Protein AF-A0A523LLF6-F1 (afdb_monomer)

Secondary structure (DSSP, 8-state):
------------HHHHHHHHHHHHHHHHHHTPPPP--PPPPTT--SS--------------S-TT-SEEEEES----HHHHHHHHTS-HHHHHT--HHHH-GGGTTEEEEEEEE-SSSSSS--EE-HHHHHHHHHHHHHHHHHHHHTTSSEEEEEEEEEEE-TT-EEEEE----HHHHTSEEEEEEEE--S-EEEEETTEEE-PPTT-EEEE-TTS-EEEEE-SSS-EEEEEEEEEE-TT---HHHHHPPPP---SS----HHHHHHHHHHHHHHHHHHTTT-HHHHHHHHHHHHHHHHH-TT-HHHHHHHHHHHHHTT-HHHHHHHHHHHHHH-TT-HHHHHHHHHHHHHTT-HHHHHHHHHHHHHH-TT-HHHHHHHHHHHHHTT-HHHHHHHHHHHHHH-TT-HHHHHHHHHHHHHHHHT-

Radius of gyration: 29.25 Å; Cα contacts (8 Å, |Δi|>4): 611; chains: 1; bounding box: 73×61×81 Å

Solvent-accessible surface area (backbone atoms only — not comparable to full-atom values): 23950 Å² total; per-residue (Å²): 143,82,84,86,84,91,86,87,86,84,87,61,73,67,58,56,54,50,49,56,68,71,42,50,70,57,36,66,75,71,71,63,80,82,81,79,85,62,88,77,74,93,80,72,91,70,90,82,86,81,76,76,91,62,85,74,69,78,73,74,79,85,60,90,85,44,49,65,43,79,79,44,85,63,50,93,38,63,73,56,35,56,56,56,71,68,52,57,71,67,70,46,66,70,33,58,49,35,79,76,32,81,65,34,52,42,33,33,46,47,60,24,28,45,53,94,75,89,75,87,78,77,54,43,75,34,76,59,30,72,80,42,44,80,76,45,41,67,59,54,51,47,53,44,58,75,68,65,66,53,35,39,75,46,32,31,33,43,41,32,36,37,47,63,22,54,34,62,80,44,58,73,87,46,79,60,67,67,59,39,52,39,33,44,29,31,47,40,65,60,97,50,44,43,38,33,31,71,85,49,75,49,75,81,49,66,23,22,32,32,38,45,45,57,78,39,47,27,32,39,40,35,68,28,94,51,61,29,32,30,42,37,38,33,35,34,75,32,89,81,77,65,51,50,65,73,73,66,52,74,79,71,95,72,73,81,89,87,77,76,63,66,66,65,59,40,54,49,52,42,52,55,32,49,53,51,46,68,73,45,79,78,43,67,74,49,52,55,52,28,48,52,48,30,48,56,38,36,74,75,39,75,75,42,45,68,37,25,42,52,47,12,52,50,23,50,76,69,70,38,33,74,60,13,39,56,25,26,51,54,20,34,74,78,42,78,74,44,28,64,53,28,35,52,40,15,52,27,29,40,78,70,66,42,42,72,60,13,39,55,27,25,52,51,12,37,72,66,40,73,85,43,40,66,50,28,30,53,38,14,53,39,28,43,75,72,67,37,48,69,61,13,48,51,27,15,51,52,16,38,71,76,37,77,80,45,62,68,33,52,54,52,37,54,57,44,52,54,52,57,60,74,74,106

Structure (mmCIF, N/CA/C/O backbone):
data_AF-A0A523LLF6-F1
#
_entry.id   AF-A0A523LLF6-F1
#
loop_
_atom_site.group_PDB
_atom_site.id
_atom_site.type_symbol
_atom_site.label_atom_id
_atom_site.label_alt_id
_atom_site.label_comp_id
_atom_site.label_asym_id
_atom_site.label_entity_id
_atom_site.label_seq_id
_atom_site.pdbx_PDB_ins_code
_atom_site.Cartn_x
_atom_site.Cartn_y
_atom_site.Cartn_z
_atom_site.occupancy
_atom_site.B_iso_or_equiv
_atom_site.auth_seq_id
_atom_site.auth_comp_id
_atom_site.auth_asym_id
_atom_site.auth_atom_id
_atom_site.pdbx_PDB_model_num
ATOM 1 N N . THR A 1 1 ? -24.282 -15.661 -1.893 1.00 40.69 1 THR A N 1
ATOM 2 C CA . THR A 1 1 ? -23.091 -15.590 -2.766 1.00 40.69 1 THR A CA 1
ATOM 3 C C . THR A 1 1 ? -23.202 -14.374 -3.664 1.00 40.69 1 THR A C 1
ATOM 5 O O . THR A 1 1 ? -23.894 -14.434 -4.671 1.00 40.69 1 THR A O 1
ATOM 8 N N . SER A 1 2 ? -22.549 -13.267 -3.316 1.00 25.48 2 SER A N 1
ATOM 9 C CA . SER A 1 2 ? -22.370 -12.146 -4.244 1.00 25.48 2 SER A CA 1
ATOM 10 C C . SER A 1 2 ? -20.976 -11.551 -4.074 1.00 25.48 2 SER A C 1
ATOM 12 O O . SER A 1 2 ? -20.548 -11.212 -2.973 1.00 25.48 2 SER A O 1
ATOM 14 N N . ARG A 1 3 ? -20.266 -11.486 -5.200 1.00 30.52 3 ARG A N 1
ATOM 15 C CA . ARG A 1 3 ? -19.038 -10.728 -5.425 1.00 30.52 3 ARG A CA 1
ATOM 16 C C . ARG A 1 3 ? -19.444 -9.288 -5.773 1.00 30.52 3 ARG A C 1
ATOM 18 O O . ARG A 1 3 ? -20.235 -9.117 -6.687 1.00 30.52 3 ARG A O 1
ATOM 25 N N . HIS A 1 4 ? -18.867 -8.326 -5.051 1.00 33.66 4 HIS A N 1
ATOM 26 C CA . HIS A 1 4 ? -18.542 -6.945 -5.451 1.00 33.66 4 HIS A CA 1
ATOM 27 C C . HIS A 1 4 ? -19.602 -6.083 -6.178 1.00 33.66 4 HIS A C 1
ATOM 29 O O . HIS A 1 4 ? -19.794 -6.247 -7.375 1.00 33.66 4 HIS A O 1
ATOM 35 N N . SER A 1 5 ? -20.110 -5.035 -5.510 1.00 29.67 5 SER A N 1
ATOM 36 C CA . SER A 1 5 ? -20.060 -3.646 -6.026 1.00 29.67 5 SER A CA 1
ATOM 37 C C . SER A 1 5 ? -20.488 -2.618 -4.965 1.00 29.67 5 SER A C 1
ATOM 39 O O . SER A 1 5 ? -21.457 -2.824 -4.239 1.00 29.67 5 SER A O 1
ATOM 41 N N . HIS A 1 6 ? -19.750 -1.511 -4.910 1.00 30.36 6 HIS A N 1
ATOM 42 C CA . HIS A 1 6 ? -19.875 -0.364 -4.011 1.00 30.36 6 HIS A CA 1
ATOM 43 C C . HIS A 1 6 ? -21.161 0.461 -4.224 1.00 30.36 6 HIS A C 1
ATOM 45 O O . HIS A 1 6 ? -21.494 0.795 -5.357 1.00 30.36 6 HIS A O 1
ATOM 51 N N . TYR A 1 7 ? -21.828 0.861 -3.136 1.00 29.62 7 TYR A N 1
ATOM 52 C CA . TYR A 1 7 ? -22.889 1.877 -3.123 1.00 29.62 7 TYR A CA 1
ATOM 53 C C . TYR A 1 7 ? -22.364 3.164 -2.472 1.00 29.62 7 TYR A C 1
ATOM 55 O O . TYR A 1 7 ? -22.077 3.154 -1.278 1.00 29.62 7 TYR A O 1
ATOM 63 N N . SER A 1 8 ? -22.273 4.271 -3.219 1.00 29.94 8 SER A N 1
ATOM 64 C CA . SER A 1 8 ? -22.129 5.619 -2.626 1.00 29.94 8 SER A CA 1
ATOM 65 C C . SER A 1 8 ? -22.564 6.794 -3.522 1.00 29.94 8 SER A C 1
ATOM 67 O O . SER A 1 8 ? -22.185 7.925 -3.244 1.00 29.94 8 SER A O 1
ATOM 69 N N . HIS A 1 9 ? -23.362 6.584 -4.579 1.00 32.78 9 HIS A N 1
ATOM 70 C CA . HIS A 1 9 ? -23.718 7.666 -5.524 1.00 32.78 9 HIS A CA 1
ATOM 71 C C . HIS A 1 9 ? -25.222 7.872 -5.775 1.00 32.78 9 HIS A C 1
ATOM 73 O O . HIS A 1 9 ? -25.597 8.384 -6.821 1.00 32.78 9 HIS A O 1
ATOM 79 N N . TYR A 1 10 ? -26.095 7.537 -4.824 1.00 29.97 10 TYR A N 1
ATOM 80 C CA . TYR A 1 10 ? -27.530 7.824 -4.949 1.00 29.97 10 TYR A CA 1
ATOM 81 C C . TYR A 1 10 ? -28.055 8.524 -3.701 1.00 29.97 10 TYR A C 1
ATOM 83 O O . TYR A 1 10 ? -28.461 7.834 -2.777 1.00 29.97 10 TYR A O 1
ATOM 91 N N . TYR A 1 11 ? -28.088 9.858 -3.684 1.00 38.66 11 TYR A N 1
ATOM 92 C CA . TYR A 1 11 ? -29.057 10.597 -2.867 1.00 38.66 11 TYR A CA 1
ATOM 93 C C . TYR A 1 11 ? -29.521 11.836 -3.642 1.00 38.66 11 TYR A C 1
ATOM 95 O O . TYR A 1 11 ? -28.741 12.754 -3.877 1.00 38.66 11 TYR A O 1
ATOM 103 N N . ASP A 1 12 ? -30.778 11.777 -4.081 1.00 39.66 12 ASP A N 1
ATOM 104 C CA . ASP A 1 12 ? -31.501 12.756 -4.900 1.00 39.66 12 ASP A CA 1
ATOM 105 C C . ASP A 1 12 ? -32.355 13.688 -4.008 1.00 39.66 12 ASP A C 1
ATOM 107 O O . ASP A 1 12 ? -32.631 13.360 -2.844 1.00 39.66 12 ASP A O 1
ATOM 111 N N . ASP A 1 13 ? -32.792 14.828 -4.551 1.00 40.38 13 ASP A N 1
ATOM 112 C CA . ASP A 1 13 ? -33.478 15.934 -3.847 1.00 40.38 13 ASP A CA 1
ATOM 113 C C . ASP A 1 13 ? -34.750 15.514 -3.068 1.00 40.38 13 ASP A C 1
ATOM 115 O O . ASP A 1 13 ? -35.111 16.131 -2.061 1.00 40.38 13 ASP A O 1
ATOM 119 N N . GLU A 1 14 ? -35.386 14.400 -3.442 1.00 38.59 14 GLU A N 1
ATOM 120 C CA . GLU A 1 14 ? -36.554 13.843 -2.745 1.00 38.59 14 GLU A CA 1
ATOM 121 C C . GLU A 1 14 ? -36.260 13.403 -1.301 1.00 38.59 14 GLU A C 1
ATOM 123 O O . GLU A 1 14 ? -37.126 13.535 -0.431 1.00 38.59 14 GLU A O 1
ATOM 128 N N . LEU A 1 15 ? -35.049 12.905 -1.001 1.00 40.44 15 LEU A N 1
ATOM 129 C CA . LEU A 1 15 ? -34.693 12.501 0.367 1.00 40.44 15 LEU A CA 1
ATOM 130 C C . LEU A 1 15 ? -34.539 13.728 1.278 1.00 40.44 15 LEU A C 1
ATOM 132 O O . LEU A 1 15 ? -34.876 13.682 2.462 1.00 40.44 15 LEU A O 1
ATOM 136 N N . ARG A 1 16 ? -34.070 14.842 0.711 1.00 47.03 16 ARG A N 1
ATOM 137 C CA . ARG A 1 16 ? -33.868 16.113 1.409 1.00 47.03 16 ARG A CA 1
ATOM 138 C C . ARG A 1 16 ? -35.205 16.754 1.793 1.00 47.03 16 ARG A C 1
ATOM 140 O O . ARG A 1 16 ? -35.373 17.170 2.941 1.00 47.03 16 ARG A O 1
ATOM 147 N N . ASP A 1 17 ? -36.181 16.723 0.889 1.00 45.66 17 ASP A N 1
ATOM 148 C CA . ASP A 1 17 ? -37.551 17.168 1.166 1.00 45.66 17 ASP A CA 1
ATOM 149 C C . ASP A 1 17 ? -38.270 16.251 2.166 1.00 45.66 17 ASP A C 1
ATOM 151 O O . ASP A 1 17 ? -39.035 16.718 3.016 1.00 45.66 17 ASP A O 1
ATOM 155 N N . LEU A 1 18 ? -37.989 14.943 2.133 1.00 41.69 18 LEU A N 1
ATOM 156 C CA . LEU A 1 18 ? -38.534 13.984 3.094 1.00 41.69 18 LEU A CA 1
ATOM 157 C C . LEU A 1 18 ? -38.033 14.253 4.524 1.00 41.69 18 LEU A C 1
ATOM 159 O O . LEU A 1 18 ? -38.818 14.165 5.473 1.00 41.69 18 LEU A O 1
ATOM 163 N N . VAL A 1 19 ? -36.751 14.608 4.675 1.00 48.28 19 VAL A N 1
ATOM 164 C CA . VAL A 1 19 ? -36.126 14.968 5.961 1.00 48.28 19 VAL A CA 1
ATOM 165 C C . VAL A 1 19 ? -36.684 16.295 6.481 1.00 48.28 19 VAL A C 1
ATOM 167 O O . VAL A 1 19 ? -37.143 16.354 7.623 1.00 48.28 19 VAL A O 1
ATOM 170 N N . ALA A 1 20 ? -36.772 17.324 5.631 1.00 50.81 20 ALA A N 1
ATOM 171 C CA . ALA A 1 20 ? -37.350 18.619 6.003 1.00 50.81 20 ALA A CA 1
ATOM 172 C C . ALA A 1 20 ? -38.815 18.497 6.471 1.00 50.81 20 ALA A C 1
ATOM 174 O O . ALA A 1 20 ? -39.235 19.146 7.432 1.00 50.81 20 ALA A O 1
ATOM 175 N N . LYS A 1 21 ? -39.596 17.614 5.835 1.00 51.06 21 LYS A N 1
ATOM 176 C CA . LYS A 1 21 ? -41.017 17.407 6.146 1.00 51.06 21 LYS A CA 1
ATOM 177 C C . LYS A 1 21 ? -41.252 16.527 7.380 1.00 51.06 21 LYS A C 1
ATOM 179 O O . LYS A 1 21 ? -42.235 16.741 8.089 1.00 51.06 21 LYS A O 1
ATOM 184 N N . LYS A 1 22 ? -40.375 15.550 7.659 1.00 46.88 22 LYS A N 1
ATOM 185 C CA . LYS A 1 22 ? -40.471 14.690 8.857 1.00 46.88 22 LYS A CA 1
ATOM 186 C C . LYS A 1 22 ? -39.969 15.372 10.128 1.00 46.88 22 LYS A C 1
ATOM 188 O O . LYS A 1 22 ? -40.535 15.127 11.192 1.00 46.88 22 LYS A O 1
ATOM 193 N N . GLU A 1 23 ? -38.947 16.218 10.029 1.00 49.50 23 GLU A N 1
ATOM 194 C CA . GLU A 1 23 ? -38.266 16.781 11.204 1.00 49.50 23 GLU A CA 1
ATOM 195 C C . GLU A 1 23 ? -38.646 18.229 11.535 1.00 49.50 23 GLU A C 1
ATOM 197 O O . GLU A 1 23 ? -38.250 18.739 12.583 1.00 49.50 23 GLU A O 1
ATOM 202 N N . GLY A 1 24 ? -39.502 18.876 10.733 1.00 50.88 24 GLY A N 1
ATOM 203 C CA . GLY A 1 24 ? -39.970 20.250 10.984 1.00 50.88 24 GLY A CA 1
ATOM 204 C C . GLY A 1 24 ? -40.542 20.478 12.392 1.00 50.88 24 GLY A C 1
ATOM 205 O O . GLY A 1 24 ? -40.362 21.541 12.980 1.00 50.88 24 GLY A O 1
ATOM 206 N N . ARG A 1 25 ? -41.135 19.439 12.996 1.00 50.50 25 ARG A N 1
ATOM 207 C CA . ARG A 1 25 ? -41.679 19.472 14.365 1.00 50.50 25 ARG A CA 1
ATOM 208 C C . ARG A 1 25 ? -40.605 19.496 15.463 1.00 50.50 25 ARG A C 1
ATOM 210 O O . ARG A 1 25 ? -40.874 19.963 16.567 1.00 50.50 25 ARG A O 1
ATOM 217 N N . LEU A 1 26 ? -39.415 18.955 15.190 1.00 46.59 26 LEU A N 1
ATOM 218 C CA . LEU A 1 26 ? -38.260 18.981 16.098 1.00 46.59 26 LEU A CA 1
ATOM 219 C C . LEU A 1 26 ? -37.527 20.322 15.989 1.00 46.59 26 LEU A C 1
ATOM 221 O O . LEU A 1 26 ? -37.139 20.889 17.006 1.00 46.59 26 LEU A O 1
ATOM 225 N N . ILE A 1 27 ? -37.427 20.865 14.777 1.00 50.44 27 ILE A N 1
ATOM 226 C CA . ILE A 1 27 ? -36.798 22.161 14.491 1.00 50.44 27 ILE A CA 1
ATOM 227 C C . ILE A 1 27 ? -37.531 23.304 15.223 1.00 50.44 27 ILE A C 1
ATOM 229 O O . ILE A 1 27 ? -36.885 24.085 15.923 1.00 50.44 27 ILE A O 1
ATOM 233 N N . GLU A 1 28 ? -38.872 23.338 15.180 1.00 49.97 28 GLU A N 1
ATOM 234 C CA . GLU A 1 28 ? -39.691 24.299 15.949 1.00 49.97 28 GLU A CA 1
ATOM 235 C C . GLU A 1 28 ? -39.547 24.135 17.470 1.00 49.97 28 GLU A C 1
ATOM 237 O O . GLU A 1 28 ? -39.510 25.121 18.206 1.00 49.97 28 GLU A O 1
ATOM 242 N N . LYS A 1 29 ? -39.456 22.893 17.962 1.00 44.31 29 LYS A N 1
ATOM 243 C CA . LYS A 1 29 ? -39.412 22.594 19.403 1.00 44.31 29 LYS A CA 1
ATOM 244 C C . LYS A 1 29 ? -38.109 23.047 20.069 1.00 44.31 29 LYS A C 1
ATOM 246 O O . LYS A 1 29 ? -38.125 23.375 21.253 1.00 44.31 29 LYS A O 1
ATOM 251 N N . TYR A 1 30 ? -37.000 23.036 19.332 1.00 48.44 30 TYR A N 1
ATOM 252 C CA . TYR A 1 30 ? -35.669 23.360 19.856 1.00 48.44 30 TYR A CA 1
ATOM 253 C C . TYR A 1 30 ? -35.115 24.702 19.349 1.00 48.44 30 TYR A C 1
ATOM 255 O O . TYR A 1 30 ? -33.985 25.051 19.675 1.00 48.44 30 TYR A O 1
ATOM 263 N N . GLY A 1 31 ? -35.918 25.482 18.613 1.00 39.16 31 GLY A N 1
ATOM 264 C CA . GLY A 1 31 ? -35.591 26.863 18.244 1.00 39.16 31 GLY A CA 1
ATOM 265 C C . GLY A 1 31 ? -34.473 27.002 17.209 1.00 39.16 31 GLY A C 1
ATOM 266 O O . GLY A 1 31 ? -33.815 28.038 17.163 1.00 39.16 31 GLY A O 1
ATOM 267 N N . TYR A 1 32 ? -34.242 25.978 16.385 1.00 40.28 32 TYR A N 1
ATOM 268 C CA . TYR A 1 32 ? -33.246 26.046 15.318 1.00 40.28 32 TYR A CA 1
ATOM 269 C C . TYR A 1 32 ? -33.792 26.856 14.135 1.00 40.28 32 TYR A C 1
ATOM 271 O O . TYR A 1 32 ? -34.818 26.506 13.555 1.00 40.28 32 TYR A O 1
ATOM 279 N N . THR A 1 33 ? -33.096 27.923 13.743 1.00 37.25 33 THR A N 1
ATOM 280 C CA . THR A 1 33 ? -33.330 28.627 12.475 1.00 37.25 33 THR A CA 1
ATOM 281 C C . THR A 1 33 ? -32.303 28.176 11.446 1.00 37.25 33 THR A C 1
ATOM 283 O O . THR A 1 33 ? -31.104 28.287 11.689 1.00 37.25 33 THR A O 1
ATOM 286 N N . PHE A 1 34 ? -32.761 27.703 10.288 1.00 40.91 34 PHE A N 1
ATOM 287 C CA . PHE A 1 34 ? -31.893 27.516 9.128 1.00 40.91 34 PHE A CA 1
ATOM 288 C C . PHE A 1 34 ? -31.886 28.803 8.306 1.00 40.91 34 PHE A C 1
ATOM 290 O O . PHE A 1 34 ? -32.940 29.255 7.857 1.00 40.91 34 PHE A O 1
ATOM 297 N N . GLU A 1 35 ? -30.710 29.389 8.092 1.00 35.25 35 GLU A N 1
ATOM 298 C CA . GLU A 1 35 ? -30.558 30.394 7.045 1.00 35.25 35 GLU A CA 1
ATOM 299 C C . GLU A 1 35 ? -30.659 29.694 5.690 1.00 35.25 35 GLU A C 1
ATOM 301 O O . GLU A 1 35 ? -29.862 28.813 5.356 1.00 35.25 35 GLU A O 1
ATOM 306 N N . LEU A 1 36 ? -31.662 30.079 4.898 1.00 30.84 36 LEU A N 1
ATOM 307 C CA . LEU A 1 36 ? -31.652 29.767 3.478 1.00 30.84 36 LEU A CA 1
ATOM 308 C C . LEU A 1 36 ? -30.463 30.502 2.860 1.00 30.84 36 LEU A C 1
ATOM 310 O O . LEU A 1 36 ? -30.481 31.728 2.755 1.00 30.84 36 LEU A O 1
ATOM 314 N N . ILE A 1 37 ? -29.459 29.755 2.404 1.00 32.62 37 ILE A N 1
ATOM 315 C CA . ILE A 1 37 ? -28.474 30.285 1.462 1.00 32.62 37 ILE A CA 1
ATOM 316 C C . ILE A 1 37 ? -29.235 30.532 0.153 1.00 32.62 37 ILE A C 1
ATOM 318 O O . ILE A 1 37 ? -29.430 29.626 -0.658 1.00 32.62 37 ILE A O 1
ATOM 322 N N . GLY A 1 38 ? -29.758 31.751 0.004 1.00 33.56 38 GLY A N 1
ATOM 323 C CA . GLY A 1 38 ? -30.263 32.264 -1.265 1.00 33.56 38 GLY A CA 1
ATOM 324 C C . GLY A 1 38 ? -29.134 32.363 -2.300 1.00 33.56 38 GLY A C 1
ATOM 325 O O . GLY A 1 38 ? -27.962 32.209 -1.947 1.00 33.56 38 GLY A O 1
ATOM 326 N N . PRO A 1 39 ? -29.457 32.607 -3.582 1.00 38.81 39 PRO A N 1
ATOM 327 C CA . PRO A 1 39 ? -28.450 32.661 -4.634 1.00 38.81 39 PRO A CA 1
ATOM 328 C C . PRO A 1 39 ? -27.438 33.759 -4.294 1.00 38.81 39 PRO A C 1
ATOM 330 O O . PRO A 1 39 ? -27.810 34.914 -4.092 1.00 38.81 39 PRO A O 1
ATOM 333 N N . VAL A 1 40 ? -26.172 33.370 -4.156 1.00 35.34 40 VAL A N 1
ATOM 334 C CA . VAL A 1 40 ? -25.101 34.259 -3.701 1.00 35.34 40 VAL A CA 1
ATOM 335 C C . VAL A 1 40 ? -24.860 35.350 -4.743 1.00 35.34 40 VAL A C 1
ATOM 337 O O . VAL A 1 40 ? -24.657 35.069 -5.924 1.00 35.34 40 VAL A O 1
ATOM 340 N N . ASP A 1 41 ? -24.879 36.597 -4.275 1.00 31.86 41 ASP A N 1
ATOM 341 C CA . ASP A 1 41 ? -24.558 37.798 -5.040 1.00 31.86 41 ASP A CA 1
ATOM 342 C C . ASP A 1 41 ? -23.057 37.814 -5.399 1.00 31.86 41 ASP A C 1
ATOM 344 O O . ASP A 1 41 ? -22.185 37.659 -4.540 1.00 31.86 41 ASP A O 1
ATOM 348 N N . ASN A 1 42 ? -22.746 38.006 -6.683 1.00 33.50 42 ASN A N 1
ATOM 349 C CA . ASN A 1 42 ? -21.438 37.761 -7.320 1.00 33.50 42 ASN A CA 1
ATOM 350 C C . ASN A 1 42 ? -20.283 38.719 -6.926 1.00 33.50 42 ASN A C 1
ATOM 352 O O . ASN A 1 42 ? -19.287 38.803 -7.642 1.00 33.50 42 ASN A O 1
ATOM 356 N N . ALA A 1 43 ? -20.369 39.456 -5.817 1.00 31.11 43 ALA A N 1
ATOM 357 C CA . ALA A 1 43 ? -19.448 40.566 -5.533 1.00 31.11 43 ALA A CA 1
ATOM 358 C C . ALA A 1 43 ? -18.478 40.360 -4.351 1.00 31.11 43 ALA A C 1
ATOM 360 O O . ALA A 1 43 ? -17.620 41.213 -4.137 1.00 31.11 43 ALA A O 1
ATOM 361 N N . VAL A 1 44 ? -18.557 39.255 -3.596 1.00 28.14 44 VAL A N 1
ATOM 362 C CA . VAL A 1 44 ? -17.722 39.053 -2.382 1.00 28.14 44 VAL A CA 1
ATOM 363 C C . VAL A 1 44 ? -16.667 37.938 -2.530 1.00 28.14 44 VAL A C 1
ATOM 365 O O . VAL A 1 44 ? -15.880 37.692 -1.622 1.00 28.14 44 VAL A O 1
ATOM 368 N N . LEU A 1 45 ? -16.522 37.325 -3.711 1.00 28.98 45 LEU A N 1
ATOM 369 C CA . LEU A 1 45 ? -15.422 36.388 -4.019 1.00 28.98 45 LEU A CA 1
ATOM 370 C C . LEU A 1 45 ? -14.123 37.116 -4.406 1.00 28.98 45 LEU A C 1
ATOM 372 O O . LEU A 1 45 ? -13.524 36.871 -5.450 1.00 28.98 45 LEU A O 1
ATOM 376 N N . SER A 1 46 ? -13.674 38.029 -3.553 1.00 33.53 46 SER A N 1
ATOM 377 C CA . SER A 1 46 ? -12.380 38.690 -3.682 1.00 33.53 46 SER A CA 1
ATOM 378 C C . SER A 1 46 ? -11.691 38.657 -2.325 1.00 33.53 46 SER A C 1
ATOM 380 O O . SER A 1 46 ? -12.070 39.389 -1.417 1.00 33.53 46 SER A O 1
ATOM 382 N N . ALA A 1 47 ? -10.644 37.837 -2.244 1.00 31.75 47 ALA A N 1
ATOM 383 C CA . ALA A 1 47 ? -9.704 37.717 -1.132 1.00 31.75 47 ALA A CA 1
ATOM 384 C C . ALA A 1 47 ? -10.208 36.956 0.107 1.00 31.75 47 ALA A C 1
ATOM 386 O O . ALA A 1 47 ? -10.526 37.552 1.128 1.00 31.75 47 ALA A O 1
ATOM 387 N N . THR A 1 48 ? -10.215 35.620 0.019 1.00 32.81 48 THR A N 1
ATOM 388 C CA . THR A 1 48 ? -9.638 34.648 0.988 1.00 32.81 48 THR A CA 1
ATOM 389 C C . THR A 1 48 ? -10.220 33.252 0.718 1.00 32.81 48 THR A C 1
ATOM 391 O O . THR A 1 48 ? -11.086 32.767 1.434 1.00 32.81 48 THR A O 1
ATOM 394 N N . ASN A 1 49 ? -9.753 32.577 -0.339 1.00 29.94 49 ASN A N 1
ATOM 395 C CA . ASN A 1 49 ? -10.163 31.196 -0.619 1.00 29.94 49 ASN A CA 1
ATOM 396 C C . ASN A 1 49 ? -9.221 30.203 0.072 1.00 29.94 49 ASN A C 1
ATOM 398 O O . ASN A 1 49 ? -8.225 29.767 -0.500 1.00 29.94 49 ASN A O 1
ATOM 402 N N . ALA A 1 50 ? -9.583 29.831 1.300 1.00 32.56 50 ALA A N 1
ATOM 403 C CA . ALA A 1 50 ? -9.314 28.505 1.837 1.00 32.56 50 ALA A CA 1
ATOM 404 C C . ALA A 1 50 ? -10.333 27.542 1.205 1.00 32.56 50 ALA A C 1
ATOM 406 O O . ALA A 1 50 ? -11.531 27.618 1.473 1.00 32.56 50 ALA A O 1
ATOM 407 N N . SER A 1 51 ? -9.871 26.688 0.297 1.00 28.50 51 SER A N 1
ATOM 408 C CA . SER A 1 51 ? -10.707 25.732 -0.426 1.00 28.50 51 SER A CA 1
ATOM 409 C C . SER A 1 51 ? -11.017 24.504 0.436 1.00 28.50 51 SER A C 1
ATOM 411 O O . SER A 1 51 ? -10.111 23.791 0.859 1.00 28.50 51 SER A O 1
ATOM 413 N N . THR A 1 52 ? -12.311 24.260 0.649 1.00 26.80 52 THR A N 1
ATOM 414 C CA . THR A 1 52 ? -12.968 22.948 0.797 1.00 26.80 52 THR A CA 1
ATOM 415 C C . THR A 1 52 ? -12.079 21.739 0.486 1.00 26.80 52 THR A C 1
ATOM 417 O O . THR A 1 52 ? -11.618 21.597 -0.649 1.00 26.80 52 THR A O 1
ATOM 420 N N . VAL A 1 53 ? -11.921 20.812 1.439 1.00 27.53 53 VAL A N 1
ATOM 421 C CA . VAL A 1 53 ? -11.357 19.480 1.162 1.00 27.53 53 VAL A CA 1
ATOM 422 C C . VAL A 1 53 ? -12.397 18.668 0.385 1.00 27.53 53 VAL A C 1
ATOM 424 O O . VAL A 1 53 ? -13.183 17.899 0.930 1.00 27.53 53 VAL A O 1
ATOM 427 N N . SER A 1 54 ? -12.424 18.917 -0.918 1.00 25.64 54 SER A N 1
ATOM 428 C CA . SER A 1 54 ? -12.870 17.981 -1.941 1.00 25.64 54 SER A CA 1
ATOM 429 C C . SER A 1 54 ? -11.896 16.799 -1.931 1.00 25.64 54 SER A C 1
ATOM 431 O O . SER A 1 54 ? -10.684 17.023 -1.885 1.00 25.64 54 SER A O 1
ATOM 433 N N . TYR A 1 55 ? -12.371 15.550 -2.003 1.00 26.34 55 TYR A N 1
ATOM 434 C CA . TYR A 1 55 ? -11.517 14.511 -2.581 1.00 26.34 55 TYR A CA 1
ATOM 435 C C . TYR A 1 55 ? -11.243 14.978 -4.007 1.00 26.34 55 TYR A C 1
ATOM 437 O O . TYR A 1 55 ? -12.132 14.900 -4.853 1.00 26.34 55 TYR A O 1
ATOM 445 N N . GLN A 1 56 ? -10.060 15.544 -4.253 1.00 32.62 56 GLN A N 1
ATOM 446 C CA . GLN A 1 56 ? -9.652 15.898 -5.602 1.00 32.62 56 GLN A CA 1
ATOM 447 C C . GLN A 1 56 ? -9.723 14.614 -6.431 1.00 32.62 56 GLN A C 1
ATOM 449 O O . GLN A 1 56 ? -8.873 13.734 -6.304 1.00 32.62 56 GLN A O 1
ATOM 454 N N . ASN A 1 57 ? -10.754 14.495 -7.272 1.00 34.12 57 ASN A N 1
ATOM 455 C CA . ASN A 1 57 ? -10.646 13.698 -8.483 1.00 34.12 57 ASN A CA 1
ATOM 456 C C . ASN A 1 57 ? -9.303 14.068 -9.108 1.00 34.12 57 ASN A C 1
ATOM 458 O O . ASN A 1 57 ? -9.003 15.259 -9.205 1.00 34.12 57 ASN A O 1
ATOM 462 N N . PHE A 1 58 ? -8.498 13.065 -9.462 1.00 37.81 58 PHE A N 1
ATOM 463 C CA . PHE A 1 58 ? -7.228 13.275 -10.141 1.00 37.81 58 PHE A CA 1
ATOM 464 C C . PHE A 1 58 ? -7.469 14.207 -11.326 1.00 37.81 58 PHE A C 1
ATOM 466 O O . PHE A 1 58 ? -8.096 13.849 -12.325 1.00 37.81 58 PHE A O 1
ATOM 473 N N . GLU A 1 59 ? -7.046 15.453 -11.177 1.00 40.75 59 GLU A N 1
ATOM 474 C CA . GLU A 1 59 ? -7.226 16.445 -12.207 1.00 40.75 59 GLU A CA 1
ATOM 475 C C . GLU A 1 59 ? -6.135 16.210 -13.249 1.00 40.75 59 GLU A C 1
ATOM 477 O O . GLU A 1 59 ? -5.065 16.803 -13.163 1.00 40.75 59 GLU A O 1
ATOM 482 N N . LYS A 1 60 ? -6.402 15.346 -14.244 1.00 45.91 60 LYS A N 1
ATOM 483 C CA . LYS A 1 60 ? -5.547 15.217 -15.438 1.00 45.91 60 LYS A CA 1
ATOM 484 C C . LYS A 1 60 ? -5.271 16.623 -15.979 1.00 45.91 60 LYS A C 1
ATOM 486 O O . LYS A 1 60 ? -6.209 17.298 -16.421 1.00 45.91 60 LYS A O 1
ATOM 491 N N . LEU A 1 61 ? -4.038 17.105 -15.876 1.00 38.62 61 LEU A N 1
ATOM 492 C CA . LEU A 1 61 ? -3.647 18.409 -16.400 1.00 38.62 61 LEU A CA 1
ATOM 493 C C . LEU A 1 61 ? -3.284 18.253 -17.879 1.00 38.62 61 LEU A C 1
ATOM 495 O O . LEU A 1 61 ? -2.502 17.381 -18.231 1.00 38.62 61 LEU A O 1
ATOM 499 N N . LEU A 1 62 ? -3.873 19.136 -18.698 1.00 43.12 62 LEU A N 1
ATOM 500 C CA . LEU A 1 62 ? -3.725 19.298 -20.153 1.00 43.12 62 LEU A CA 1
ATOM 501 C C . LEU A 1 62 ? -4.471 18.269 -21.033 1.00 43.12 62 LEU A C 1
ATOM 503 O O . LEU A 1 62 ? -3.960 17.229 -21.415 1.00 43.12 62 LEU A O 1
ATOM 507 N N . GLY A 1 63 ? -5.686 18.644 -21.464 1.00 50.88 63 GLY A N 1
ATOM 508 C CA . GLY A 1 63 ? -6.339 18.059 -22.647 1.00 50.88 63 GLY A CA 1
ATOM 509 C C . GLY A 1 63 ? -7.323 16.906 -22.414 1.00 50.88 63 GLY A C 1
ATOM 510 O O . GLY A 1 63 ? -7.411 16.037 -23.273 1.00 50.88 63 GLY A O 1
ATOM 511 N N . ARG A 1 64 ? -8.097 16.915 -21.316 1.00 53.44 64 ARG A N 1
ATOM 512 C CA . ARG A 1 64 ? -9.013 15.824 -20.892 1.00 53.44 64 ARG A CA 1
ATOM 513 C C . ARG A 1 64 ? -9.971 15.260 -21.950 1.00 53.44 64 ARG A C 1
ATOM 515 O O . ARG A 1 64 ? -10.412 14.126 -21.811 1.00 53.44 64 ARG A O 1
ATOM 522 N N . GLU A 1 65 ? -10.287 16.007 -23.001 1.00 61.34 65 GLU A N 1
ATOM 523 C CA . GLU A 1 65 ? -11.202 15.543 -24.054 1.00 61.34 65 GLU A CA 1
ATOM 524 C C . GLU A 1 65 ? -10.498 14.958 -25.282 1.00 61.34 65 GLU A C 1
ATOM 526 O O . GLU A 1 65 ? -11.146 14.344 -26.130 1.00 61.34 65 GLU A O 1
ATOM 531 N N . LYS A 1 66 ? -9.180 15.141 -25.415 1.00 74.56 66 LYS A N 1
ATOM 532 C CA . LYS A 1 66 ? -8.455 14.660 -26.590 1.00 74.56 66 LYS A CA 1
ATOM 533 C C . LYS A 1 66 ? -8.063 13.204 -26.398 1.00 74.56 66 LYS A C 1
ATOM 535 O O . LYS A 1 66 ? -7.446 12.838 -25.405 1.00 74.56 66 LYS A O 1
ATOM 540 N N . ASN A 1 67 ? -8.364 12.384 -27.399 1.00 85.38 67 ASN A N 1
ATOM 541 C CA . ASN A 1 67 ? -7.922 10.993 -27.427 1.00 85.38 67 ASN A CA 1
ATOM 542 C C . ASN A 1 67 ? -6.388 10.890 -27.523 1.00 85.38 67 ASN A C 1
ATOM 544 O O . ASN A 1 67 ? -5.797 9.951 -26.987 1.00 85.38 67 ASN A O 1
ATOM 548 N N . TYR A 1 68 ? -5.765 11.881 -28.175 1.00 87.38 68 TYR A N 1
ATOM 549 C CA . TYR A 1 68 ? -4.326 11.995 -28.389 1.00 87.38 68 TYR A CA 1
ATOM 550 C C . TYR A 1 68 ? -3.835 13.423 -28.142 1.00 87.38 68 TYR A C 1
ATOM 552 O O . TYR A 1 68 ? -4.375 14.385 -28.700 1.00 87.38 68 TYR A O 1
ATOM 560 N N . LEU A 1 69 ? -2.744 13.556 -27.394 1.00 87.31 69 LEU A N 1
ATOM 561 C CA . LEU A 1 69 ? -1.986 14.795 -27.260 1.00 87.31 69 LEU A CA 1
ATOM 562 C C . LEU A 1 69 ? -0.548 14.554 -27.732 1.00 87.31 69 LEU A C 1
ATOM 564 O O . LEU A 1 69 ? 0.140 13.677 -27.217 1.00 87.31 69 LEU A O 1
ATOM 568 N N . ARG A 1 70 ? -0.090 15.316 -28.733 1.00 89.75 70 ARG A N 1
ATOM 569 C CA . ARG A 1 70 ? 1.311 15.265 -29.176 1.00 89.75 70 ARG A CA 1
ATOM 570 C C . ARG A 1 70 ? 2.146 16.125 -28.237 1.00 89.75 70 ARG A C 1
ATOM 572 O O . ARG A 1 70 ? 1.916 17.330 -28.172 1.00 89.75 70 ARG A O 1
ATOM 579 N N . LEU A 1 71 ? 3.087 15.508 -27.534 1.00 87.25 71 LEU A N 1
ATOM 580 C CA . LEU A 1 71 ? 3.984 16.191 -26.602 1.00 87.25 71 LEU A CA 1
ATOM 581 C C . LEU A 1 71 ? 5.260 16.672 -27.299 1.00 87.25 71 LEU A C 1
ATOM 583 O O . LEU A 1 71 ? 5.792 17.722 -26.954 1.00 87.25 71 LEU A O 1
ATOM 587 N N . HIS A 1 72 ? 5.734 15.921 -28.296 1.00 91.56 72 HIS A N 1
ATOM 588 C CA . HIS A 1 72 ? 6.941 16.249 -29.047 1.00 91.56 72 HIS A CA 1
ATOM 589 C C . HIS A 1 72 ? 6.867 15.727 -30.484 1.00 91.56 72 HIS A C 1
ATOM 591 O O . HIS A 1 72 ? 6.284 14.667 -30.747 1.00 91.56 72 HIS A O 1
ATOM 597 N N . ASP A 1 73 ? 7.475 16.469 -31.413 1.00 89.12 73 ASP A N 1
ATOM 598 C CA . ASP A 1 73 ? 7.426 16.129 -32.831 1.00 89.12 73 ASP A CA 1
ATOM 599 C C . ASP A 1 73 ? 8.244 14.884 -33.160 1.00 89.12 73 ASP A C 1
ATOM 601 O O . ASP A 1 73 ? 7.726 14.022 -33.859 1.00 89.12 73 ASP A O 1
ATOM 605 N N . SER A 1 74 ? 9.470 14.755 -32.651 1.00 90.44 74 SER A N 1
ATOM 606 C CA . SER A 1 74 ? 10.271 13.533 -32.799 1.00 90.44 74 SER A CA 1
ATOM 607 C C . SER A 1 74 ? 11.489 13.545 -31.882 1.00 90.44 74 SER A C 1
ATOM 609 O O . SER A 1 74 ? 12.151 14.570 -31.764 1.00 90.44 74 SER A O 1
ATOM 611 N N . PHE A 1 75 ? 11.824 12.406 -31.289 1.00 92.50 75 PHE A N 1
ATOM 612 C CA . PHE A 1 75 ? 13.123 12.140 -30.674 1.00 92.50 75 PHE A CA 1
ATOM 613 C C . PHE A 1 75 ? 13.947 11.199 -31.547 1.00 92.50 75 PHE A C 1
ATOM 615 O O . PHE A 1 75 ? 13.387 10.377 -32.271 1.00 92.50 75 PHE A O 1
ATOM 622 N N . ASP A 1 76 ? 15.272 11.309 -31.463 1.00 92.06 76 ASP A N 1
ATOM 623 C CA . ASP A 1 76 ? 16.152 10.292 -32.028 1.00 92.06 76 ASP A CA 1
ATOM 624 C C . ASP A 1 76 ? 16.124 9.054 -31.126 1.00 92.06 76 ASP A C 1
ATOM 626 O O . ASP A 1 76 ? 16.583 9.081 -29.984 1.00 92.06 76 ASP A O 1
ATOM 630 N N . VAL A 1 77 ? 15.527 7.983 -31.640 1.00 95.06 77 VAL A N 1
ATOM 631 C CA . VAL A 1 77 ? 15.375 6.702 -30.942 1.00 95.06 77 VAL A CA 1
ATOM 632 C C . VAL A 1 77 ? 16.174 5.588 -31.616 1.00 95.06 77 VAL A C 1
ATOM 634 O O . VAL A 1 77 ? 16.010 4.424 -31.254 1.00 95.06 77 VAL A O 1
ATOM 637 N N . GLN A 1 78 ? 17.049 5.920 -32.573 1.00 93.94 78 GLN A N 1
ATOM 638 C CA . GLN A 1 78 ? 17.785 4.936 -33.369 1.00 93.94 78 GLN A CA 1
ATOM 639 C C . GLN A 1 78 ? 18.648 4.024 -32.487 1.00 93.94 78 GLN A C 1
ATOM 641 O O . GLN A 1 78 ? 18.597 2.804 -32.621 1.00 93.94 78 GLN A O 1
ATOM 646 N N . ALA A 1 79 ? 19.360 4.600 -31.514 1.00 93.50 79 ALA A N 1
ATOM 647 C CA . ALA A 1 79 ? 20.182 3.837 -30.573 1.00 93.50 79 ALA A CA 1
ATOM 648 C C . ALA A 1 79 ? 19.350 2.879 -29.697 1.00 93.50 79 ALA A C 1
ATOM 650 O O . ALA A 1 79 ? 19.771 1.756 -29.419 1.00 93.50 79 ALA A O 1
ATOM 651 N N . ILE A 1 80 ? 18.139 3.290 -29.298 1.00 95.75 80 ILE A N 1
ATOM 652 C CA . ILE A 1 80 ? 17.205 2.429 -28.555 1.00 95.75 80 ILE A CA 1
ATOM 653 C C . ILE A 1 80 ? 16.729 1.287 -29.460 1.00 95.75 80 ILE A C 1
ATOM 655 O O . ILE A 1 80 ? 16.702 0.136 -29.028 1.00 95.75 80 ILE A O 1
ATOM 659 N N . ALA A 1 81 ? 16.364 1.593 -30.708 1.00 95.06 81 ALA A N 1
ATOM 660 C CA . ALA A 1 81 ? 15.875 0.614 -31.672 1.00 95.06 81 ALA A CA 1
ATOM 661 C C . ALA A 1 81 ? 16.921 -0.472 -31.964 1.00 95.06 81 ALA A C 1
ATOM 663 O O . ALA A 1 81 ? 16.609 -1.654 -31.844 1.00 95.06 81 ALA A O 1
ATOM 664 N N . GLU A 1 82 ? 18.168 -0.089 -32.243 1.00 94.75 82 GLU A N 1
ATOM 665 C CA . GLU A 1 82 ? 19.267 -1.030 -32.499 1.00 94.75 82 GLU A CA 1
ATOM 666 C C . GLU A 1 82 ? 19.527 -1.953 -31.301 1.00 94.75 82 GLU A C 1
ATOM 668 O O . GLU A 1 82 ? 19.647 -3.171 -31.461 1.00 94.75 82 GLU A O 1
ATOM 673 N N . LYS A 1 83 ? 19.544 -1.399 -30.079 1.00 94.75 83 LYS A N 1
ATOM 674 C CA . LYS A 1 83 ? 19.679 -2.193 -28.849 1.00 94.75 83 LYS A CA 1
ATOM 675 C C . LYS A 1 83 ? 18.517 -3.167 -28.667 1.00 94.75 83 LYS A C 1
ATOM 677 O O . LYS A 1 83 ? 18.741 -4.316 -28.302 1.00 94.75 83 LYS A O 1
ATOM 682 N N . ILE A 1 84 ? 17.286 -2.729 -28.927 1.00 93.75 84 ILE A N 1
ATOM 683 C CA . ILE A 1 84 ? 16.086 -3.567 -28.826 1.00 93.75 84 ILE A CA 1
ATOM 684 C C . ILE A 1 84 ? 16.108 -4.712 -29.840 1.00 93.75 84 ILE A C 1
ATOM 686 O O . ILE A 1 84 ? 15.782 -5.843 -29.480 1.00 93.75 84 ILE A O 1
ATOM 690 N N . GLU A 1 85 ? 16.482 -4.439 -31.089 1.00 90.75 85 GLU A N 1
ATOM 691 C CA . GLU A 1 85 ? 16.563 -5.453 -32.146 1.00 90.75 85 GLU A CA 1
ATOM 692 C C . GLU A 1 85 ? 17.627 -6.516 -31.847 1.00 90.75 85 GLU A C 1
ATOM 694 O O . GLU A 1 85 ? 17.467 -7.677 -32.227 1.00 90.75 85 GLU A O 1
ATOM 699 N N . ALA A 1 86 ? 18.677 -6.152 -31.107 1.00 92.00 86 ALA A N 1
ATOM 700 C CA . ALA A 1 86 ? 19.702 -7.082 -30.647 1.00 92.00 86 ALA A CA 1
ATOM 701 C C . ALA A 1 86 ? 19.246 -7.993 -29.485 1.00 92.00 86 ALA A C 1
ATOM 703 O O . ALA A 1 86 ? 19.930 -8.975 -29.181 1.00 92.00 86 ALA A O 1
ATOM 704 N N . ILE A 1 87 ? 18.110 -7.712 -28.831 1.00 91.25 87 ILE A N 1
ATOM 705 C CA . ILE A 1 87 ? 17.615 -8.533 -27.718 1.00 91.25 87 ILE A CA 1
ATOM 706 C C . ILE A 1 87 ? 17.134 -9.899 -28.241 1.00 91.25 87 ILE A C 1
ATOM 708 O O . ILE A 1 87 ? 16.224 -9.954 -29.074 1.00 91.25 87 ILE A O 1
ATOM 712 N N . PRO A 1 88 ? 17.648 -11.027 -27.707 1.00 90.69 88 PRO A N 1
ATOM 713 C CA . PRO A 1 88 ? 17.230 -12.356 -28.139 1.00 90.69 88 PRO A CA 1
ATOM 714 C C . PRO A 1 88 ? 15.727 -12.590 -27.960 1.00 90.69 88 PRO A C 1
ATOM 716 O O . PRO A 1 88 ? 15.147 -12.259 -26.924 1.00 90.69 88 PRO A O 1
ATOM 719 N N . GLN A 1 89 ? 15.105 -13.274 -28.925 1.00 87.19 89 GLN A N 1
ATOM 720 C CA . GLN A 1 89 ? 13.677 -13.612 -28.878 1.00 87.19 89 GLN A CA 1
ATOM 721 C C . GLN A 1 89 ? 13.279 -14.372 -27.598 1.00 87.19 89 GLN A C 1
ATOM 723 O O . GLN A 1 89 ? 12.167 -14.197 -27.107 1.00 87.19 89 GLN A O 1
ATOM 728 N N . ALA A 1 90 ? 14.187 -15.171 -27.026 1.00 87.12 90 ALA A N 1
ATOM 729 C CA . ALA A 1 90 ? 13.962 -15.883 -25.768 1.00 87.12 90 ALA A CA 1
ATOM 730 C C . ALA A 1 90 ? 13.624 -14.938 -24.598 1.00 87.12 90 ALA A C 1
ATOM 732 O O . ALA A 1 90 ? 12.662 -15.203 -23.885 1.00 87.12 90 ALA A O 1
ATOM 733 N N . LYS A 1 91 ? 14.314 -13.791 -24.474 1.00 87.00 91 LYS A N 1
ATOM 734 C CA . LYS A 1 91 ? 14.069 -12.791 -23.413 1.00 87.00 91 LYS A CA 1
ATOM 735 C C . LYS A 1 91 ? 12.657 -12.196 -23.522 1.00 87.00 91 LYS A C 1
ATOM 737 O O . LYS A 1 91 ? 12.022 -11.895 -22.522 1.00 87.00 91 LYS A O 1
ATOM 742 N N . TRP A 1 92 ? 12.117 -12.085 -24.739 1.00 87.81 92 TRP A N 1
ATOM 743 C CA . TRP A 1 92 ? 10.729 -11.657 -24.958 1.00 87.81 92 TRP A CA 1
ATOM 744 C C . TRP A 1 92 ? 9.694 -12.730 -24.597 1.00 87.81 92 TRP A C 1
ATOM 746 O O . TRP A 1 92 ? 8.584 -12.390 -24.193 1.00 87.81 92 TRP A O 1
ATOM 756 N N . LEU A 1 93 ? 10.035 -14.013 -24.751 1.00 83.50 93 LEU A N 1
ATOM 757 C CA . LEU A 1 93 ? 9.162 -15.151 -24.431 1.00 83.50 93 LEU A CA 1
ATOM 758 C C . LEU A 1 93 ? 9.063 -15.437 -22.926 1.00 83.50 93 LEU A C 1
ATOM 760 O O . LEU A 1 93 ? 8.163 -16.159 -22.510 1.00 83.50 93 LEU A O 1
ATOM 764 N N . GLU A 1 94 ? 9.964 -14.874 -22.120 1.00 82.25 94 GLU A N 1
ATOM 765 C CA . GLU A 1 94 ? 9.874 -14.879 -20.654 1.00 82.25 94 GLU A CA 1
ATOM 766 C C . GLU A 1 94 ? 8.782 -13.939 -20.126 1.00 82.25 94 GLU A C 1
ATOM 768 O O . GLU A 1 94 ? 8.415 -14.008 -18.954 1.00 82.25 94 GLU A O 1
ATOM 773 N N . SER A 1 95 ? 8.237 -13.067 -20.981 1.00 73.94 95 SER A N 1
ATOM 774 C CA . SER A 1 95 ? 7.071 -12.266 -20.629 1.00 73.94 95 SER A CA 1
ATOM 775 C C . SER A 1 95 ? 5.911 -13.186 -20.242 1.00 73.94 95 SER A C 1
ATOM 777 O O . SER A 1 95 ? 5.639 -14.155 -20.931 1.00 73.94 95 SER A O 1
ATOM 779 N N . GLU A 1 96 ? 5.215 -12.897 -19.140 1.00 64.88 96 GLU A N 1
ATOM 780 C CA . GLU A 1 96 ? 3.994 -13.629 -18.759 1.00 64.88 96 GLU A CA 1
ATOM 781 C C . GLU A 1 96 ? 2.715 -12.890 -19.191 1.00 64.88 96 GLU A C 1
ATOM 783 O O . GLU A 1 96 ? 1.603 -13.240 -18.782 1.00 64.88 96 GLU A O 1
ATOM 788 N N . ARG A 1 97 ? 2.849 -11.816 -19.978 1.00 65.62 97 ARG A N 1
ATOM 789 C CA . ARG A 1 97 ? 1.756 -10.886 -20.290 1.00 65.62 97 ARG A CA 1
ATOM 790 C C . ARG A 1 97 ? 0.640 -11.562 -21.086 1.00 65.62 97 ARG A C 1
ATOM 792 O O . ARG A 1 97 ? -0.534 -11.340 -20.792 1.00 65.62 97 ARG A O 1
ATOM 799 N N . GLU A 1 98 ? 1.006 -12.421 -22.027 1.00 59.03 98 GLU A N 1
ATOM 800 C CA . GLU A 1 98 ? 0.106 -13.212 -22.862 1.00 59.03 98 GLU A CA 1
ATOM 801 C C . GLU A 1 98 ? -0.639 -14.306 -22.088 1.00 59.03 98 GLU A C 1
ATOM 803 O O . GLU A 1 98 ? -1.704 -14.743 -22.516 1.00 59.03 98 GLU A O 1
ATOM 808 N N . ARG A 1 99 ? -0.104 -14.730 -20.934 1.00 55.91 99 ARG A N 1
ATOM 809 C CA . ARG A 1 99 ? -0.719 -15.737 -20.050 1.00 55.91 99 ARG A CA 1
ATOM 810 C C . ARG A 1 99 ? -1.609 -15.115 -18.983 1.00 55.91 99 ARG A C 1
ATOM 812 O O . ARG A 1 99 ? -2.545 -15.754 -18.515 1.00 55.91 99 ARG A O 1
ATOM 819 N N . ARG A 1 100 ? -1.290 -13.886 -18.568 1.00 55.25 100 ARG A N 1
ATOM 820 C CA . ARG A 1 100 ? -1.995 -13.163 -17.500 1.00 55.25 100 ARG A CA 1
ATOM 821 C C . ARG A 1 100 ? -3.233 -12.416 -17.999 1.00 55.25 100 ARG A C 1
ATOM 823 O O . ARG A 1 100 ? -4.170 -12.241 -17.225 1.00 55.25 100 ARG A O 1
ATOM 830 N N . PHE A 1 101 ? -3.260 -11.985 -19.263 1.00 59.59 101 PHE A N 1
ATOM 831 C CA . PHE A 1 101 ? -4.367 -11.198 -19.812 1.00 59.59 101 PHE A CA 1
ATOM 832 C C . PHE A 1 101 ? -4.741 -11.664 -21.224 1.00 59.59 101 PHE A C 1
ATOM 834 O O . PHE A 1 101 ? -4.015 -11.395 -22.179 1.00 59.59 101 PHE A O 1
ATOM 841 N N . ASP A 1 102 ? -5.922 -12.270 -21.385 1.00 67.44 102 ASP A N 1
ATOM 842 C CA . ASP A 1 102 ? -6.408 -12.776 -22.684 1.00 67.44 102 ASP A CA 1
ATOM 843 C C . ASP A 1 102 ? -6.449 -11.694 -23.780 1.00 67.44 102 ASP A C 1
ATOM 845 O O . ASP A 1 102 ? -6.191 -11.958 -24.956 1.00 67.44 102 ASP A O 1
ATOM 849 N N . VAL A 1 103 ? -6.724 -10.443 -23.393 1.00 65.31 103 VAL A N 1
ATOM 850 C CA . VAL A 1 103 ? -6.723 -9.270 -24.289 1.00 65.31 103 VAL A CA 1
ATOM 851 C C . VAL A 1 103 ? -5.323 -8.878 -24.783 1.00 65.31 103 VAL A C 1
ATOM 853 O O . VAL A 1 103 ? -5.190 -8.086 -25.709 1.00 65.31 103 VAL A O 1
ATOM 856 N N . HIS A 1 104 ? -4.266 -9.426 -24.196 1.00 73.06 104 HIS A N 1
ATOM 857 C CA . HIS A 1 104 ? -2.872 -9.115 -24.504 1.00 73.06 104 HIS A CA 1
ATOM 858 C C . HIS A 1 104 ? -2.093 -10.336 -25.011 1.00 73.06 104 HIS A C 1
ATOM 860 O O . HIS A 1 104 ? -0.864 -10.327 -25.008 1.00 73.06 104 HIS A O 1
ATOM 866 N N . ARG A 1 105 ? -2.796 -11.365 -25.497 1.00 79.12 105 ARG A N 1
ATOM 867 C CA . ARG A 1 105 ? -2.207 -12.625 -25.982 1.00 79.12 105 ARG A CA 1
ATOM 868 C C . ARG A 1 105 ? -1.168 -12.477 -27.105 1.00 79.12 105 ARG A C 1
ATOM 870 O O . ARG A 1 105 ? -0.272 -13.301 -27.211 1.00 79.12 105 ARG A O 1
ATOM 877 N N . ASP A 1 106 ? -1.277 -11.428 -27.924 1.00 83.31 106 ASP A N 1
ATOM 878 C CA . ASP A 1 106 ? -0.346 -11.152 -29.033 1.00 83.31 106 ASP A CA 1
ATOM 879 C C . ASP A 1 106 ? 0.770 -10.175 -28.617 1.00 83.31 106 ASP A C 1
ATOM 881 O O . ASP A 1 106 ? 1.486 -9.634 -29.463 1.00 83.31 106 ASP A O 1
ATOM 885 N N . THR A 1 107 ? 0.883 -9.884 -27.316 1.00 85.75 107 THR A N 1
ATOM 886 C CA . THR A 1 107 ? 1.843 -8.915 -26.790 1.00 85.75 107 THR A CA 1
ATOM 887 C C . THR A 1 107 ? 2.897 -9.574 -25.924 1.00 85.75 107 THR A C 1
ATOM 889 O O . THR A 1 107 ? 2.618 -10.494 -25.164 1.00 85.75 107 THR A O 1
ATOM 892 N N . GLN A 1 108 ? 4.101 -9.027 -25.999 1.00 89.88 108 GLN A N 1
ATOM 893 C CA . GLN A 1 108 ? 5.206 -9.329 -25.105 1.00 89.88 108 GLN A CA 1
ATOM 894 C C . GLN A 1 108 ? 5.679 -8.026 -24.470 1.00 89.88 108 GLN A C 1
ATOM 896 O O . GLN A 1 108 ? 5.430 -6.931 -24.982 1.00 89.88 108 GLN A O 1
ATOM 901 N N . ALA A 1 109 ? 6.346 -8.124 -23.332 1.00 89.38 109 ALA A N 1
ATOM 902 C CA . ALA A 1 109 ? 6.818 -6.959 -22.612 1.00 89.38 109 ALA A CA 1
ATOM 903 C C . ALA A 1 109 ? 8.152 -7.211 -21.932 1.00 89.38 109 ALA A C 1
ATOM 905 O O . ALA A 1 109 ? 8.323 -8.235 -21.271 1.00 89.38 109 ALA A O 1
ATOM 906 N N . LEU A 1 110 ? 9.023 -6.212 -22.026 1.00 89.44 110 LEU A N 1
ATOM 907 C CA . LEU A 1 110 ? 10.210 -6.096 -21.202 1.00 89.44 110 LEU A CA 1
ATOM 908 C C . LEU A 1 110 ? 10.041 -4.912 -20.249 1.00 89.44 110 LEU A C 1
ATOM 910 O O . LEU A 1 110 ? 9.762 -3.788 -20.671 1.00 89.44 110 LEU A O 1
ATOM 914 N N . LEU A 1 111 ? 10.165 -5.184 -18.955 1.00 84.69 111 LEU A N 1
ATOM 915 C CA . LEU A 1 111 ? 9.999 -4.192 -17.898 1.00 84.69 111 LEU A CA 1
ATOM 916 C C . LEU A 1 111 ? 11.358 -3.559 -17.589 1.00 84.69 111 LEU A C 1
ATOM 918 O O . LEU A 1 111 ? 12.283 -4.262 -17.194 1.00 84.69 111 LEU A O 1
ATOM 922 N N . CYS A 1 112 ? 11.462 -2.240 -17.739 1.00 83.00 112 CYS A N 1
ATOM 923 C CA . CYS A 1 112 ? 12.605 -1.460 -17.260 1.00 83.00 112 CYS A CA 1
ATOM 924 C C . CYS A 1 112 ? 12.345 -0.975 -15.832 1.00 83.00 112 CYS A C 1
ATOM 926 O O . CYS A 1 112 ? 13.200 -1.101 -14.965 1.00 83.00 112 CYS A O 1
ATOM 928 N N . ILE A 1 113 ? 11.136 -0.471 -15.575 1.00 77.25 113 ILE A N 1
ATOM 929 C CA . ILE A 1 113 ? 10.681 -0.073 -14.242 1.00 77.25 113 ILE A CA 1
ATOM 930 C C . ILE A 1 113 ? 9.321 -0.714 -14.002 1.00 77.25 113 ILE A C 1
ATOM 932 O O . ILE A 1 113 ? 8.386 -0.518 -14.788 1.00 77.25 113 ILE A O 1
ATOM 936 N N . HIS A 1 114 ? 9.223 -1.495 -12.929 1.00 65.94 114 HIS A N 1
ATOM 937 C CA . HIS A 1 114 ? 8.008 -2.193 -12.537 1.00 65.94 114 HIS A CA 1
ATOM 938 C C . HIS A 1 114 ? 7.434 -1.619 -11.246 1.00 65.94 114 HIS A C 1
ATOM 940 O O . HIS A 1 114 ? 8.155 -1.385 -10.283 1.00 65.94 114 HIS A O 1
ATOM 946 N N . PHE A 1 115 ? 6.118 -1.446 -11.207 1.00 56.91 115 PHE A N 1
ATOM 947 C CA . PHE A 1 115 ? 5.426 -1.010 -10.009 1.00 56.91 115 PHE A CA 1
ATOM 948 C C . PHE A 1 115 ? 4.078 -1.709 -9.938 1.00 56.91 115 PHE A C 1
ATOM 950 O O . PHE A 1 115 ? 3.215 -1.484 -10.783 1.00 56.91 115 PHE A O 1
ATOM 957 N N . GLU A 1 116 ? 3.944 -2.642 -8.999 1.00 43.97 116 GLU A N 1
ATOM 958 C CA . GLU A 1 116 ? 2.837 -3.600 -9.014 1.00 43.97 116 GLU A CA 1
ATOM 959 C C . GLU A 1 116 ? 1.560 -3.029 -8.381 1.00 43.97 116 GLU A C 1
ATOM 961 O O . GLU A 1 116 ? 0.473 -3.267 -8.898 1.00 43.97 116 GLU A O 1
ATOM 966 N N . ASP A 1 117 ? 1.679 -2.225 -7.315 1.00 42.31 117 ASP A N 1
ATOM 967 C CA . ASP A 1 117 ? 0.525 -1.918 -6.449 1.00 42.31 117 ASP A CA 1
ATOM 968 C C . ASP A 1 117 ? 0.283 -0.421 -6.179 1.00 42.31 117 ASP A C 1
ATOM 970 O O . ASP A 1 117 ? -0.628 -0.052 -5.443 1.00 42.31 117 ASP A O 1
ATOM 974 N N . TYR A 1 118 ? 1.078 0.463 -6.798 1.00 51.12 118 TYR A N 1
ATOM 975 C CA . TYR A 1 118 ? 0.863 1.917 -6.931 1.00 51.12 118 TYR A CA 1
ATOM 976 C C . TYR A 1 118 ? 0.483 2.728 -5.684 1.00 51.12 118 TYR A C 1
ATOM 978 O O . TYR A 1 118 ? 0.078 3.885 -5.805 1.00 51.12 118 TYR A O 1
ATOM 986 N N . LYS A 1 119 ? 0.587 2.154 -4.487 1.00 38.12 119 LYS A N 1
ATOM 987 C CA . LYS A 1 119 ? 0.107 2.807 -3.275 1.00 38.12 119 LYS A CA 1
ATOM 988 C C . LYS A 1 119 ? 1.130 2.870 -2.152 1.00 38.12 119 LYS A C 1
ATOM 990 O O . LYS A 1 119 ? 1.000 3.786 -1.354 1.00 38.12 119 LYS A O 1
ATOM 995 N N . TYR A 1 120 ? 2.140 1.988 -2.091 1.00 32.19 120 TYR A N 1
ATOM 996 C CA . TYR A 1 120 ? 2.992 1.894 -0.888 1.00 32.19 120 TYR A CA 1
ATOM 997 C C . TYR A 1 120 ? 4.441 1.386 -1.086 1.00 32.19 120 TYR A C 1
ATOM 999 O O . TYR A 1 120 ? 5.123 1.165 -0.091 1.00 32.19 120 TYR A O 1
ATOM 1007 N N . THR A 1 121 ? 4.943 1.197 -2.313 1.00 43.19 121 THR A N 1
ATOM 1008 C CA . THR A 1 121 ? 6.337 0.758 -2.574 1.00 43.19 121 THR A CA 1
ATOM 1009 C C . THR A 1 121 ? 7.081 1.763 -3.469 1.00 43.19 121 THR A C 1
ATOM 1011 O O . THR A 1 121 ? 6.460 2.682 -4.000 1.00 43.19 121 THR A O 1
ATOM 1014 N N . LYS A 1 122 ? 8.408 1.656 -3.632 1.00 48.78 122 LYS A N 1
ATOM 1015 C CA . LYS A 1 122 ? 9.133 2.407 -4.680 1.00 48.78 122 LYS A CA 1
ATOM 1016 C C . LYS A 1 122 ? 9.100 1.617 -6.001 1.00 48.78 122 LYS A C 1
ATOM 1018 O O . LYS A 1 122 ? 9.071 0.386 -5.939 1.00 48.78 122 LYS A O 1
ATOM 1023 N N . PRO A 1 123 ? 9.107 2.276 -7.176 1.00 60.72 123 PRO A N 1
ATOM 1024 C CA . PRO A 1 123 ? 9.232 1.586 -8.457 1.00 60.72 123 PRO A CA 1
ATOM 1025 C C . PRO A 1 123 ? 10.513 0.743 -8.493 1.00 60.72 123 PRO A C 1
ATOM 1027 O O . PRO A 1 123 ? 11.599 1.226 -8.179 1.00 60.72 123 PRO A O 1
ATOM 1030 N N . GLU A 1 124 ? 10.387 -0.526 -8.859 1.00 68.12 124 GLU A N 1
ATOM 1031 C CA . GLU A 1 124 ? 11.512 -1.444 -8.971 1.00 68.12 124 GLU A CA 1
ATOM 1032 C C . GLU A 1 124 ? 12.223 -1.220 -10.308 1.00 68.12 124 GLU A C 1
ATOM 1034 O O . GLU A 1 124 ? 11.660 -1.479 -11.377 1.00 68.12 124 GLU A O 1
ATOM 1039 N N . VAL A 1 125 ? 13.470 -0.759 -10.246 1.00 75.06 125 VAL A N 1
ATOM 1040 C CA . VAL A 1 125 ? 14.355 -0.647 -11.408 1.00 75.06 125 VAL A CA 1
ATOM 1041 C C . VAL A 1 125 ? 14.902 -2.034 -11.741 1.00 75.06 125 VAL A C 1
ATOM 1043 O O . VAL A 1 125 ? 15.578 -2.661 -10.929 1.00 75.06 125 VAL A O 1
ATOM 1046 N N . ARG A 1 126 ? 14.585 -2.534 -12.935 1.00 80.94 126 ARG A N 1
ATOM 1047 C CA . ARG A 1 126 ? 15.053 -3.832 -13.433 1.00 80.94 126 ARG A CA 1
ATOM 1048 C C . ARG A 1 126 ? 16.397 -3.670 -14.140 1.00 80.94 126 ARG A C 1
ATOM 1050 O O . ARG A 1 126 ? 16.712 -2.593 -14.637 1.00 80.94 126 ARG A O 1
ATOM 1057 N N . GLU A 1 127 ? 17.141 -4.767 -14.275 1.00 81.06 127 GLU A N 1
ATOM 1058 C CA . GLU A 1 127 ? 18.446 -4.809 -14.961 1.00 81.06 127 GLU A CA 1
ATOM 1059 C C . GLU A 1 127 ? 18.417 -4.128 -16.340 1.00 81.06 127 GLU A C 1
ATOM 1061 O O . GLU A 1 127 ? 19.290 -3.326 -16.667 1.00 81.06 127 GLU A O 1
ATOM 1066 N N . LEU A 1 128 ? 17.338 -4.347 -17.097 1.00 85.12 128 LEU A N 1
ATOM 1067 C CA . LEU A 1 128 ? 17.155 -3.765 -18.423 1.00 85.12 128 LEU A CA 1
ATOM 1068 C C . LEU A 1 128 ? 17.122 -2.230 -18.422 1.00 85.12 128 LEU A C 1
ATOM 1070 O O . LEU A 1 128 ? 17.472 -1.621 -19.423 1.00 85.12 128 LEU A O 1
ATOM 1074 N N . TYR A 1 129 ? 16.701 -1.573 -17.339 1.00 86.31 129 TYR A N 1
ATOM 1075 C CA . TYR A 1 129 ? 16.766 -0.111 -17.285 1.00 86.31 129 TYR A CA 1
ATOM 1076 C C . TYR A 1 129 ? 18.209 0.383 -17.369 1.00 86.31 129 TYR A C 1
ATOM 1078 O O . TYR A 1 129 ? 18.485 1.312 -18.121 1.00 86.31 129 TYR A O 1
ATOM 1086 N N . HIS A 1 130 ? 19.135 -0.268 -16.662 1.00 84.88 130 HIS A N 1
ATOM 1087 C CA . HIS A 1 130 ? 20.548 0.108 -16.678 1.00 84.88 130 HIS A CA 1
ATOM 1088 C C . HIS A 1 130 ? 21.178 -0.064 -18.066 1.00 84.88 130 HIS A C 1
ATOM 1090 O O . HIS A 1 130 ? 22.036 0.728 -18.443 1.00 84.88 130 HIS A O 1
ATOM 1096 N N . GLU A 1 131 ? 20.713 -1.038 -18.855 1.00 88.75 131 GLU A N 1
ATOM 1097 C CA . GLU A 1 131 ? 21.159 -1.244 -20.241 1.00 88.75 131 GLU A CA 1
ATOM 1098 C C . GLU A 1 131 ? 20.746 -0.096 -21.191 1.00 88.75 131 GLU A C 1
ATOM 1100 O O . GLU A 1 131 ? 21.398 0.113 -22.216 1.00 88.75 131 GLU A O 1
ATOM 1105 N N . PHE A 1 132 ? 19.678 0.641 -20.864 1.00 91.44 132 PHE A N 1
ATOM 1106 C CA . PHE A 1 132 ? 19.059 1.670 -21.717 1.00 91.44 132 PHE A CA 1
ATOM 1107 C C . PHE A 1 132 ? 19.068 3.082 -21.105 1.00 91.44 132 PHE A C 1
ATOM 1109 O O . PHE A 1 132 ? 18.535 4.015 -21.705 1.00 91.44 132 PHE A O 1
ATOM 1116 N N . GLN A 1 133 ? 19.612 3.256 -19.899 1.00 87.00 133 GLN A N 1
ATOM 1117 C CA . GLN A 1 133 ? 19.457 4.487 -19.115 1.00 87.00 133 GLN A CA 1
ATOM 1118 C C . GLN A 1 133 ? 19.954 5.736 -19.855 1.00 87.00 133 GLN A C 1
ATOM 1120 O O . GLN A 1 133 ? 19.299 6.775 -19.798 1.00 87.00 133 GLN A O 1
ATOM 1125 N N . ASP A 1 134 ? 21.066 5.625 -20.583 1.00 89.69 134 ASP A N 1
ATOM 1126 C CA . ASP A 1 134 ? 21.692 6.754 -21.269 1.00 89.69 134 ASP A CA 1
ATOM 1127 C C . ASP A 1 134 ? 20.842 7.212 -22.457 1.00 89.69 134 ASP A C 1
ATOM 1129 O O . ASP A 1 134 ? 20.634 8.410 -22.650 1.00 89.69 134 ASP A O 1
ATOM 1133 N N . GLU A 1 135 ? 20.283 6.268 -23.218 1.00 93.38 135 GLU A N 1
ATOM 1134 C CA . GLU A 1 135 ? 19.394 6.577 -24.337 1.00 93.38 135 GLU A CA 1
ATOM 1135 C C . GLU A 1 135 ? 18.003 7.034 -23.884 1.00 93.38 135 GLU A C 1
ATOM 1137 O O . GLU A 1 135 ? 17.345 7.810 -24.576 1.00 93.38 135 GLU A O 1
ATOM 1142 N N . LEU A 1 136 ? 17.534 6.560 -22.727 1.00 91.25 136 LEU A N 1
ATOM 1143 C CA . LEU A 1 136 ? 16.229 6.930 -22.176 1.00 91.25 136 LEU A CA 1
ATOM 1144 C C . LEU A 1 136 ? 16.254 8.293 -21.481 1.00 91.25 136 LEU A C 1
ATOM 1146 O O . LEU A 1 136 ? 15.218 8.961 -21.419 1.00 91.25 136 LEU A O 1
ATOM 1150 N N . LYS A 1 137 ? 17.414 8.731 -20.983 1.00 87.25 137 LYS A N 1
ATOM 1151 C CA . LYS A 1 137 ? 17.545 9.969 -20.209 1.00 87.25 137 LYS A CA 1
ATOM 1152 C C . LYS A 1 137 ? 16.968 11.208 -20.917 1.00 87.25 137 LYS A C 1
ATOM 1154 O O . LYS A 1 137 ? 16.178 11.898 -20.278 1.00 87.25 137 LYS A O 1
ATOM 1159 N N . PRO A 1 138 ? 17.254 11.498 -22.204 1.00 89.50 138 PRO A N 1
ATOM 1160 C CA . PRO A 1 138 ? 16.714 12.688 -22.868 1.00 89.50 138 PRO A CA 1
ATOM 1161 C C . PRO A 1 138 ? 15.180 12.707 -22.923 1.00 89.50 138 PRO A C 1
ATOM 1163 O O . PRO A 1 138 ? 14.565 13.761 -22.764 1.00 89.50 138 PRO A O 1
ATOM 1166 N N . LEU A 1 139 ? 14.559 11.536 -23.112 1.00 90.69 139 LEU A N 1
ATOM 1167 C CA . LEU A 1 139 ? 13.103 11.384 -23.117 1.00 90.69 139 LEU A CA 1
ATOM 1168 C C . LEU A 1 139 ? 12.526 11.652 -21.726 1.00 90.69 139 LEU A C 1
ATOM 1170 O O . LEU A 1 139 ? 11.551 12.385 -21.584 1.00 90.69 139 LEU A O 1
ATOM 1174 N N . LEU A 1 140 ? 13.137 11.057 -20.702 1.00 87.25 140 LEU A N 1
ATOM 1175 C CA . LEU A 1 140 ? 12.696 11.172 -19.316 1.00 87.25 140 LEU A CA 1
ATOM 1176 C C . LEU A 1 140 ? 12.877 12.592 -18.760 1.00 87.25 140 LEU A C 1
ATOM 1178 O O . LEU A 1 140 ? 11.987 13.071 -18.059 1.00 87.25 140 LEU A O 1
ATOM 1182 N N . ASP A 1 141 ? 13.969 13.272 -19.116 1.00 83.69 141 ASP A N 1
ATOM 1183 C CA . ASP A 1 141 ? 14.217 14.674 -18.766 1.00 83.69 141 ASP A CA 1
ATOM 1184 C C . ASP A 1 141 ? 13.181 15.598 -19.430 1.00 83.69 141 ASP A C 1
ATOM 1186 O O . ASP A 1 141 ? 12.684 16.534 -18.803 1.00 83.69 141 ASP A O 1
ATOM 1190 N N . PHE A 1 142 ? 12.817 15.330 -20.692 1.00 87.00 142 PHE A N 1
ATOM 1191 C CA . PHE A 1 142 ? 11.780 16.099 -21.380 1.00 87.00 142 PHE A CA 1
ATOM 1192 C C . PHE A 1 142 ? 10.418 15.954 -20.695 1.00 87.00 142 PHE A C 1
ATOM 1194 O O . PHE A 1 142 ? 9.732 16.956 -20.517 1.00 87.00 142 PHE A O 1
ATOM 1201 N N . ILE A 1 143 ? 10.033 14.738 -20.286 1.00 83.88 143 ILE A N 1
ATOM 1202 C CA . ILE A 1 143 ? 8.777 14.495 -19.549 1.00 83.88 143 ILE A CA 1
ATOM 1203 C C . ILE A 1 143 ? 8.753 15.325 -18.269 1.00 83.88 143 ILE A C 1
ATOM 1205 O O . ILE A 1 143 ? 7.812 16.086 -18.050 1.00 83.88 143 ILE A O 1
ATOM 1209 N N . ALA A 1 144 ? 9.803 15.209 -17.457 1.00 76.00 144 ALA A N 1
ATOM 1210 C CA . ALA A 1 144 ? 9.940 15.933 -16.199 1.00 76.00 144 ALA A CA 1
ATOM 1211 C C . ALA A 1 144 ? 9.834 17.458 -16.396 1.00 76.00 144 ALA A C 1
ATOM 1213 O O . ALA A 1 144 ? 9.064 18.145 -15.719 1.00 76.00 144 ALA A O 1
ATOM 1214 N N . ALA A 1 145 ? 10.541 17.992 -17.398 1.00 78.00 145 ALA A N 1
ATOM 1215 C CA . ALA A 1 145 ? 10.505 19.412 -17.730 1.00 78.00 145 ALA A CA 1
ATOM 1216 C C . ALA A 1 145 ? 9.134 19.868 -18.261 1.00 78.00 145 ALA A C 1
ATOM 1218 O O . ALA A 1 145 ? 8.647 20.930 -17.869 1.00 78.00 145 ALA A O 1
ATOM 1219 N N . PHE A 1 146 ? 8.498 19.075 -19.132 1.00 79.56 146 PHE A N 1
ATOM 1220 C CA . PHE A 1 146 ? 7.193 19.384 -19.725 1.00 79.56 146 PHE A CA 1
ATOM 1221 C C . PHE A 1 146 ? 6.108 19.529 -18.652 1.00 79.56 146 PHE A C 1
ATOM 1223 O O . PHE A 1 146 ? 5.286 20.443 -18.726 1.00 79.56 146 PHE A O 1
ATOM 1230 N N . TYR A 1 147 ? 6.146 18.679 -17.623 1.00 74.62 147 TYR A N 1
ATOM 1231 C CA . TYR A 1 147 ? 5.213 18.728 -16.497 1.00 74.62 147 TYR A CA 1
ATOM 1232 C C . TYR A 1 147 ? 5.660 19.652 -15.339 1.00 74.62 147 TYR A C 1
ATOM 1234 O O . TYR A 1 147 ? 4.948 19.731 -14.341 1.00 74.62 147 TYR A O 1
ATOM 1242 N N . GLN A 1 148 ? 6.769 20.400 -15.485 1.00 57.22 148 GLN A N 1
ATOM 1243 C CA . GLN A 1 148 ? 7.258 21.436 -14.546 1.00 57.22 148 GLN A CA 1
ATOM 1244 C C . GLN A 1 148 ? 7.482 20.941 -13.097 1.00 57.22 148 GLN A C 1
ATOM 1246 O O . GLN A 1 148 ? 7.064 21.582 -12.137 1.00 57.22 148 GLN A O 1
ATOM 1251 N N . ASP A 1 149 ? 8.134 19.782 -12.981 1.00 50.53 149 ASP A N 1
ATOM 1252 C CA . ASP A 1 149 ? 8.363 18.922 -11.811 1.00 50.53 149 ASP A CA 1
ATOM 1253 C C . ASP A 1 149 ? 7.859 19.334 -10.412 1.00 50.53 149 ASP A C 1
ATOM 1255 O O . ASP A 1 149 ? 8.460 20.105 -9.666 1.00 50.53 149 ASP A O 1
ATOM 1259 N N . ASN A 1 150 ? 6.825 18.597 -10.004 1.00 49.31 150 ASN A N 1
ATOM 1260 C CA . ASN A 1 150 ? 6.984 17.515 -9.039 1.00 49.31 150 ASN A CA 1
ATOM 1261 C C . ASN A 1 150 ? 6.264 16.287 -9.636 1.00 49.31 150 ASN A C 1
ATOM 1263 O O . ASN A 1 150 ? 5.066 16.168 -9.422 1.00 49.31 150 ASN A O 1
ATOM 1267 N N . GLY A 1 151 ? 6.931 15.357 -10.336 1.00 57.69 151 GLY A N 1
ATOM 1268 C CA . GLY A 1 151 ? 6.375 14.074 -10.827 1.00 57.69 151 GLY A CA 1
ATOM 1269 C C . GLY A 1 151 ? 7.360 12.898 -10.719 1.00 57.69 151 GLY A C 1
ATOM 1270 O O . GLY A 1 151 ? 8.545 13.134 -10.514 1.00 57.69 151 GLY A O 1
ATOM 1271 N N . PHE A 1 152 ? 6.915 11.636 -10.818 1.00 63.53 152 PHE A N 1
ATOM 1272 C CA . PHE A 1 152 ? 7.826 10.487 -10.949 1.00 63.53 152 PHE A CA 1
ATOM 1273 C C . PHE A 1 152 ? 7.299 9.355 -11.848 1.00 63.53 152 PHE A C 1
ATOM 1275 O O . PHE A 1 152 ? 6.090 9.148 -12.005 1.00 63.53 152 PHE A O 1
ATOM 1282 N N . VAL A 1 153 ? 8.241 8.609 -12.448 1.00 71.81 153 VAL A N 1
ATOM 1283 C CA . VAL A 1 153 ? 7.966 7.440 -13.301 1.00 71.81 153 VAL A CA 1
ATOM 1284 C C . VAL A 1 153 ? 7.520 6.280 -12.428 1.00 71.81 153 VAL A C 1
ATOM 1286 O O . VAL A 1 153 ? 8.268 5.810 -11.575 1.00 71.81 153 VAL A O 1
ATOM 1289 N N . VAL A 1 154 ? 6.326 5.769 -12.692 1.00 68.06 154 VAL A N 1
ATOM 1290 C CA . VAL A 1 154 ? 5.800 4.592 -11.997 1.00 68.06 154 VAL A CA 1
ATOM 1291 C C . VAL A 1 154 ? 5.867 3.338 -12.849 1.00 68.06 154 VAL A C 1
ATOM 1293 O O . VAL A 1 154 ? 5.894 2.237 -12.320 1.00 68.06 154 VAL A O 1
ATOM 1296 N N . ARG A 1 155 ? 5.935 3.459 -14.174 1.00 81.50 155 ARG A N 1
ATOM 1297 C CA . ARG A 1 155 ? 6.164 2.300 -15.037 1.00 81.50 155 ARG A CA 1
ATOM 1298 C C . ARG A 1 155 ? 6.915 2.704 -16.286 1.00 81.50 155 ARG A C 1
ATOM 1300 O O . ARG A 1 155 ? 6.574 3.701 -16.915 1.00 81.50 155 ARG A O 1
ATOM 1307 N N . LEU A 1 156 ? 7.886 1.879 -16.658 1.00 88.62 156 LEU A N 1
ATOM 1308 C CA . LEU A 1 156 ? 8.666 2.029 -17.877 1.00 88.62 156 LEU A CA 1
ATOM 1309 C C . LEU A 1 156 ? 8.810 0.664 -18.539 1.00 88.62 156 LEU A C 1
ATOM 1311 O O . LEU A 1 156 ? 9.373 -0.264 -17.953 1.00 88.62 156 LEU A O 1
ATOM 1315 N N . ILE A 1 157 ? 8.246 0.520 -19.732 1.00 90.94 157 ILE A N 1
ATOM 1316 C CA . ILE A 1 157 ? 8.053 -0.785 -20.364 1.00 90.94 157 ILE A CA 1
ATOM 1317 C C . ILE A 1 157 ? 8.206 -0.686 -21.876 1.00 90.94 157 ILE A C 1
ATOM 1319 O O . ILE A 1 157 ? 7.562 0.141 -22.520 1.00 90.94 157 ILE A O 1
ATOM 1323 N N . PHE A 1 158 ? 8.993 -1.598 -22.444 1.00 94.31 158 PHE A N 1
ATOM 1324 C CA . PHE A 1 158 ? 8.973 -1.874 -23.873 1.00 94.31 158 PHE A CA 1
ATOM 1325 C C . PHE A 1 158 ? 7.887 -2.906 -24.159 1.00 94.31 158 PHE A C 1
ATOM 1327 O O . PHE A 1 158 ? 8.004 -4.077 -23.797 1.00 94.31 158 PHE A O 1
ATOM 1334 N N . ALA A 1 159 ? 6.801 -2.460 -24.780 1.00 92.12 159 ALA A N 1
ATOM 1335 C CA . ALA A 1 159 ? 5.680 -3.298 -25.169 1.00 92.12 159 ALA A CA 1
ATOM 1336 C C . ALA A 1 159 ? 5.805 -3.666 -26.647 1.00 92.12 159 ALA A C 1
ATOM 1338 O O . ALA A 1 159 ? 5.786 -2.792 -27.517 1.00 92.12 159 ALA A O 1
ATOM 1339 N N . LYS A 1 160 ? 5.899 -4.966 -26.918 1.00 93.56 160 LYS A N 1
ATOM 1340 C CA . LYS A 1 160 ? 5.964 -5.526 -28.260 1.00 93.56 160 LYS A CA 1
ATOM 1341 C C . LYS A 1 160 ? 4.623 -6.119 -28.657 1.00 93.56 160 LYS A C 1
ATOM 1343 O O . LYS A 1 160 ? 4.060 -6.921 -27.920 1.00 93.56 160 LYS A O 1
ATOM 1348 N N . LEU A 1 161 ? 4.135 -5.743 -29.828 1.00 92.62 161 LEU A N 1
ATOM 1349 C CA . LEU A 1 161 ? 3.002 -6.362 -30.498 1.00 92.62 161 LEU A CA 1
ATOM 1350 C C . LEU A 1 161 ? 3.540 -7.127 -31.704 1.00 92.62 161 LEU A C 1
ATOM 1352 O O . LEU A 1 161 ? 4.226 -6.542 -32.546 1.00 92.62 161 LEU A O 1
ATOM 1356 N N . LEU A 1 162 ? 3.248 -8.423 -31.764 1.00 92.00 162 LEU A N 1
ATOM 1357 C CA . LEU A 1 162 ? 3.751 -9.292 -32.826 1.00 92.00 162 LEU A CA 1
ATOM 1358 C C . LEU A 1 162 ? 3.267 -8.834 -34.212 1.00 92.00 162 LEU A C 1
ATOM 1360 O O . LEU A 1 162 ? 2.240 -8.154 -34.327 1.00 92.00 162 LEU A O 1
ATOM 1364 N N . ALA A 1 163 ? 3.998 -9.201 -35.266 1.00 92.12 163 ALA A N 1
ATOM 1365 C CA . ALA A 1 163 ? 3.556 -9.028 -36.652 1.00 92.12 163 ALA A CA 1
ATOM 1366 C C . ALA A 1 163 ? 2.138 -9.599 -36.857 1.00 92.12 163 ALA A C 1
ATOM 1368 O O . ALA A 1 163 ? 1.847 -10.724 -36.449 1.00 92.12 163 ALA A O 1
ATOM 1369 N N . GLY A 1 164 ? 1.232 -8.817 -37.452 1.00 90.88 164 GLY A N 1
ATOM 1370 C CA . GLY A 1 164 ? -0.179 -9.203 -37.608 1.00 90.88 164 GLY A CA 1
ATOM 1371 C C . GLY A 1 164 ? -1.012 -9.233 -36.312 1.00 90.88 164 GLY A C 1
ATOM 1372 O O . GLY A 1 164 ? -2.203 -9.541 -36.364 1.00 90.88 164 GLY A O 1
ATOM 1373 N N . GLY A 1 165 ? -0.411 -8.953 -35.152 1.00 90.31 165 GLY A N 1
ATOM 1374 C CA . GLY A 1 165 ? -1.049 -9.061 -33.843 1.00 90.31 165 GLY A CA 1
ATOM 1375 C C . GLY A 1 165 ? -2.071 -7.960 -33.564 1.00 90.31 165 GLY A C 1
ATOM 1376 O O . GLY A 1 165 ? -2.019 -6.858 -34.125 1.00 90.31 165 GLY A O 1
ATOM 1377 N N . LYS A 1 166 ? -2.992 -8.234 -32.633 1.00 91.38 166 LYS A N 1
ATOM 1378 C CA . LYS A 1 166 ? -4.032 -7.278 -32.244 1.00 91.38 166 LYS A CA 1
ATOM 1379 C C . LYS A 1 166 ? -4.253 -7.232 -30.739 1.00 91.38 166 LYS A C 1
ATOM 1381 O O . LYS A 1 166 ? -4.392 -8.251 -30.074 1.00 91.38 166 LYS A O 1
ATOM 1386 N N . ILE A 1 167 ? -4.415 -6.017 -30.228 1.00 87.38 167 ILE A N 1
ATOM 1387 C CA . ILE A 1 167 ? -4.990 -5.762 -28.910 1.00 87.38 167 ILE A CA 1
ATOM 1388 C C . ILE A 1 167 ? -6.449 -5.342 -29.138 1.00 87.38 167 ILE A C 1
ATOM 1390 O O . ILE A 1 167 ? -6.678 -4.249 -29.665 1.00 87.38 167 ILE A O 1
ATOM 1394 N N . PRO A 1 168 ? -7.447 -6.190 -28.821 1.00 84.75 168 PRO A N 1
ATOM 1395 C CA . PRO A 1 168 ? -8.852 -5.882 -29.048 1.00 84.75 168 PRO A CA 1
ATOM 1396 C C . PRO A 1 168 ? -9.297 -4.675 -28.218 1.00 84.75 168 PRO A C 1
ATOM 1398 O O . PRO A 1 168 ? -8.633 -4.258 -27.269 1.00 84.75 168 PRO A O 1
ATOM 1401 N N . ARG A 1 169 ? -10.447 -4.105 -28.587 1.00 85.75 169 A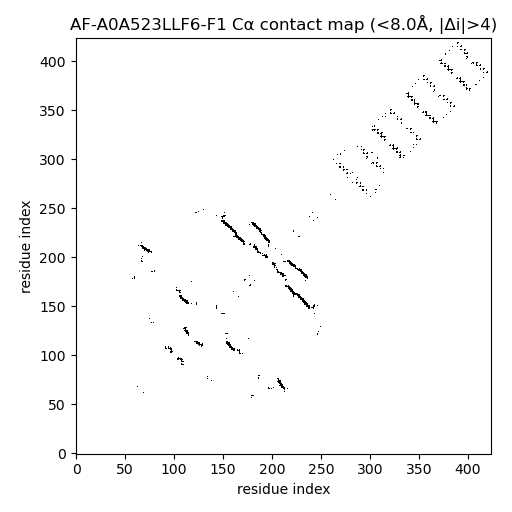RG A N 1
ATOM 1402 C CA . ARG A 1 169 ? -11.014 -2.949 -27.891 1.00 85.75 169 ARG A CA 1
ATOM 1403 C C . ARG A 1 169 ? -11.242 -3.275 -26.414 1.00 85.75 169 ARG A C 1
ATOM 1405 O O . ARG A 1 169 ? -12.028 -4.165 -26.105 1.00 85.75 169 ARG A O 1
ATOM 1412 N N . HIS A 1 170 ? -10.590 -2.528 -25.533 1.00 80.81 170 HIS A N 1
ATOM 1413 C CA . HIS A 1 170 ? -10.706 -2.652 -24.082 1.00 80.81 170 HIS A CA 1
ATOM 1414 C C . HIS A 1 170 ? -10.543 -1.277 -23.426 1.00 80.81 170 HIS A C 1
ATOM 1416 O O . HIS A 1 170 ? -10.136 -0.321 -24.082 1.00 80.81 170 HIS A O 1
ATOM 1422 N N . ALA A 1 171 ? -10.902 -1.170 -22.152 1.00 73.19 171 ALA A N 1
ATOM 1423 C CA . ALA A 1 171 ? -10.575 -0.027 -21.309 1.00 73.19 171 ALA A CA 1
ATOM 1424 C C . ALA A 1 171 ? -9.742 -0.538 -20.132 1.00 73.19 171 ALA A C 1
ATOM 1426 O O . ALA A 1 171 ? -9.952 -1.667 -19.675 1.00 73.19 171 ALA A O 1
ATOM 1427 N N . ASP A 1 172 ? -8.804 0.274 -19.660 1.00 64.62 172 ASP A N 1
ATOM 1428 C CA . ASP A 1 172 ? -7.960 -0.110 -18.537 1.00 64.62 172 ASP A CA 1
ATOM 1429 C C . ASP A 1 172 ? -8.781 -0.130 -17.243 1.00 64.62 172 ASP A C 1
ATOM 1431 O O . ASP A 1 172 ? -9.390 0.863 -16.853 1.00 64.62 172 ASP A O 1
ATOM 1435 N N . GLY A 1 173 ? -8.796 -1.273 -16.559 1.00 49.03 173 GLY A N 1
ATOM 1436 C CA . GLY A 1 173 ? -9.428 -1.424 -15.251 1.00 49.03 173 GLY A CA 1
ATOM 1437 C C . GLY A 1 173 ? -8.387 -1.374 -14.139 1.00 49.03 173 GLY A C 1
ATOM 1438 O O . GLY A 1 173 ? -7.738 -2.379 -13.867 1.00 49.03 173 GLY A O 1
ATOM 1439 N N . GLY A 1 174 ? -8.220 -0.221 -13.488 1.00 50.75 174 GLY A N 1
ATOM 1440 C CA . GLY A 1 174 ? -7.318 -0.063 -12.343 1.00 50.75 174 GLY A CA 1
ATOM 1441 C C . GLY A 1 174 ? -7.196 1.393 -11.896 1.00 50.75 174 GLY A C 1
ATOM 1442 O O . GLY A 1 174 ? -6.966 2.276 -12.717 1.00 50.75 174 GLY A O 1
ATOM 1443 N N . PHE A 1 175 ? -7.336 1.649 -10.590 1.00 39.81 175 PHE A N 1
ATOM 1444 C CA . PHE A 1 175 ? -7.352 3.007 -10.024 1.00 39.81 175 PHE A CA 1
ATOM 1445 C C . PHE A 1 175 ? -6.080 3.813 -10.347 1.00 39.81 175 PHE A C 1
ATOM 1447 O O . PHE A 1 175 ? -6.153 5.022 -10.511 1.00 39.81 175 PHE A O 1
ATOM 1454 N N . SER A 1 176 ? -4.916 3.169 -10.463 1.00 46.62 176 SER A N 1
ATOM 1455 C CA . SER A 1 176 ? -3.646 3.839 -10.781 1.00 46.62 176 SER A CA 1
ATOM 1456 C C . SER A 1 176 ? -3.451 4.112 -12.270 1.00 46.62 176 SER A C 1
ATOM 1458 O O . SER A 1 176 ? -2.909 5.152 -12.627 1.00 46.62 176 SER A O 1
ATOM 1460 N N . LEU A 1 177 ? -3.938 3.226 -13.146 1.00 55.09 177 LEU A N 1
ATOM 1461 C CA . LEU A 1 177 ? -3.874 3.449 -14.589 1.00 55.09 177 LEU A CA 1
ATOM 1462 C C . LEU A 1 177 ? -4.737 4.656 -14.966 1.00 55.09 177 LEU A C 1
ATOM 1464 O O . LEU A 1 177 ? -4.254 5.529 -15.674 1.00 55.09 177 LEU A O 1
ATOM 1468 N N . MET A 1 178 ? -5.938 4.781 -14.393 1.00 54.38 178 MET A N 1
ATOM 1469 C CA . MET A 1 178 ? -6.822 5.942 -14.590 1.00 54.38 178 MET A CA 1
ATOM 1470 C C . MET A 1 178 ? -6.187 7.276 -14.150 1.00 54.38 178 MET A C 1
ATOM 1472 O O . MET A 1 178 ? -6.456 8.314 -14.746 1.00 54.38 178 MET A O 1
ATOM 1476 N N . ASN A 1 179 ? -5.296 7.238 -13.156 1.00 56.94 179 ASN A N 1
ATOM 1477 C CA . ASN A 1 179 ? -4.715 8.416 -12.510 1.00 56.94 179 ASN A CA 1
ATOM 1478 C C . ASN A 1 179 ? -3.225 8.620 -12.859 1.00 56.94 179 ASN A C 1
ATOM 1480 O O . ASN A 1 179 ? -2.440 9.049 -12.017 1.00 56.94 179 ASN A O 1
ATOM 1484 N N . SER A 1 180 ? -2.819 8.274 -14.086 1.00 72.75 180 SER A N 1
ATOM 1485 C CA . SER A 1 180 ? -1.459 8.494 -14.601 1.00 72.75 180 SER A CA 1
ATOM 1486 C C . SER A 1 180 ? -1.479 9.065 -16.019 1.00 72.75 180 SER A C 1
ATOM 1488 O O . SER A 1 180 ? -2.413 8.825 -16.786 1.00 72.75 180 SER A O 1
ATOM 1490 N N . HIS A 1 181 ? -0.430 9.803 -16.373 1.00 79.50 181 HIS A N 1
ATOM 1491 C CA . HIS A 1 181 ? -0.150 10.208 -17.745 1.00 79.50 181 HIS A CA 1
ATOM 1492 C C . HIS A 1 181 ? 0.491 9.029 -18.470 1.00 79.50 181 HIS A C 1
ATOM 1494 O O . HIS A 1 181 ? 1.639 8.676 -18.185 1.00 79.50 181 HIS A O 1
ATOM 1500 N N . ARG A 1 182 ? -0.249 8.399 -19.391 1.00 86.69 182 ARG A N 1
ATOM 1501 C CA . ARG A 1 182 ? 0.285 7.312 -20.213 1.00 86.69 182 ARG A CA 1
ATOM 1502 C C . ARG A 1 182 ? 0.829 7.848 -21.526 1.00 86.69 182 ARG A C 1
ATOM 1504 O O . ARG A 1 182 ? 0.082 8.259 -22.416 1.00 86.69 182 ARG A O 1
ATOM 1511 N N . ILE A 1 183 ? 2.141 7.752 -21.658 1.00 90.25 183 ILE A N 1
ATOM 1512 C CA . ILE A 1 183 ? 2.896 8.264 -22.789 1.00 90.25 183 ILE A CA 1
ATOM 1513 C C . ILE A 1 183 ? 3.385 7.087 -23.628 1.00 90.25 183 ILE A C 1
ATOM 1515 O O . ILE A 1 183 ? 3.952 6.128 -23.108 1.00 90.25 183 ILE A O 1
ATOM 1519 N N . HIS A 1 184 ? 3.156 7.162 -24.933 1.00 93.75 184 HIS A N 1
ATOM 1520 C CA . HIS A 1 184 ? 3.587 6.196 -25.931 1.00 93.75 184 HIS A CA 1
ATOM 1521 C C . HIS A 1 184 ? 4.601 6.843 -26.868 1.00 93.75 184 HIS A C 1
ATOM 1523 O O . HIS A 1 184 ? 4.332 7.887 -27.464 1.00 93.75 184 HIS A O 1
ATOM 1529 N N . ILE A 1 185 ? 5.739 6.173 -27.033 1.00 95.44 185 ILE A N 1
ATOM 1530 C CA . ILE A 1 185 ? 6.793 6.564 -27.968 1.00 95.44 185 ILE A CA 1
ATOM 1531 C C . ILE A 1 185 ? 7.067 5.362 -28.885 1.00 95.44 185 ILE A C 1
ATOM 1533 O O . ILE A 1 185 ? 7.513 4.313 -28.398 1.00 95.44 185 ILE A O 1
ATOM 1537 N N . PRO A 1 186 ? 6.766 5.452 -30.193 1.00 95.44 186 PRO A N 1
ATOM 1538 C CA . PRO A 1 186 ? 7.108 4.405 -31.144 1.00 95.44 186 PRO A CA 1
ATOM 1539 C C . PRO A 1 186 ? 8.622 4.300 -31.312 1.00 95.44 186 PRO A C 1
ATOM 1541 O O . PRO A 1 186 ? 9.262 5.258 -31.737 1.00 95.44 186 PRO A O 1
ATOM 1544 N N . ILE A 1 187 ? 9.185 3.133 -30.991 1.00 96.12 187 ILE A N 1
ATOM 1545 C CA . ILE A 1 187 ? 10.620 2.862 -31.160 1.00 96.12 187 ILE A CA 1
ATOM 1546 C C . ILE A 1 187 ? 10.854 2.088 -32.454 1.00 96.12 187 ILE A C 1
ATOM 1548 O O . ILE A 1 187 ? 11.634 2.507 -33.299 1.00 96.12 187 ILE A O 1
ATOM 1552 N N . VAL A 1 188 ? 10.111 0.995 -32.640 1.00 92.94 188 VAL A N 1
ATOM 1553 C CA . VAL A 1 188 ? 10.093 0.213 -33.880 1.00 92.94 188 VAL A CA 1
ATOM 1554 C C . VAL A 1 188 ? 8.644 0.108 -34.331 1.00 92.94 188 VAL A C 1
ATOM 1556 O O . VAL A 1 188 ? 7.802 -0.459 -33.633 1.00 92.94 188 VAL A O 1
ATOM 1559 N N . THR A 1 189 ? 8.312 0.683 -35.481 1.00 87.75 189 THR A N 1
ATOM 1560 C CA . THR A 1 189 ? 6.958 0.608 -36.038 1.00 87.75 189 THR A CA 1
ATOM 1561 C C . THR A 1 189 ? 7.028 0.519 -37.554 1.00 87.75 189 THR A C 1
ATOM 1563 O O . THR A 1 189 ? 7.821 1.207 -38.183 1.00 87.75 189 THR A O 1
ATOM 1566 N N . GLY A 1 190 ? 6.193 -0.337 -38.142 1.00 80.00 190 GLY A N 1
ATOM 1567 C CA . GLY A 1 190 ? 5.925 -0.308 -39.578 1.00 80.00 190 GLY A CA 1
ATOM 1568 C C . GLY A 1 190 ? 4.936 0.801 -39.952 1.00 80.00 190 GLY A C 1
ATOM 1569 O O . GLY A 1 190 ? 4.252 1.360 -39.088 1.00 80.00 190 GLY A O 1
ATOM 1570 N N . ASP A 1 191 ? 4.800 1.052 -41.252 1.00 75.69 191 ASP A N 1
ATOM 1571 C CA . ASP A 1 191 ? 4.004 2.167 -41.791 1.00 75.69 191 ASP A CA 1
ATOM 1572 C C . ASP A 1 191 ? 2.482 1.969 -41.674 1.00 75.69 191 ASP A C 1
ATOM 1574 O O . ASP A 1 191 ? 1.705 2.908 -41.852 1.00 75.69 191 ASP A O 1
ATOM 1578 N N . ASN A 1 192 ? 2.042 0.742 -41.373 1.00 83.38 192 ASN A N 1
ATOM 1579 C CA . ASN A 1 192 ? 0.644 0.323 -41.463 1.00 83.38 192 ASN A CA 1
ATOM 1580 C C . ASN A 1 192 ? 0.098 -0.162 -40.110 1.00 83.38 192 ASN A C 1
ATOM 1582 O O . ASN A 1 192 ? -0.369 -1.291 -39.962 1.00 83.38 192 ASN A O 1
ATOM 1586 N N . ASN A 1 193 ? 0.201 0.691 -39.092 1.00 86.38 193 ASN A N 1
ATOM 1587 C CA . ASN A 1 193 ? -0.274 0.412 -37.741 1.00 86.38 193 ASN A CA 1
ATOM 1588 C C . ASN A 1 193 ? -1.490 1.267 -37.392 1.00 86.38 193 ASN A C 1
ATOM 1590 O O . ASN A 1 193 ? -1.568 2.440 -37.754 1.00 86.38 193 ASN A O 1
ATOM 1594 N N . ILE A 1 194 ? -2.438 0.681 -36.663 1.00 88.31 194 ILE A N 1
ATOM 1595 C CA . ILE A 1 194 ? -3.663 1.368 -36.253 1.00 88.31 194 ILE A CA 1
ATOM 1596 C C . ILE A 1 194 ? -3.693 1.474 -34.739 1.00 88.31 194 ILE A C 1
ATOM 1598 O O . ILE A 1 194 ? -3.841 0.465 -34.053 1.00 88.31 194 ILE A O 1
ATOM 1602 N N . PHE A 1 195 ? -3.603 2.703 -34.233 1.00 90.44 195 PHE A N 1
ATOM 1603 C CA . PHE A 1 195 ? -3.958 3.044 -32.859 1.00 90.44 195 PHE A CA 1
ATOM 1604 C C . PHE A 1 195 ? -5.320 3.704 -32.875 1.00 90.44 195 PHE A C 1
ATOM 1606 O O . PHE A 1 195 ? -5.498 4.683 -33.594 1.00 90.44 195 PHE A O 1
ATOM 1613 N N . LEU A 1 196 ? -6.260 3.175 -32.095 1.00 90.19 196 LEU A N 1
ATOM 1614 C CA . LEU A 1 196 ? -7.603 3.726 -31.978 1.00 90.19 196 LEU A CA 1
ATOM 1615 C C . LEU A 1 196 ? -7.945 3.969 -30.512 1.00 90.19 196 LEU A C 1
ATOM 1617 O O . LEU A 1 196 ? -7.864 3.046 -29.706 1.00 90.19 196 LEU A O 1
ATOM 1621 N N . VAL A 1 197 ? -8.370 5.186 -30.188 1.00 86.75 197 VAL A N 1
ATOM 1622 C CA . VAL A 1 197 ? -8.841 5.599 -28.860 1.00 86.75 197 VAL A CA 1
ATOM 1623 C C . VAL A 1 197 ? -10.182 6.297 -29.067 1.00 86.75 197 VAL A C 1
ATOM 1625 O O . VAL A 1 197 ? -10.284 7.257 -29.824 1.00 86.75 197 VAL A O 1
ATOM 1628 N N . ASN A 1 198 ? -11.240 5.746 -28.473 1.00 87.38 198 ASN A N 1
ATOM 1629 C CA . ASN A 1 198 ? -12.621 6.228 -28.593 1.00 87.38 198 ASN A CA 1
ATOM 1630 C C . ASN A 1 198 ? -13.122 6.519 -30.025 1.00 87.38 198 ASN A C 1
ATOM 1632 O O . ASN A 1 198 ? -13.944 7.404 -30.241 1.00 87.38 198 ASN A O 1
ATOM 1636 N N . GLY A 1 199 ? -12.643 5.764 -31.016 1.00 85.75 199 GLY A N 1
ATOM 1637 C CA . GLY A 1 199 ? -13.041 5.925 -32.419 1.00 85.75 199 GLY A CA 1
ATOM 1638 C C . GLY A 1 199 ? -12.179 6.898 -33.227 1.00 85.75 199 GLY A C 1
ATOM 1639 O O . GLY A 1 199 ? -12.280 6.894 -34.451 1.00 85.75 199 GLY A O 1
ATOM 1640 N N . GLU A 1 200 ? -11.293 7.664 -32.591 1.00 90.44 200 GLU A N 1
ATOM 1641 C CA . GLU A 1 200 ? -10.254 8.417 -33.293 1.00 90.44 200 GLU A CA 1
ATOM 1642 C C . GLU A 1 200 ? -9.059 7.505 -33.575 1.00 90.44 200 GLU A C 1
ATOM 1644 O O . GLU A 1 200 ? -8.609 6.777 -32.691 1.00 90.44 200 GLU A O 1
ATOM 1649 N N . GLN A 1 201 ? -8.550 7.542 -34.808 1.00 91.06 201 GLN A N 1
ATOM 1650 C CA . GLN A 1 201 ? -7.394 6.761 -35.234 1.00 91.06 201 GLN A CA 1
ATOM 1651 C C . GLN A 1 201 ? -6.163 7.651 -35.404 1.00 91.06 201 GLN A C 1
ATOM 1653 O O . GLN A 1 201 ? -6.235 8.713 -36.027 1.00 91.06 201 GLN A O 1
ATOM 1658 N N . LYS A 1 202 ? -5.007 7.164 -34.945 1.00 89.94 202 LYS A N 1
ATOM 1659 C CA . LYS A 1 202 ? -3.711 7.806 -35.163 1.00 89.94 202 LYS A CA 1
ATOM 1660 C C . LYS A 1 202 ? -2.688 6.844 -35.759 1.00 89.94 202 LYS A C 1
ATOM 1662 O O . LYS A 1 202 ? -2.615 5.683 -35.361 1.00 89.94 202 LYS A O 1
ATOM 1667 N N . ASN A 1 203 ? -1.886 7.353 -36.695 1.00 88.44 203 ASN A N 1
ATOM 1668 C CA . ASN A 1 203 ? -0.677 6.685 -37.168 1.00 88.44 203 ASN A CA 1
ATOM 1669 C C . ASN A 1 203 ? 0.538 7.382 -36.547 1.00 88.44 203 ASN A C 1
ATOM 1671 O O . ASN A 1 203 ? 0.907 8.471 -36.985 1.00 88.44 203 ASN A O 1
ATOM 1675 N N . MET A 1 204 ? 1.086 6.788 -35.490 1.00 90.69 204 MET A N 1
ATOM 1676 C CA . MET A 1 204 ? 2.219 7.347 -34.749 1.00 90.69 204 MET A CA 1
ATOM 1677 C C . MET A 1 204 ? 3.529 6.955 -35.437 1.00 90.69 204 MET A C 1
ATOM 1679 O O . MET A 1 204 ? 3.764 5.766 -35.661 1.00 90.69 204 MET A O 1
ATOM 1683 N N . GLN A 1 205 ? 4.366 7.940 -35.752 1.00 91.56 205 GLN A N 1
ATOM 1684 C CA . GLN A 1 205 ? 5.666 7.743 -36.399 1.00 91.56 205 GLN A CA 1
ATOM 1685 C C . GLN A 1 205 ? 6.769 7.459 -35.373 1.00 91.56 205 GLN A C 1
ATOM 1687 O O . GLN A 1 205 ? 6.658 7.834 -34.205 1.00 91.56 205 GLN A O 1
ATOM 1692 N N . VAL A 1 206 ? 7.844 6.801 -35.819 1.00 94.25 206 VAL A N 1
ATOM 1693 C CA . VAL A 1 206 ? 9.039 6.541 -34.998 1.00 94.25 206 VAL A CA 1
ATOM 1694 C C . VAL A 1 206 ? 9.521 7.836 -34.341 1.00 94.25 206 VAL A C 1
ATOM 1696 O O . VAL A 1 206 ? 9.639 8.862 -35.005 1.00 94.25 206 VAL A O 1
ATOM 1699 N N . GLY A 1 207 ? 9.768 7.783 -33.032 1.00 92.81 207 GLY A N 1
ATOM 1700 C CA . GLY A 1 207 ? 10.274 8.907 -32.247 1.00 92.81 207 GLY A CA 1
ATOM 1701 C C . GLY A 1 207 ? 9.230 9.948 -31.833 1.00 92.81 207 GLY A C 1
ATOM 1702 O O . GLY A 1 207 ? 9.533 10.777 -30.975 1.00 92.81 207 GLY A O 1
ATOM 1703 N N . GLU A 1 208 ? 8.006 9.931 -32.373 1.00 94.62 208 GLU A N 1
ATOM 1704 C CA . GLU A 1 208 ? 6.958 10.848 -31.912 1.00 94.62 208 GLU A CA 1
ATOM 1705 C C . GLU A 1 208 ? 6.554 10.552 -30.466 1.00 94.62 208 GLU A C 1
ATOM 1707 O O . GLU A 1 208 ? 6.462 9.397 -30.051 1.00 94.62 208 GLU A O 1
ATOM 1712 N N . MET A 1 209 ? 6.225 11.599 -29.712 1.00 93.00 209 MET A N 1
ATOM 1713 C CA . MET A 1 209 ? 5.801 11.456 -28.326 1.00 93.00 209 MET A CA 1
ATOM 1714 C C . MET A 1 209 ? 4.328 11.802 -28.166 1.00 93.00 209 MET A C 1
ATOM 1716 O O . MET A 1 209 ? 3.914 12.939 -28.410 1.00 93.00 209 MET A O 1
ATOM 1720 N N . TRP A 1 210 ? 3.546 10.820 -27.725 1.00 91.75 210 TRP A N 1
ATOM 1721 C CA . TRP A 1 210 ? 2.098 10.937 -27.606 1.00 91.75 210 TRP A CA 1
ATOM 1722 C C . TRP A 1 210 ? 1.630 10.585 -26.204 1.00 91.75 210 TRP A C 1
ATOM 1724 O O . TRP A 1 210 ? 1.911 9.496 -25.716 1.00 91.75 210 TRP A O 1
ATOM 1734 N N . GLU A 1 211 ? 0.845 11.454 -25.587 1.00 88.75 211 GLU A N 1
ATOM 1735 C CA . GLU A 1 211 ? -0.004 11.077 -24.462 1.00 88.75 211 GLU A CA 1
ATOM 1736 C C . GLU A 1 211 ? -1.355 10.587 -24.996 1.00 88.75 211 GLU A C 1
ATOM 1738 O O . GLU A 1 211 ? -1.931 11.186 -25.912 1.00 88.75 211 GLU A O 1
ATOM 1743 N N . ILE A 1 212 ? -1.846 9.474 -24.446 1.00 86.31 212 ILE A N 1
ATOM 1744 C CA . ILE A 1 212 ? -3.138 8.894 -24.824 1.00 86.31 212 ILE A CA 1
ATOM 1745 C C . ILE A 1 212 ? -4.129 8.965 -23.669 1.00 86.31 212 ILE A C 1
ATOM 1747 O O . ILE A 1 212 ? -3.772 8.746 -22.509 1.00 86.31 212 ILE A O 1
ATOM 1751 N N . ASN A 1 213 ? -5.404 9.191 -23.989 1.00 82.44 213 ASN A N 1
ATOM 1752 C CA . ASN A 1 213 ? -6.448 9.097 -22.978 1.00 82.44 213 ASN A CA 1
ATOM 1753 C C . ASN A 1 213 ? -6.826 7.631 -22.721 1.00 82.44 213 ASN A C 1
ATOM 1755 O O . ASN A 1 213 ? -7.651 7.037 -23.413 1.00 82.44 213 ASN A O 1
ATOM 1759 N N . ASN A 1 214 ? -6.207 7.052 -21.700 1.00 76.44 214 ASN A N 1
ATOM 1760 C CA . ASN A 1 214 ? -6.368 5.657 -21.306 1.00 76.44 214 ASN A CA 1
ATOM 1761 C C . ASN A 1 214 ? -7.655 5.339 -20.520 1.00 76.44 214 ASN A C 1
ATOM 1763 O O . ASN A 1 214 ? -7.942 4.164 -20.301 1.00 76.44 214 ASN A O 1
ATOM 1767 N N . GLU A 1 215 ? -8.449 6.347 -20.141 1.00 72.50 215 GLU A N 1
ATOM 1768 C CA . GLU A 1 215 ? -9.790 6.141 -19.558 1.00 72.50 215 GLU A CA 1
ATOM 1769 C C . GLU A 1 215 ? -10.802 5.687 -20.611 1.00 72.50 215 GLU A C 1
ATOM 1771 O O . GLU A 1 215 ? -11.849 5.119 -20.297 1.00 72.50 215 GLU A O 1
ATOM 1776 N N . LEU A 1 216 ? -10.499 5.959 -21.881 1.00 79.56 216 LEU A N 1
ATOM 1777 C CA . LEU A 1 216 ? -11.381 5.654 -22.987 1.00 79.56 216 LEU A CA 1
ATOM 1778 C C . LEU A 1 216 ? -11.057 4.283 -23.593 1.00 79.56 216 LEU A C 1
ATOM 1780 O O . LEU A 1 216 ? -9.898 3.849 -23.617 1.00 79.56 216 LEU A O 1
ATOM 1784 N N . PRO A 1 217 ? -12.071 3.594 -24.148 1.00 83.06 217 PRO A N 1
ATOM 1785 C CA . PRO A 1 217 ? -11.850 2.341 -24.845 1.00 83.06 217 PRO A CA 1
ATOM 1786 C C . PRO A 1 217 ? -10.862 2.502 -26.002 1.00 83.06 217 PRO A C 1
ATOM 1788 O O . PRO A 1 217 ? -11.075 3.330 -26.893 1.00 83.06 217 PRO A O 1
ATOM 1791 N N . HIS A 1 218 ? -9.836 1.661 -26.034 1.00 87.12 218 HIS A N 1
ATOM 1792 C CA . HIS A 1 218 ? -8.756 1.732 -27.005 1.00 87.12 218 HIS A CA 1
ATOM 1793 C C . HIS A 1 218 ? -8.391 0.357 -27.576 1.00 87.12 218 HIS A C 1
ATOM 1795 O O . HIS A 1 218 ? -8.742 -0.689 -27.030 1.00 87.12 218 HIS A O 1
ATOM 1801 N N . MET A 1 219 ? -7.742 0.362 -28.739 1.00 89.50 219 MET A N 1
ATOM 1802 C CA . MET A 1 219 ? -7.394 -0.816 -29.534 1.00 89.50 219 MET A CA 1
ATOM 1803 C C . MET A 1 219 ? -6.129 -0.540 -30.344 1.00 89.50 219 MET A C 1
ATOM 1805 O O . MET A 1 219 ? -5.895 0.588 -30.781 1.00 89.50 219 MET A O 1
ATOM 1809 N N . VAL A 1 220 ? -5.356 -1.596 -30.591 1.00 90.00 220 VAL A N 1
ATOM 1810 C CA . VAL A 1 220 ? -4.181 -1.545 -31.460 1.00 90.00 220 VAL A CA 1
ATOM 1811 C C . VAL A 1 220 ? -4.212 -2.713 -32.431 1.00 90.00 220 VAL A C 1
ATOM 1813 O O . VAL A 1 220 ? -4.477 -3.843 -32.028 1.00 90.00 220 VAL A O 1
ATOM 1816 N N . GLU A 1 221 ? -3.914 -2.461 -33.698 1.00 91.94 221 GLU A N 1
ATOM 1817 C CA . GLU A 1 221 ? -3.739 -3.505 -34.707 1.00 91.94 221 GLU A CA 1
ATOM 1818 C C . GLU A 1 221 ? -2.428 -3.277 -35.459 1.00 91.94 221 GLU A C 1
ATOM 1820 O O . GLU A 1 221 ? -2.225 -2.212 -36.053 1.00 91.94 221 GLU A O 1
ATOM 1825 N N . ASN A 1 222 ? -1.546 -4.279 -35.425 1.00 92.81 222 ASN A N 1
ATOM 1826 C CA . ASN A 1 222 ? -0.326 -4.282 -36.215 1.00 92.81 222 ASN A CA 1
ATOM 1827 C C . ASN A 1 222 ? -0.584 -4.972 -37.551 1.00 92.81 222 ASN A C 1
ATOM 1829 O O . ASN A 1 222 ? -0.645 -6.194 -37.609 1.00 92.81 222 ASN A O 1
ATOM 1833 N N . ARG A 1 223 ? -0.740 -4.196 -38.630 1.00 91.44 223 ARG A N 1
ATOM 1834 C CA . ARG A 1 223 ? -0.957 -4.743 -39.982 1.00 91.44 223 ARG A CA 1
ATOM 1835 C C . ARG A 1 223 ? 0.331 -4.849 -40.793 1.00 91.44 223 ARG A C 1
ATOM 1837 O O . ARG A 1 223 ? 0.267 -5.086 -41.998 1.00 91.44 223 ARG A O 1
ATOM 1844 N N . SER A 1 224 ? 1.481 -4.628 -40.163 1.00 88.62 224 SER A N 1
ATOM 1845 C CA . SER A 1 224 ? 2.777 -4.841 -40.799 1.00 88.62 224 SER A CA 1
ATOM 1846 C C . SER A 1 224 ? 3.229 -6.296 -40.668 1.00 88.62 224 SER A C 1
ATOM 1848 O O . SER A 1 224 ? 2.727 -7.058 -39.839 1.00 88.62 224 SER A O 1
ATOM 1850 N N . ASP A 1 225 ? 4.189 -6.672 -41.507 1.00 89.50 225 ASP A N 1
ATOM 1851 C CA . ASP A 1 225 ? 4.869 -7.968 -41.505 1.00 89.50 225 ASP A CA 1
ATOM 1852 C C . ASP A 1 225 ? 5.993 -8.056 -40.457 1.00 89.50 225 ASP A C 1
ATOM 1854 O O . ASP A 1 225 ? 6.668 -9.079 -40.357 1.00 89.50 225 ASP A O 1
ATOM 1858 N N . LYS A 1 226 ? 6.182 -6.999 -39.659 1.00 89.38 226 LYS A N 1
ATOM 1859 C CA . LYS A 1 226 ? 7.210 -6.900 -38.623 1.00 89.38 226 LYS A CA 1
ATOM 1860 C C . LYS A 1 226 ? 6.597 -6.689 -37.246 1.00 89.38 226 LYS A C 1
ATOM 1862 O O . LYS A 1 226 ? 5.504 -6.138 -37.098 1.00 89.38 226 LYS A O 1
ATOM 1867 N N . ASP A 1 227 ? 7.335 -7.114 -36.227 1.00 92.38 227 ASP A N 1
ATOM 1868 C CA . ASP A 1 227 ? 7.017 -6.791 -34.842 1.00 92.38 227 ASP A CA 1
ATOM 1869 C C . ASP A 1 227 ? 7.067 -5.275 -34.627 1.00 92.38 227 ASP A C 1
ATOM 1871 O O . ASP A 1 227 ? 7.813 -4.535 -35.272 1.00 92.38 227 ASP A O 1
ATOM 1875 N N . ARG A 1 228 ? 6.253 -4.817 -33.685 1.00 93.56 228 ARG A N 1
ATOM 1876 C CA . ARG A 1 228 ? 6.101 -3.411 -33.346 1.00 93.56 228 ARG A CA 1
ATOM 1877 C C . ARG A 1 228 ? 6.414 -3.200 -31.882 1.00 93.56 228 ARG A C 1
ATOM 1879 O O . ARG A 1 228 ? 5.823 -3.871 -31.045 1.00 93.56 228 ARG A O 1
ATOM 1886 N N . ILE A 1 229 ? 7.268 -2.235 -31.562 1.00 95.19 229 ILE A N 1
ATOM 1887 C CA . ILE A 1 229 ? 7.740 -1.994 -30.199 1.00 95.19 229 ILE A CA 1
ATOM 1888 C C . ILE A 1 229 ? 7.534 -0.533 -29.816 1.00 95.19 229 ILE A C 1
ATOM 1890 O O . ILE A 1 229 ? 8.010 0.389 -30.480 1.00 95.19 229 ILE A O 1
ATOM 1894 N N . HIS A 1 230 ? 6.805 -0.337 -28.722 1.00 95.19 230 HIS A N 1
ATOM 1895 C CA . HIS A 1 230 ? 6.581 0.956 -28.091 1.00 95.19 230 HIS A CA 1
ATOM 1896 C C . HIS A 1 230 ? 7.263 1.016 -26.739 1.00 95.19 230 HIS A C 1
ATOM 1898 O O . HIS A 1 230 ? 7.122 0.094 -25.938 1.00 95.19 230 HIS A O 1
ATOM 1904 N N . LEU A 1 231 ? 7.902 2.146 -26.459 1.00 95.50 231 LEU A N 1
ATOM 1905 C CA . LEU A 1 231 ? 8.180 2.546 -25.093 1.00 95.50 231 LEU A CA 1
ATOM 1906 C C . LEU A 1 231 ? 6.905 3.159 -24.513 1.00 95.50 231 LEU A C 1
ATOM 1908 O O . LEU A 1 231 ? 6.328 4.084 -25.092 1.00 95.50 231 LEU A O 1
ATOM 1912 N N . ILE A 1 232 ? 6.453 2.615 -23.390 1.00 91.94 232 ILE A N 1
ATOM 1913 C CA . ILE A 1 232 ? 5.344 3.160 -22.616 1.00 91.94 232 ILE A CA 1
ATOM 1914 C C . ILE A 1 232 ? 5.903 3.673 -21.296 1.00 91.94 232 ILE A C 1
ATOM 1916 O O . ILE A 1 232 ? 6.586 2.937 -20.576 1.00 91.94 232 ILE A O 1
ATOM 1920 N N . VAL A 1 233 ? 5.573 4.922 -20.986 1.00 89.62 233 VAL A N 1
ATOM 1921 C CA . VAL A 1 233 ? 5.881 5.573 -19.714 1.00 89.62 233 VAL A CA 1
ATOM 1922 C C . VAL A 1 233 ? 4.560 5.894 -19.032 1.00 89.62 233 VAL A C 1
ATOM 1924 O O . VAL A 1 233 ? 3.735 6.596 -19.613 1.00 89.62 233 VAL A O 1
ATOM 1927 N N . ASP A 1 234 ? 4.357 5.392 -17.818 1.00 84.00 234 ASP A N 1
ATOM 1928 C CA . ASP A 1 234 ? 3.319 5.934 -16.945 1.00 84.00 234 ASP A CA 1
ATOM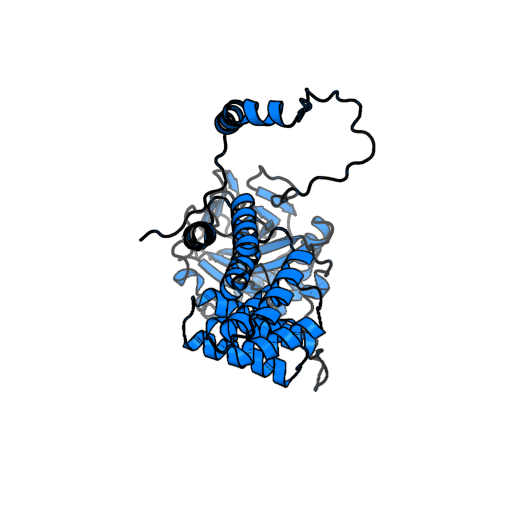 1929 C C . ASP A 1 234 ? 3.972 6.888 -15.947 1.00 84.00 234 ASP A C 1
ATOM 1931 O O . ASP A 1 234 ? 4.906 6.517 -15.222 1.00 84.00 234 ASP A O 1
ATOM 1935 N N . TRP A 1 235 ? 3.452 8.108 -15.908 1.00 78.62 235 TRP A N 1
ATOM 1936 C CA . TRP A 1 235 ? 3.946 9.193 -15.074 1.00 78.62 235 TRP A CA 1
ATOM 1937 C C . TRP A 1 235 ? 2.854 9.689 -14.130 1.00 78.62 235 TRP A C 1
ATOM 1939 O O . TRP A 1 235 ? 1.704 9.854 -14.543 1.00 78.62 235 TRP A O 1
ATOM 1949 N N . ILE A 1 236 ? 3.206 9.948 -12.872 1.00 69.12 236 ILE A N 1
ATOM 1950 C CA . ILE A 1 236 ? 2.299 10.561 -11.893 1.00 69.12 236 ILE A CA 1
ATOM 1951 C C . ILE A 1 236 ? 2.924 11.819 -11.290 1.00 69.12 236 ILE A C 1
ATOM 1953 O O . ILE A 1 236 ? 4.147 11.889 -11.172 1.00 69.12 236 ILE A O 1
ATOM 1957 N N . PRO A 1 237 ? 2.125 12.802 -10.855 1.00 55.53 237 PRO A N 1
ATOM 1958 C CA . PRO A 1 237 ? 2.631 13.894 -10.034 1.00 55.53 237 PRO A CA 1
ATOM 1959 C C . PRO A 1 237 ? 3.161 13.384 -8.670 1.00 55.53 237 PRO A C 1
ATOM 1961 O O . PRO A 1 237 ? 2.585 12.508 -8.029 1.00 55.53 237 PRO A O 1
ATOM 1964 N N . ASN A 1 238 ? 4.287 13.934 -8.230 1.00 51.16 238 ASN A N 1
ATOM 1965 C CA . ASN A 1 238 ? 5.044 13.704 -7.006 1.00 51.16 238 ASN A CA 1
ATOM 1966 C C . ASN A 1 238 ? 4.479 14.593 -5.896 1.00 51.16 238 ASN A C 1
ATOM 1968 O O . ASN A 1 238 ? 4.977 15.672 -5.586 1.00 51.16 238 ASN A O 1
ATOM 1972 N N . TYR A 1 239 ? 3.433 14.104 -5.249 1.00 43.12 239 TYR A N 1
ATOM 1973 C CA . TYR A 1 239 ? 2.853 14.767 -4.082 1.00 43.12 239 TYR A CA 1
ATOM 1974 C C . TYR A 1 239 ? 3.740 14.652 -2.822 1.00 43.12 239 TYR A C 1
ATOM 1976 O O . TYR A 1 239 ? 3.405 15.216 -1.785 1.00 43.12 239 TYR A O 1
ATOM 1984 N N . THR A 1 240 ? 4.859 13.917 -2.909 1.00 40.44 240 THR A N 1
ATOM 1985 C CA . THR A 1 240 ? 5.773 13.581 -1.804 1.00 40.44 240 THR A CA 1
ATOM 1986 C C . THR A 1 240 ? 7.047 14.433 -1.740 1.00 40.44 240 THR A C 1
ATOM 1988 O O . THR A 1 240 ? 7.733 14.403 -0.724 1.00 40.44 240 THR A O 1
ATOM 1991 N N . GLY A 1 241 ? 7.374 15.193 -2.792 1.00 40.53 241 GLY A N 1
ATOM 1992 C CA . GLY A 1 241 ? 8.529 16.101 -2.838 1.00 40.53 241 GLY A CA 1
ATOM 1993 C C . GLY A 1 241 ? 9.895 15.480 -3.183 1.00 40.53 241 GLY A C 1
ATOM 1994 O O . GLY A 1 241 ? 10.884 16.201 -3.130 1.00 40.53 241 GLY A O 1
ATOM 1995 N N . GLN A 1 242 ? 9.982 14.193 -3.556 1.00 44.03 242 GLN A N 1
ATOM 1996 C CA . GLN A 1 242 ? 11.241 13.529 -3.971 1.00 44.03 242 GLN A CA 1
ATOM 1997 C C . GLN A 1 242 ? 11.472 13.618 -5.487 1.00 44.03 242 GLN A C 1
ATOM 1999 O O . GLN A 1 242 ? 10.565 13.317 -6.257 1.00 44.03 242 GLN A O 1
ATOM 2004 N N . SER A 1 243 ? 12.655 14.023 -5.945 1.00 48.03 243 SER A N 1
ATOM 2005 C CA . SER A 1 243 ? 12.903 14.287 -7.376 1.00 48.03 243 SER A CA 1
ATOM 2006 C C . SER A 1 243 ? 12.998 13.011 -8.231 1.00 48.03 243 SER A C 1
ATOM 2008 O O . SER A 1 243 ? 13.352 11.938 -7.741 1.00 48.03 243 SER A O 1
ATOM 2010 N N . GLN A 1 244 ? 12.757 13.118 -9.546 1.00 53.56 244 GLN A N 1
ATOM 2011 C CA . GLN A 1 244 ? 12.948 12.010 -10.499 1.00 53.56 244 GLN A CA 1
ATOM 2012 C C . GLN A 1 244 ? 14.352 11.389 -10.388 1.00 53.56 244 GLN A C 1
ATOM 2014 O O . GLN A 1 244 ? 14.497 10.169 -10.424 1.00 53.56 244 GLN A O 1
ATOM 2019 N N . ALA A 1 245 ? 15.382 12.221 -10.217 1.00 54.75 245 ALA A N 1
ATOM 2020 C CA . ALA A 1 245 ? 16.762 11.774 -10.061 1.00 54.75 245 ALA A CA 1
ATOM 2021 C C . ALA A 1 245 ? 16.978 10.959 -8.773 1.00 54.75 245 ALA A C 1
ATOM 2023 O O . ALA A 1 245 ? 17.768 10.023 -8.787 1.00 54.75 245 ALA A O 1
ATOM 2024 N N . GLU A 1 246 ? 16.261 11.258 -7.687 1.00 54.47 246 GLU A N 1
ATOM 2025 C CA . GLU A 1 246 ? 16.314 10.494 -6.428 1.00 54.47 246 GLU A CA 1
ATOM 2026 C C . GLU A 1 246 ? 15.584 9.149 -6.527 1.00 54.47 246 GLU A C 1
ATOM 2028 O O . GLU A 1 246 ? 16.003 8.169 -5.913 1.00 54.47 246 GLU A O 1
ATOM 2033 N N . VAL A 1 247 ? 14.507 9.085 -7.315 1.00 49.97 247 VAL A N 1
ATOM 2034 C CA . VAL A 1 247 ? 13.737 7.853 -7.551 1.00 49.97 247 VAL A CA 1
ATOM 2035 C C . VAL A 1 247 ? 14.450 6.919 -8.538 1.00 49.97 247 VAL A C 1
ATOM 2037 O O . VAL A 1 247 ? 14.372 5.702 -8.387 1.00 49.97 247 VAL A O 1
ATOM 2040 N N . LEU A 1 248 ? 15.144 7.477 -9.539 1.00 48.94 248 LEU A N 1
ATOM 2041 C CA . LEU A 1 248 ? 15.791 6.736 -10.632 1.00 48.94 248 LEU A CA 1
ATOM 2042 C C . LEU A 1 248 ? 17.310 6.565 -10.479 1.00 48.94 248 LEU A C 1
ATOM 2044 O O . LEU A 1 248 ? 17.931 5.948 -11.348 1.00 48.94 248 LEU A O 1
ATOM 2048 N N . ALA A 1 249 ? 17.924 7.109 -9.422 1.00 48.38 249 ALA A N 1
ATOM 2049 C CA . ALA A 1 249 ? 19.353 6.946 -9.174 1.00 48.38 249 ALA A CA 1
ATOM 2050 C C . ALA A 1 249 ? 19.710 5.449 -9.084 1.00 48.38 249 ALA A C 1
ATOM 2052 O O . ALA A 1 249 ? 19.149 4.739 -8.242 1.00 48.38 249 ALA A O 1
ATOM 2053 N N . PRO A 1 250 ? 20.659 4.952 -9.905 1.00 38.84 250 PRO A N 1
ATOM 2054 C CA . PRO A 1 250 ? 21.216 3.621 -9.712 1.00 38.84 250 PRO A CA 1
ATOM 2055 C C . PRO A 1 250 ? 21.775 3.535 -8.293 1.00 38.84 250 PRO A C 1
ATOM 2057 O O . PRO A 1 250 ? 22.459 4.464 -7.849 1.00 38.84 250 PRO A O 1
ATOM 2060 N N . GLN A 1 251 ? 21.512 2.438 -7.576 1.00 37.47 251 GLN A N 1
ATOM 2061 C CA . GLN A 1 251 ? 22.208 2.203 -6.313 1.00 37.47 251 GLN A CA 1
ATOM 2062 C C . GLN A 1 251 ? 23.707 2.265 -6.598 1.00 37.47 251 GLN A C 1
ATOM 2064 O O . GLN A 1 251 ? 24.216 1.501 -7.421 1.00 37.47 251 GLN A O 1
ATOM 2069 N N . ARG A 1 252 ? 24.416 3.199 -5.957 1.00 28.55 252 ARG A N 1
ATOM 2070 C CA . ARG A 1 252 ? 25.872 3.203 -6.027 1.00 28.55 252 ARG A CA 1
ATOM 2071 C C . ARG A 1 252 ? 26.365 1.839 -5.563 1.00 28.55 252 ARG A C 1
ATOM 2073 O O . ARG A 1 252 ? 26.014 1.388 -4.474 1.00 28.55 252 ARG A O 1
ATOM 2080 N N . ALA A 1 253 ? 27.205 1.213 -6.382 1.00 35.22 253 ALA A N 1
ATOM 2081 C CA . ALA A 1 253 ? 28.083 0.146 -5.936 1.00 35.22 253 ALA A CA 1
ATOM 2082 C C . ALA A 1 253 ? 29.165 0.766 -5.033 1.00 35.22 253 ALA A C 1
ATOM 2084 O O . ALA A 1 253 ? 30.293 1.002 -5.447 1.00 35.22 253 ALA A O 1
ATOM 2085 N N . GLU A 1 254 ? 28.773 1.083 -3.806 1.00 29.61 254 GLU A N 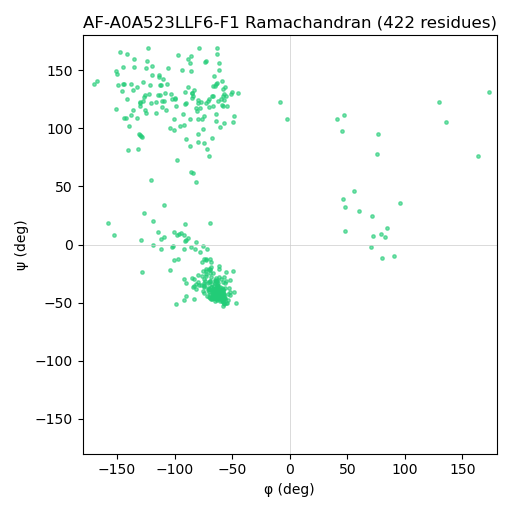1
ATOM 2086 C CA . GLU A 1 254 ? 29.609 1.502 -2.685 1.00 29.61 254 GLU A CA 1
ATOM 2087 C C . GLU A 1 254 ? 28.999 0.769 -1.481 1.00 29.61 254 GLU A C 1
ATOM 2089 O O . GLU A 1 254 ? 27.909 1.100 -1.038 1.00 29.61 254 GLU A O 1
ATOM 2094 N N . GLY A 1 255 ? 29.541 -0.328 -0.968 1.00 33.44 255 GLY A N 1
ATOM 2095 C CA . GLY A 1 255 ? 30.871 -0.898 -1.120 1.00 33.44 255 GLY A CA 1
ATOM 2096 C C . GLY A 1 255 ? 31.273 -1.304 0.284 1.00 33.44 255 GLY A C 1
ATOM 2097 O O . GLY A 1 255 ? 31.515 -0.417 1.080 1.00 33.44 255 GLY A O 1
ATOM 2098 N N . THR A 1 256 ? 31.262 -2.606 0.594 1.00 31.75 256 THR A N 1
ATOM 2099 C CA . THR A 1 256 ? 31.523 -3.149 1.946 1.00 31.75 256 THR A CA 1
ATOM 2100 C C . THR A 1 256 ? 30.790 -2.410 3.075 1.00 31.75 256 THR A C 1
ATOM 2102 O O . THR A 1 256 ? 31.277 -1.407 3.566 1.00 31.75 256 THR A O 1
ATOM 2105 N N . GLU A 1 257 ? 29.649 -2.965 3.492 1.00 33.78 257 GLU A N 1
ATOM 2106 C CA . GLU A 1 257 ? 29.068 -2.830 4.841 1.00 33.78 257 GLU A CA 1
ATOM 2107 C C . GLU A 1 257 ? 29.114 -1.446 5.531 1.00 33.78 257 GLU A C 1
ATOM 2109 O O . GLU A 1 257 ? 30.123 -1.039 6.102 1.00 33.78 257 GLU A O 1
ATOM 2114 N N . GLY A 1 258 ? 27.934 -0.818 5.609 1.00 30.95 258 GLY A N 1
ATOM 2115 C CA . GLY A 1 258 ? 27.555 0.154 6.645 1.00 30.95 258 GLY A CA 1
ATOM 2116 C C . GLY A 1 258 ? 26.973 1.448 6.065 1.00 30.95 258 GLY A C 1
ATOM 2117 O O . GLY A 1 258 ? 27.611 2.094 5.248 1.00 30.95 258 GLY A O 1
ATOM 2118 N N . GLU A 1 259 ? 25.768 1.924 6.372 1.00 33.34 259 GLU A N 1
ATOM 2119 C CA . GLU A 1 259 ? 24.650 1.496 7.217 1.00 33.34 259 GLU A CA 1
ATOM 2120 C C . GLU A 1 259 ? 23.398 2.089 6.530 1.00 33.34 259 GLU A C 1
ATOM 2122 O O . GLU A 1 259 ? 23.271 3.309 6.408 1.00 33.34 259 GLU A O 1
ATOM 2127 N N . ARG A 1 260 ? 22.470 1.253 6.033 1.00 40.25 260 ARG A N 1
ATOM 2128 C CA . ARG A 1 260 ? 21.065 1.690 5.922 1.00 40.25 260 ARG A CA 1
ATOM 2129 C C . ARG A 1 260 ? 20.605 1.922 7.352 1.00 40.25 260 ARG A C 1
ATOM 2131 O O . ARG A 1 260 ? 20.939 1.099 8.197 1.00 40.25 260 ARG A O 1
ATOM 2138 N N . SER A 1 261 ? 19.854 2.988 7.637 1.00 45.75 261 SER A N 1
ATOM 2139 C CA . SER A 1 261 ? 19.296 3.092 8.985 1.00 45.75 261 SER A CA 1
ATOM 2140 C C . SER A 1 261 ? 18.406 1.870 9.207 1.00 45.75 261 SER A C 1
ATOM 2142 O O . SER A 1 261 ? 17.531 1.580 8.382 1.00 45.75 261 SER A O 1
ATOM 2144 N N . ASP A 1 262 ? 18.672 1.124 10.276 1.00 49.91 262 ASP A N 1
ATOM 2145 C CA . ASP A 1 262 ? 17.932 -0.097 10.591 1.00 49.91 262 ASP A CA 1
ATO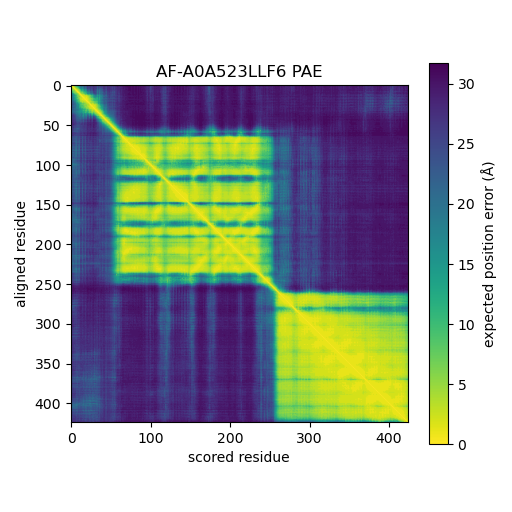M 2146 C C . ASP A 1 262 ? 16.422 0.190 10.599 1.00 49.91 262 ASP A C 1
ATOM 2148 O O . ASP A 1 262 ? 15.646 -0.563 10.020 1.00 49.91 262 ASP A O 1
ATOM 2152 N N . SER A 1 263 ? 16.031 1.372 11.090 1.00 50.53 263 SER A N 1
ATOM 2153 C CA . SER A 1 263 ? 14.659 1.894 11.118 1.00 50.53 263 SER A CA 1
ATOM 2154 C C . SER A 1 263 ? 13.894 1.756 9.793 1.00 50.53 263 SER A C 1
ATOM 2156 O O . SER A 1 263 ? 12.785 1.233 9.783 1.00 50.53 263 SER A O 1
ATOM 2158 N N . GLU A 1 264 ? 14.468 2.179 8.662 1.00 53.50 264 GLU A N 1
ATOM 2159 C CA . GLU A 1 264 ? 13.771 2.131 7.362 1.00 53.50 264 GLU A CA 1
ATOM 2160 C C . GLU A 1 264 ? 13.593 0.695 6.850 1.00 53.50 264 GLU A C 1
ATOM 2162 O O . GLU A 1 264 ? 12.605 0.369 6.186 1.00 53.50 264 GLU A O 1
ATOM 2167 N N . THR A 1 265 ? 14.549 -0.181 7.168 1.00 53.22 265 THR A N 1
ATOM 2168 C CA . THR A 1 265 ? 14.475 -1.601 6.805 1.00 53.22 265 THR A CA 1
ATOM 2169 C C . THR A 1 265 ? 13.396 -2.304 7.632 1.00 53.22 265 THR A C 1
ATOM 2171 O O . THR A 1 265 ? 12.633 -3.110 7.096 1.00 53.22 265 THR A O 1
ATOM 2174 N N . LEU A 1 266 ? 13.284 -1.954 8.915 1.00 59.50 266 LEU A N 1
ATOM 2175 C CA . LEU A 1 266 ? 12.267 -2.481 9.822 1.00 59.50 266 LEU A CA 1
ATOM 2176 C C . LEU A 1 266 ? 10.853 -2.028 9.434 1.00 59.50 266 LEU A C 1
ATOM 2178 O O . LEU A 1 266 ? 9.957 -2.869 9.334 1.00 59.50 266 LEU A O 1
ATOM 2182 N N . ASP A 1 267 ? 10.659 -0.747 9.110 1.00 76.62 267 ASP A N 1
ATOM 2183 C CA . ASP A 1 267 ? 9.362 -0.216 8.669 1.00 76.62 267 ASP A CA 1
ATOM 2184 C C . ASP A 1 267 ? 8.838 -0.938 7.416 1.00 76.62 267 ASP A C 1
ATOM 2186 O O . ASP A 1 267 ? 7.649 -1.265 7.314 1.00 76.62 267 ASP A O 1
ATOM 2190 N N . MET A 1 268 ? 9.734 -1.259 6.478 1.00 63.94 268 MET A N 1
ATOM 2191 C CA . MET A 1 268 ? 9.400 -2.017 5.272 1.00 63.94 268 MET A CA 1
ATOM 2192 C C . MET A 1 268 ? 8.967 -3.453 5.596 1.00 63.94 268 MET A C 1
ATOM 2194 O O . MET A 1 268 ? 7.931 -3.907 5.104 1.00 63.94 268 MET A O 1
ATOM 2198 N N . MET A 1 269 ? 9.701 -4.150 6.473 1.00 63.12 269 MET A N 1
ATOM 2199 C CA . MET A 1 269 ? 9.331 -5.496 6.933 1.00 63.12 269 MET A CA 1
ATOM 2200 C C . MET A 1 269 ? 7.932 -5.508 7.571 1.00 63.12 269 MET A C 1
ATOM 2202 O O . MET A 1 269 ? 7.119 -6.396 7.296 1.00 63.12 269 MET A O 1
ATOM 2206 N N . VAL A 1 270 ? 7.619 -4.499 8.393 1.00 72.69 270 VAL A N 1
ATOM 2207 C CA . VAL A 1 270 ? 6.300 -4.355 9.028 1.00 72.69 270 VAL A CA 1
ATOM 2208 C C . VAL A 1 270 ? 5.201 -4.105 7.992 1.00 72.69 270 VAL A C 1
ATOM 2210 O O . VAL A 1 270 ? 4.132 -4.724 8.070 1.00 72.69 270 VAL A O 1
ATOM 2213 N N . ALA A 1 271 ? 5.449 -3.230 7.015 1.00 73.50 271 ALA A N 1
ATOM 2214 C CA . ALA A 1 271 ? 4.488 -2.896 5.969 1.00 73.50 271 ALA A CA 1
ATOM 2215 C C . ALA A 1 271 ? 4.128 -4.115 5.102 1.00 73.50 271 ALA A C 1
ATOM 2217 O O . ALA A 1 271 ? 2.944 -4.387 4.883 1.00 73.50 271 ALA A O 1
ATOM 2218 N N . GLU A 1 272 ? 5.119 -4.897 4.670 1.00 68.31 272 GLU A N 1
ATOM 2219 C CA . GLU A 1 272 ? 4.898 -6.125 3.895 1.00 68.31 272 GLU A CA 1
ATOM 2220 C C . GLU A 1 272 ? 4.079 -7.158 4.681 1.00 68.31 272 GLU A C 1
ATOM 2222 O O . GLU A 1 272 ? 3.087 -7.704 4.180 1.00 68.31 272 GLU A O 1
ATOM 2227 N N . ALA A 1 273 ? 4.445 -7.392 5.945 1.00 68.00 273 ALA A N 1
ATOM 2228 C CA . ALA A 1 273 ? 3.748 -8.335 6.813 1.00 68.00 273 ALA A CA 1
ATOM 2229 C C . ALA A 1 273 ? 2.285 -7.930 7.063 1.00 68.00 273 ALA A C 1
ATOM 2231 O O . ALA A 1 273 ? 1.403 -8.796 7.124 1.00 68.00 273 ALA A O 1
ATOM 2232 N N . TYR A 1 274 ? 2.012 -6.624 7.158 1.00 77.75 274 TYR A N 1
ATOM 2233 C CA . TYR A 1 274 ? 0.661 -6.078 7.286 1.00 77.75 274 TYR A CA 1
ATOM 2234 C C . TYR A 1 274 ? -0.195 -6.305 6.034 1.00 77.75 274 TYR A C 1
ATOM 2236 O O . TYR A 1 274 ? -1.345 -6.741 6.146 1.00 77.75 274 TYR A O 1
ATOM 2244 N N . GLN A 1 275 ? 0.355 -6.077 4.838 1.00 70.69 275 GLN A N 1
ATOM 2245 C CA . GLN A 1 275 ? -0.376 -6.323 3.587 1.00 70.69 275 GLN A CA 1
ATOM 2246 C C . GLN A 1 275 ? -0.681 -7.814 3.388 1.00 70.69 275 GLN A C 1
ATOM 2248 O O . GLN A 1 275 ? -1.800 -8.187 3.013 1.00 70.69 275 GLN A O 1
ATOM 2253 N N . ALA A 1 276 ? 0.278 -8.685 3.715 1.00 62.75 276 ALA A N 1
ATOM 2254 C CA . ALA A 1 276 ? 0.072 -10.131 3.702 1.00 62.75 276 ALA A CA 1
ATOM 2255 C C . ALA A 1 276 ? -1.047 -10.555 4.672 1.00 62.75 276 ALA A C 1
ATOM 2257 O O . ALA A 1 276 ? -1.926 -11.336 4.311 1.00 62.75 276 ALA A O 1
ATOM 2258 N N . HIS A 1 277 ? -1.078 -9.987 5.881 1.00 71.12 277 HIS A N 1
ATOM 2259 C CA . HIS A 1 277 ? -2.136 -10.257 6.853 1.00 71.12 277 HIS A CA 1
ATOM 2260 C C . HIS A 1 277 ? -3.521 -9.829 6.343 1.00 71.12 277 HIS A C 1
ATOM 2262 O O . HIS A 1 277 ? -4.475 -10.608 6.419 1.00 71.12 277 HIS A O 1
ATOM 2268 N N . ARG A 1 278 ? -3.635 -8.623 5.770 1.00 72.19 278 ARG A N 1
ATOM 2269 C CA . ARG A 1 278 ? -4.913 -8.082 5.280 1.00 72.19 278 ARG A CA 1
ATOM 2270 C C . ARG A 1 278 ? -5.486 -8.884 4.106 1.00 72.19 278 ARG A C 1
ATOM 2272 O O . ARG A 1 278 ? -6.698 -9.074 4.031 1.00 72.19 278 ARG A O 1
ATOM 2279 N N . SER A 1 279 ? -4.632 -9.355 3.201 1.00 63.88 279 SER A N 1
ATOM 2280 C CA . SER A 1 279 ? -5.043 -10.120 2.013 1.00 63.88 279 SER A CA 1
ATOM 2281 C C . SER A 1 279 ? -5.436 -11.571 2.323 1.00 63.88 279 SER A C 1
ATOM 2283 O O . SER A 1 279 ? -6.217 -12.171 1.586 1.00 63.88 279 SER A O 1
ATOM 2285 N N . ALA A 1 280 ? -4.955 -12.131 3.435 1.00 59.09 280 ALA A N 1
ATOM 2286 C CA . ALA A 1 280 ? -5.118 -13.546 3.755 1.00 59.09 280 ALA A CA 1
ATOM 2287 C C . ALA A 1 280 ? -6.424 -13.924 4.473 1.00 59.09 280 ALA A C 1
ATOM 2289 O O . ALA A 1 280 ? -6.635 -15.106 4.745 1.00 59.09 280 ALA A O 1
ATOM 2290 N N . ASN A 1 281 ? -7.295 -12.960 4.797 1.00 62.47 281 ASN A N 1
ATOM 2291 C CA . ASN A 1 281 ? -8.613 -13.186 5.413 1.00 62.47 281 ASN A CA 1
ATOM 2292 C C . ASN A 1 281 ? -8.595 -14.177 6.608 1.00 62.47 281 ASN A C 1
ATOM 2294 O O . ASN A 1 281 ? -9.477 -15.026 6.737 1.00 62.47 281 ASN A O 1
ATOM 2298 N N . GLY A 1 282 ? -7.557 -14.117 7.453 1.00 60.69 282 GLY A N 1
ATOM 2299 C CA . GLY A 1 282 ? -7.424 -14.950 8.659 1.00 60.69 282 GLY A CA 1
ATOM 2300 C C . GLY A 1 282 ? -6.832 -16.357 8.466 1.00 60.69 282 GLY A C 1
ATOM 2301 O O . GLY A 1 282 ? -6.931 -17.184 9.372 1.00 60.69 282 GLY A O 1
ATOM 2302 N N . GLN A 1 283 ? -6.208 -16.671 7.325 1.00 61.16 283 GLN A N 1
ATOM 2303 C CA . GLN A 1 283 ? -5.545 -17.969 7.126 1.00 61.16 283 GLN A CA 1
ATOM 2304 C C . GLN A 1 283 ? -4.377 -18.198 8.107 1.00 61.16 283 GLN A C 1
ATOM 2306 O O . GLN A 1 283 ? -3.398 -17.450 8.125 1.00 61.16 283 GLN A O 1
ATOM 2311 N N . VAL A 1 284 ? -4.437 -19.302 8.865 1.00 60.12 284 VAL A N 1
ATOM 2312 C CA . VAL A 1 284 ? -3.470 -19.659 9.927 1.00 60.12 284 VAL A CA 1
ATOM 2313 C C . VAL A 1 284 ? -1.994 -19.624 9.485 1.00 60.12 284 VAL A C 1
ATOM 2315 O O . VAL A 1 284 ? -1.180 -19.098 10.246 1.00 60.12 284 VAL A O 1
ATOM 2318 N N . PRO A 1 285 ? -1.594 -20.136 8.300 1.00 48.88 285 PRO A N 1
ATOM 2319 C CA . PRO A 1 285 ? -0.193 -20.076 7.872 1.00 48.88 285 PRO A CA 1
ATOM 2320 C C . PRO A 1 285 ? 0.320 -18.645 7.674 1.00 48.88 285 PRO A C 1
ATOM 2322 O O . PRO A 1 285 ? 1.478 -18.366 7.978 1.00 48.88 285 PRO A O 1
ATOM 2325 N N . VAL A 1 286 ? -0.541 -17.734 7.209 1.00 60.34 286 VAL A N 1
ATOM 2326 C CA . VAL A 1 286 ? -0.171 -16.333 6.982 1.00 60.34 286 VAL A CA 1
ATOM 2327 C C . VAL A 1 286 ? -0.069 -15.583 8.305 1.00 60.34 286 VAL A C 1
ATOM 2329 O O . VAL A 1 286 ? 0.907 -14.871 8.504 1.00 60.34 286 VAL A O 1
ATOM 2332 N N . LEU A 1 287 ? -0.982 -15.831 9.253 1.00 68.88 287 LEU A N 1
ATOM 2333 C CA . LEU A 1 287 ? -0.910 -15.238 10.595 1.00 68.88 287 LEU A CA 1
ATOM 2334 C C . LEU A 1 287 ? 0.404 -15.589 11.309 1.00 68.88 287 LEU A C 1
ATOM 2336 O O . LEU A 1 287 ? 1.040 -14.706 11.875 1.00 68.88 287 LEU A O 1
ATOM 2340 N N . ARG A 1 288 ? 0.862 -16.849 11.220 1.00 68.25 288 ARG A N 1
ATOM 2341 C CA . ARG A 1 288 ? 2.159 -17.257 11.796 1.00 68.25 288 ARG A CA 1
ATOM 2342 C C . ARG A 1 288 ? 3.344 -16.555 11.135 1.00 68.25 288 ARG A C 1
ATOM 2344 O O . ARG A 1 288 ? 4.294 -16.189 11.819 1.00 68.25 288 ARG A O 1
ATOM 2351 N N . ARG A 1 289 ? 3.306 -16.386 9.809 1.00 66.06 289 ARG A N 1
ATOM 2352 C CA . ARG A 1 289 ? 4.372 -15.699 9.068 1.00 66.06 289 ARG A CA 1
ATOM 2353 C C . ARG A 1 289 ? 4.413 -14.209 9.410 1.00 66.06 289 ARG A C 1
ATOM 2355 O O . ARG A 1 289 ? 5.490 -13.698 9.690 1.00 66.06 289 ARG A O 1
ATOM 2362 N N . THR A 1 290 ? 3.261 -13.540 9.429 1.00 70.56 290 THR A N 1
ATOM 2363 C CA . THR A 1 290 ? 3.133 -12.134 9.836 1.00 70.56 290 THR A CA 1
ATOM 2364 C C . THR A 1 290 ? 3.640 -11.928 11.262 1.00 70.56 290 THR A C 1
ATOM 2366 O O . THR A 1 290 ? 4.446 -11.034 11.497 1.00 70.56 290 THR A O 1
ATOM 2369 N N . GLU A 1 291 ? 3.228 -12.786 12.199 1.00 80.62 291 GLU A N 1
ATOM 2370 C CA . GLU A 1 291 ? 3.706 -12.732 13.580 1.00 80.62 291 GLU A CA 1
ATOM 2371 C C . GLU A 1 291 ? 5.229 -12.851 13.669 1.00 80.62 291 GLU A C 1
ATOM 2373 O O . GLU A 1 291 ? 5.867 -12.069 14.371 1.00 80.62 291 GLU A O 1
ATOM 2378 N N . SER A 1 292 ? 5.816 -13.803 12.937 1.00 63.59 292 SER A N 1
ATOM 2379 C CA . SER A 1 292 ? 7.267 -13.996 12.910 1.00 63.59 292 SER A CA 1
ATOM 2380 C C . SER A 1 292 ? 8.005 -12.742 12.446 1.00 63.59 292 SER A C 1
ATOM 2382 O O . SER A 1 292 ? 9.069 -12.453 12.979 1.00 63.59 292 SER A O 1
ATOM 2384 N N . ILE A 1 293 ? 7.465 -12.007 11.470 1.00 62.69 293 ILE A N 1
ATOM 2385 C CA . ILE A 1 293 ? 8.102 -10.789 10.954 1.00 62.69 293 ILE A CA 1
ATOM 2386 C C . ILE A 1 293 ? 8.004 -9.656 11.978 1.00 62.69 293 ILE A C 1
ATOM 2388 O O . ILE A 1 293 ? 9.006 -9.001 12.244 1.00 62.69 293 ILE A O 1
ATOM 2392 N N . TYR A 1 294 ? 6.843 -9.453 12.613 1.00 81.25 294 TYR A N 1
ATOM 2393 C CA . TYR A 1 294 ? 6.723 -8.437 13.665 1.00 81.25 294 TYR A CA 1
ATOM 2394 C C . TYR A 1 294 ? 7.651 -8.721 14.844 1.00 81.25 294 TYR A C 1
ATOM 2396 O O . TYR A 1 294 ? 8.287 -7.801 15.343 1.00 81.25 294 TYR A O 1
ATOM 2404 N N . ARG A 1 295 ? 7.779 -9.985 15.262 1.00 81.50 295 ARG A N 1
ATOM 2405 C CA . ARG A 1 295 ? 8.714 -10.358 16.331 1.00 81.50 295 ARG A CA 1
ATOM 2406 C C . ARG A 1 295 ? 10.170 -10.134 15.933 1.00 81.50 295 ARG A C 1
ATOM 2408 O O . ARG A 1 295 ? 10.893 -9.554 16.720 1.00 81.50 295 ARG A O 1
ATOM 2415 N N . GLN A 1 296 ? 10.567 -10.488 14.708 1.00 63.53 296 GLN A N 1
ATOM 2416 C CA . GLN A 1 296 ? 11.916 -10.187 14.208 1.00 63.53 296 GLN A CA 1
ATOM 2417 C C . GLN A 1 296 ? 12.211 -8.686 14.215 1.00 63.53 296 GLN A C 1
ATOM 2419 O O . GLN A 1 296 ? 13.312 -8.283 14.567 1.00 63.53 296 GLN A O 1
ATOM 2424 N N . VAL A 1 297 ? 11.226 -7.859 13.854 1.00 70.38 297 VAL A N 1
ATOM 2425 C CA . VAL A 1 297 ? 11.380 -6.404 13.924 1.00 70.38 297 VAL A CA 1
ATOM 2426 C C . VAL A 1 297 ? 11.570 -5.944 15.366 1.00 70.38 297 VAL A C 1
ATOM 2428 O O . VAL A 1 297 ? 12.461 -5.146 15.623 1.00 70.38 297 VAL A O 1
ATOM 2431 N N . LEU A 1 298 ? 10.794 -6.482 16.308 1.00 81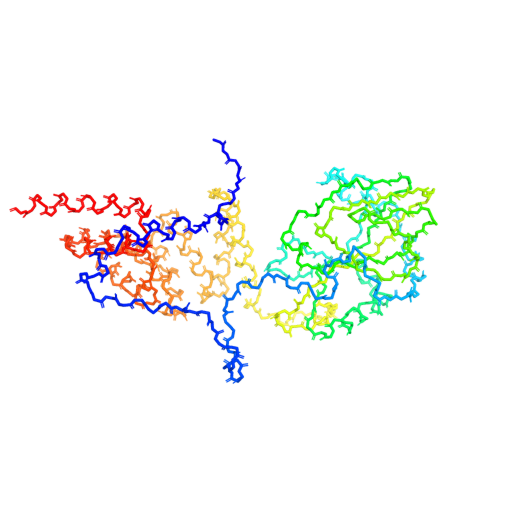.06 298 LEU A N 1
ATOM 2432 C CA . LEU A 1 298 ? 10.896 -6.137 17.729 1.00 81.06 298 LEU A CA 1
ATOM 2433 C C . LEU A 1 298 ? 12.142 -6.712 18.422 1.00 81.06 298 LEU A C 1
ATOM 2435 O O . LEU A 1 298 ? 12.582 -6.155 19.424 1.00 81.06 298 LEU A O 1
ATOM 2439 N N . ASP A 1 299 ? 12.728 -7.786 17.890 1.00 71.44 299 ASP A N 1
ATOM 2440 C CA . ASP A 1 299 ? 14.027 -8.303 18.336 1.00 71.44 299 ASP A CA 1
ATOM 2441 C C . ASP A 1 299 ? 15.167 -7.328 17.980 1.00 71.44 299 ASP A C 1
ATOM 2443 O O . ASP A 1 299 ? 16.180 -7.287 18.680 1.00 71.44 299 ASP A O 1
ATOM 2447 N N . ILE A 1 300 ? 15.002 -6.542 16.907 1.00 62.81 300 ILE A N 1
ATOM 2448 C CA . ILE A 1 300 ? 15.972 -5.536 16.443 1.00 62.81 300 ILE A CA 1
ATOM 2449 C C . ILE A 1 300 ? 15.673 -4.163 17.066 1.00 62.81 300 ILE A C 1
ATOM 2451 O O . ILE A 1 300 ? 16.573 -3.524 17.607 1.00 62.81 300 ILE A O 1
ATOM 2455 N N . ASP A 1 301 ? 14.413 -3.725 17.037 1.00 72.88 301 ASP A N 1
ATOM 2456 C CA . ASP A 1 301 ? 13.920 -2.502 17.673 1.00 72.88 301 ASP A CA 1
ATOM 2457 C C . ASP A 1 301 ? 12.670 -2.793 18.513 1.00 72.88 301 ASP A C 1
ATOM 2459 O O . ASP A 1 301 ? 11.530 -2.742 18.043 1.00 72.88 301 ASP A O 1
ATOM 2463 N N . ALA A 1 302 ? 12.882 -3.040 19.805 1.00 80.62 302 ALA A N 1
ATOM 2464 C CA . ALA A 1 302 ? 11.800 -3.276 20.758 1.00 80.62 302 ALA A CA 1
ATOM 2465 C C . ALA A 1 302 ? 10.834 -2.078 20.895 1.00 80.62 302 ALA A C 1
ATOM 2467 O O . ALA A 1 302 ? 9.695 -2.250 21.335 1.00 80.62 302 ALA A O 1
ATOM 2468 N N . GLY A 1 303 ? 11.270 -0.866 20.527 1.00 84.69 303 GLY A N 1
ATOM 2469 C CA . GLY A 1 303 ? 10.488 0.369 20.573 1.00 84.69 303 GLY A CA 1
ATOM 2470 C C . GLY A 1 303 ? 9.718 0.673 19.287 1.00 84.69 303 GLY A C 1
ATOM 2471 O O . GLY A 1 303 ? 9.055 1.714 19.223 1.00 84.69 303 GLY A O 1
ATOM 2472 N N . HIS A 1 304 ? 9.768 -0.210 18.284 1.00 83.12 304 HIS A N 1
ATOM 2473 C CA . HIS A 1 304 ? 9.167 0.030 16.978 1.00 83.12 304 HIS A CA 1
ATOM 2474 C C . HIS A 1 304 ? 7.640 0.154 17.085 1.00 83.12 304 HIS A C 1
ATOM 2476 O O . HIS A 1 304 ? 6.912 -0.832 17.245 1.00 83.12 304 HIS A O 1
ATOM 2482 N N . LEU A 1 305 ? 7.130 1.383 16.951 1.00 87.69 305 LEU A N 1
ATOM 2483 C CA . LEU A 1 305 ? 5.724 1.731 17.194 1.00 87.69 305 LEU A CA 1
ATOM 2484 C C . LEU A 1 305 ? 4.754 0.863 16.375 1.00 87.69 305 LEU A C 1
ATOM 2486 O O . LEU A 1 305 ? 3.809 0.285 16.915 1.00 87.69 305 LEU A O 1
ATOM 2490 N N . THR A 1 306 ? 4.994 0.755 15.066 1.00 85.31 306 THR A N 1
ATOM 2491 C CA . THR A 1 306 ? 4.092 0.046 14.146 1.00 85.31 306 THR A CA 1
ATOM 2492 C C . THR A 1 306 ? 4.065 -1.464 14.403 1.00 85.31 306 THR A C 1
ATOM 2494 O O . THR A 1 306 ? 2.983 -2.049 14.448 1.00 85.31 306 THR A O 1
ATOM 2497 N N . ALA A 1 307 ? 5.224 -2.096 14.623 1.00 81.81 307 ALA A N 1
ATOM 2498 C CA . ALA A 1 307 ? 5.317 -3.525 14.920 1.00 81.81 307 ALA A CA 1
ATOM 2499 C C . ALA A 1 307 ? 4.618 -3.877 16.242 1.00 81.81 307 ALA A C 1
ATOM 2501 O O . ALA A 1 307 ? 3.821 -4.813 16.271 1.00 81.81 307 ALA A O 1
ATOM 2502 N N . ASN A 1 308 ? 4.837 -3.085 17.297 1.00 90.56 308 ASN A N 1
ATOM 2503 C CA . ASN A 1 308 ? 4.170 -3.247 18.591 1.00 90.56 308 ASN A CA 1
ATOM 2504 C C . ASN A 1 308 ? 2.637 -3.144 18.462 1.00 90.56 308 ASN A C 1
ATOM 2506 O O . ASN A 1 308 ? 1.906 -4.036 18.896 1.00 90.56 308 ASN A O 1
ATOM 2510 N N . ASN A 1 309 ? 2.135 -2.116 17.769 1.00 88.00 309 ASN A N 1
ATOM 2511 C CA . ASN A 1 309 ? 0.698 -1.951 17.534 1.00 88.00 309 ASN A CA 1
ATOM 2512 C C . ASN A 1 309 ? 0.080 -3.122 16.750 1.00 88.00 309 ASN A C 1
ATOM 2514 O O . ASN A 1 309 ? -0.985 -3.632 17.113 1.00 88.00 309 ASN A O 1
ATOM 2518 N N . LEU A 1 310 ? 0.730 -3.554 15.665 1.00 88.50 310 LEU A N 1
ATOM 2519 C CA . LEU A 1 310 ? 0.201 -4.600 14.789 1.00 88.50 310 LEU A CA 1
ATOM 2520 C C . LEU A 1 310 ? 0.311 -6.000 15.400 1.00 88.50 310 LEU A C 1
ATOM 2522 O O . LEU A 1 310 ? -0.612 -6.801 15.237 1.00 88.50 310 LEU A O 1
ATOM 2526 N N . LEU A 1 311 ? 1.382 -6.289 16.142 1.00 89.81 311 LEU A N 1
ATOM 2527 C CA . LEU A 1 311 ? 1.506 -7.533 16.896 1.00 89.81 311 LEU A CA 1
ATOM 2528 C C . LEU A 1 311 ? 0.481 -7.590 18.031 1.00 89.81 311 LEU A C 1
ATOM 2530 O O . LEU A 1 311 ? -0.180 -8.612 18.198 1.00 89.81 311 LEU A O 1
ATOM 2534 N N . GLY A 1 312 ? 0.259 -6.479 18.737 1.00 92.44 312 GLY A N 1
ATOM 2535 C CA . GLY A 1 312 ? -0.800 -6.363 19.737 1.00 92.44 312 GLY A CA 1
ATOM 2536 C C . GLY A 1 312 ? -2.195 -6.649 19.169 1.00 92.44 312 GLY A C 1
ATOM 2537 O O . GLY A 1 312 ? -2.959 -7.437 19.733 1.00 92.44 312 GLY A O 1
ATOM 2538 N N . LEU A 1 313 ? -2.509 -6.091 17.994 1.00 90.06 313 LEU A N 1
ATOM 2539 C CA . LEU A 1 313 ? -3.759 -6.372 17.280 1.00 90.06 313 LEU A CA 1
ATOM 2540 C C . LEU A 1 313 ? -3.876 -7.845 16.852 1.00 90.06 313 LEU A C 1
ATOM 2542 O O . LEU A 1 313 ? -4.950 -8.440 16.957 1.00 90.06 313 LEU A O 1
ATOM 2546 N N . LEU A 1 314 ? -2.785 -8.452 16.383 1.00 88.50 314 LEU A N 1
ATOM 2547 C CA . LEU A 1 314 ? -2.758 -9.868 16.014 1.00 88.50 314 LEU A CA 1
ATOM 2548 C C . LEU A 1 314 ? -2.975 -10.776 17.237 1.00 88.50 314 LEU A C 1
ATOM 2550 O O . LEU A 1 314 ? -3.711 -11.765 17.165 1.00 88.50 314 LEU A O 1
ATOM 2554 N N . CYS A 1 315 ? -2.387 -10.428 18.381 1.00 91.75 315 CYS A N 1
ATOM 2555 C CA . CYS A 1 315 ? -2.606 -11.111 19.653 1.00 91.75 315 CYS A CA 1
ATOM 2556 C C . CYS A 1 315 ? -4.071 -11.012 20.106 1.00 91.75 315 CYS A C 1
ATOM 2558 O O . CYS A 1 315 ? -4.646 -12.035 20.479 1.00 91.75 315 CYS A O 1
ATOM 2560 N N . LEU A 1 316 ? -4.722 -9.849 19.962 1.00 88.94 316 LEU A N 1
ATOM 2561 C CA . LEU A 1 316 ? -6.168 -9.695 20.194 1.00 88.94 316 LEU A CA 1
ATOM 2562 C C . LEU A 1 316 ? -6.997 -10.648 19.325 1.00 88.94 316 LEU A C 1
ATOM 2564 O O . LEU A 1 316 ? -7.831 -11.396 19.833 1.00 88.94 316 LEU A O 1
ATOM 2568 N N . GLN A 1 317 ? -6.744 -10.670 18.014 1.00 88.06 317 GLN A N 1
ATOM 2569 C CA . GLN A 1 317 ? -7.470 -11.537 17.075 1.00 88.06 317 GLN A CA 1
ATOM 2570 C C . GLN A 1 317 ? -7.277 -13.028 17.375 1.00 88.06 317 GLN A C 1
ATOM 2572 O O . GLN A 1 317 ? -8.184 -13.835 17.173 1.00 88.06 317 GLN A O 1
ATOM 2577 N N . THR A 1 318 ? -6.095 -13.390 17.876 1.00 86.62 318 THR A N 1
ATOM 2578 C CA . THR A 1 318 ? -5.740 -14.763 18.258 1.00 86.62 318 THR A CA 1
ATOM 2579 C C . THR A 1 318 ? -6.033 -15.081 19.729 1.00 86.62 318 THR A C 1
ATOM 2581 O O . THR A 1 318 ? -5.688 -16.168 20.186 1.00 86.62 318 THR A O 1
ATOM 2584 N N . LYS A 1 319 ? -6.722 -14.180 20.450 1.00 93.00 319 LYS A N 1
ATOM 2585 C CA . LYS A 1 319 ? -7.145 -14.320 21.857 1.00 93.00 319 LYS A CA 1
ATOM 2586 C C . LYS A 1 319 ? -6.000 -14.514 22.862 1.00 93.00 319 LYS A C 1
ATOM 2588 O O . LYS A 1 319 ? -6.178 -15.147 23.900 1.00 93.00 319 LYS A O 1
ATOM 2593 N N . ARG A 1 320 ? -4.817 -13.976 22.564 1.00 93.44 320 ARG A N 1
ATOM 2594 C CA . ARG A 1 320 ? -3.644 -13.957 23.456 1.00 93.44 320 ARG A CA 1
ATOM 2595 C C . ARG A 1 320 ? -3.566 -12.606 24.154 1.00 93.44 320 ARG A C 1
ATOM 2597 O O . ARG A 1 320 ? -2.769 -11.744 23.795 1.00 93.44 320 ARG A O 1
ATOM 2604 N N . PHE A 1 321 ? -4.474 -12.399 25.099 1.00 94.56 321 PHE A N 1
ATOM 2605 C CA . PHE A 1 321 ? -4.750 -11.072 25.645 1.00 94.56 321 PHE A CA 1
ATOM 2606 C C . PHE A 1 321 ? -3.595 -10.493 26.475 1.00 94.56 321 PHE A C 1
ATOM 2608 O O . PHE A 1 321 ? -3.313 -9.307 26.342 1.00 94.56 321 PHE A O 1
ATOM 2615 N N . ASP A 1 322 ? -2.869 -11.311 27.245 1.00 96.06 322 ASP A N 1
ATOM 2616 C CA . ASP A 1 322 ? -1.694 -10.853 28.008 1.00 96.06 322 ASP A CA 1
ATOM 2617 C C . ASP A 1 322 ? -0.583 -10.296 27.097 1.00 96.06 322 ASP A C 1
ATOM 2619 O O . ASP A 1 322 ? -0.008 -9.235 27.354 1.00 96.06 322 ASP A O 1
ATOM 2623 N N . GLU A 1 323 ? -0.314 -10.981 25.980 1.00 92.00 323 GLU A N 1
ATOM 2624 C CA . GLU A 1 323 ? 0.641 -10.505 24.974 1.00 92.00 323 GLU A CA 1
ATOM 2625 C C . GLU A 1 323 ? 0.133 -9.235 24.282 1.00 92.00 323 GLU A C 1
ATOM 2627 O O . GLU A 1 323 ? 0.906 -8.311 24.039 1.00 92.00 323 GLU A O 1
ATOM 2632 N N . ALA A 1 324 ? -1.171 -9.163 23.991 1.00 95.56 324 ALA A N 1
ATOM 2633 C CA . ALA A 1 324 ? -1.767 -7.972 23.398 1.00 95.56 324 ALA A CA 1
ATOM 2634 C C . ALA A 1 324 ? -1.583 -6.735 24.284 1.00 95.56 324 ALA A C 1
ATOM 2636 O O . ALA A 1 324 ? -1.176 -5.695 23.774 1.00 95.56 324 ALA A O 1
ATOM 2637 N N . VAL A 1 325 ? -1.828 -6.854 25.595 1.00 97.12 325 VAL A N 1
ATOM 2638 C CA . VAL A 1 325 ? -1.582 -5.768 26.559 1.00 97.12 325 VAL A CA 1
ATOM 2639 C C . VAL A 1 325 ? -0.130 -5.308 26.476 1.00 97.12 325 VAL A C 1
ATOM 2641 O O . VAL A 1 325 ? 0.113 -4.125 26.263 1.00 97.12 325 VAL A O 1
ATOM 2644 N N . THR A 1 326 ? 0.817 -6.247 26.538 1.00 95.88 326 THR A N 1
ATOM 2645 C CA . THR A 1 326 ? 2.256 -5.944 26.544 1.00 95.88 326 THR A CA 1
ATOM 2646 C C . THR A 1 326 ? 2.679 -5.126 25.319 1.00 95.88 326 THR A C 1
ATOM 2648 O O . THR A 1 326 ? 3.312 -4.079 25.452 1.00 95.88 326 THR A O 1
ATOM 2651 N N . PHE A 1 327 ? 2.310 -5.569 24.113 1.00 93.94 327 PHE A N 1
ATOM 2652 C CA . PHE A 1 327 ? 2.726 -4.888 22.884 1.00 93.94 327 PHE A CA 1
ATOM 2653 C C . PHE A 1 327 ? 1.970 -3.573 22.642 1.00 93.94 327 PHE A C 1
ATOM 2655 O O . PHE A 1 327 ? 2.554 -2.608 22.152 1.00 93.94 327 PHE A O 1
ATOM 2662 N N . ILE A 1 328 ? 0.689 -3.483 23.015 1.00 94.19 328 ILE A N 1
ATOM 2663 C CA . ILE A 1 328 ? -0.069 -2.230 22.872 1.00 94.19 328 ILE A CA 1
ATOM 2664 C C . ILE A 1 328 ? 0.425 -1.174 23.874 1.00 94.19 328 ILE A C 1
ATOM 2666 O O . ILE A 1 328 ? 0.537 -0.003 23.515 1.00 94.19 328 ILE A O 1
ATOM 2670 N N . GLU A 1 329 ? 0.768 -1.561 25.106 1.00 95.38 329 GLU A N 1
ATOM 2671 C CA . GLU A 1 329 ? 1.378 -0.652 26.085 1.00 95.38 329 GLU A CA 1
ATOM 2672 C C . GLU A 1 329 ? 2.726 -0.117 25.589 1.00 95.38 329 GLU A C 1
ATOM 2674 O O . GLU A 1 329 ? 2.960 1.089 25.662 1.00 95.38 329 GLU A O 1
ATOM 2679 N N . ALA A 1 330 ? 3.570 -0.971 25.000 1.00 90.94 330 ALA A N 1
ATOM 2680 C CA . ALA A 1 330 ? 4.831 -0.545 24.393 1.00 90.94 330 ALA A CA 1
ATOM 2681 C C . ALA A 1 330 ? 4.623 0.492 23.271 1.00 90.94 330 ALA A C 1
ATOM 2683 O O . ALA A 1 330 ? 5.342 1.489 23.202 1.00 90.94 330 ALA A O 1
ATOM 2684 N N . ALA A 1 331 ? 3.598 0.318 22.431 1.00 90.50 331 ALA A N 1
ATOM 2685 C CA . ALA A 1 331 ? 3.244 1.308 21.417 1.00 90.50 331 ALA A CA 1
ATOM 2686 C C . ALA A 1 331 ? 2.740 2.634 22.022 1.00 90.50 331 ALA A C 1
ATOM 2688 O O . ALA A 1 331 ? 3.097 3.714 21.547 1.00 90.50 331 ALA A O 1
ATOM 2689 N N . LEU A 1 332 ? 1.947 2.572 23.094 1.00 91.69 332 LEU A N 1
ATOM 2690 C CA . LEU A 1 332 ? 1.418 3.753 23.783 1.00 91.69 332 LEU A CA 1
ATOM 2691 C C . LEU A 1 332 ? 2.491 4.555 24.529 1.00 91.69 332 LEU A C 1
ATOM 2693 O O . LEU A 1 332 ? 2.308 5.755 24.719 1.00 91.69 332 LEU A O 1
ATOM 2697 N N . VAL A 1 333 ? 3.615 3.943 24.918 1.00 93.00 333 VAL A N 1
ATOM 2698 C CA . VAL A 1 333 ? 4.776 4.687 25.442 1.00 93.00 333 VAL A CA 1
ATOM 2699 C C . VAL A 1 333 ? 5.304 5.675 24.396 1.00 93.00 333 VAL A C 1
ATOM 2701 O O . VAL A 1 333 ? 5.638 6.807 24.739 1.00 93.00 333 VAL A O 1
ATOM 2704 N N . GLN A 1 334 ? 5.332 5.268 23.124 1.00 86.69 334 GLN A N 1
ATOM 2705 C CA . GLN A 1 334 ? 5.842 6.082 22.016 1.00 86.69 334 GLN A CA 1
ATOM 2706 C C . GLN A 1 334 ? 4.800 7.071 21.485 1.00 86.69 334 GLN A C 1
ATOM 2708 O O . GLN A 1 334 ? 5.143 8.187 21.096 1.00 86.69 334 GLN A O 1
ATOM 2713 N N . LYS A 1 335 ? 3.522 6.673 21.470 1.00 89.31 335 LYS A N 1
ATOM 2714 C CA . LYS A 1 335 ? 2.410 7.514 21.013 1.00 89.31 335 LYS A CA 1
ATOM 2715 C C . LYS A 1 335 ? 1.244 7.498 22.016 1.00 89.31 335 LYS A C 1
ATOM 2717 O O . LYS A 1 335 ? 0.274 6.761 21.823 1.00 89.31 335 LYS A O 1
ATOM 2722 N N . PRO A 1 336 ? 1.322 8.313 23.086 1.00 91.81 336 PRO A N 1
ATOM 2723 C CA . PRO A 1 336 ? 0.351 8.290 24.184 1.00 91.81 336 PRO A CA 1
ATOM 2724 C C . PRO A 1 336 ? -1.056 8.778 23.822 1.00 91.81 336 PRO A C 1
ATOM 2726 O O . PRO A 1 336 ? -1.983 8.583 24.602 1.00 91.81 336 PRO A O 1
ATOM 2729 N N . ASP A 1 337 ? -1.219 9.447 22.681 1.00 91.38 337 ASP A N 1
ATOM 2730 C CA . ASP A 1 337 ? -2.479 10.013 22.193 1.00 91.38 337 ASP A CA 1
ATOM 2731 C C . ASP A 1 337 ? -3.164 9.141 21.124 1.00 91.38 337 ASP A C 1
ATOM 2733 O O . ASP A 1 337 ? -4.136 9.559 20.488 1.00 91.38 337 ASP A O 1
ATOM 2737 N N . ASP A 1 338 ? -2.689 7.908 20.914 1.00 87.19 338 ASP A N 1
ATOM 2738 C CA . ASP A 1 338 ? -3.274 7.009 19.925 1.00 87.19 338 ASP A CA 1
ATOM 2739 C C . ASP A 1 338 ? -4.608 6.414 20.408 1.00 87.19 338 ASP A C 1
ATOM 2741 O O . ASP A 1 338 ? -4.677 5.438 21.165 1.00 87.19 338 ASP A O 1
ATOM 2745 N N . ALA A 1 339 ? -5.701 7.007 19.923 1.00 88.56 339 ALA A N 1
ATOM 2746 C CA . ALA A 1 339 ? -7.063 6.591 20.241 1.00 88.56 339 ALA A CA 1
ATOM 2747 C C . ALA A 1 339 ? -7.338 5.111 19.917 1.00 88.56 339 ALA A C 1
ATOM 2749 O O . ALA A 1 339 ? -8.061 4.434 20.654 1.00 88.56 339 ALA A O 1
ATOM 2750 N N . GLN A 1 340 ? -6.777 4.590 18.820 1.00 88.69 340 GLN A N 1
ATOM 2751 C CA . GLN A 1 340 ? -7.024 3.214 18.399 1.00 88.69 340 GLN A CA 1
ATOM 2752 C C . GLN A 1 340 ? -6.273 2.228 19.296 1.00 88.69 340 GLN A C 1
ATOM 2754 O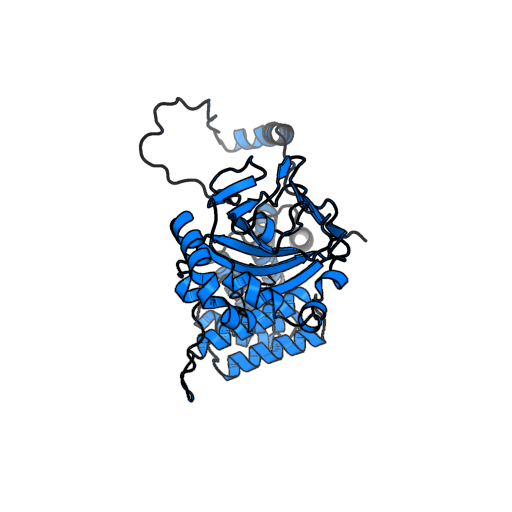 O . GLN A 1 340 ? -6.852 1.213 19.690 1.00 88.69 340 GLN A O 1
ATOM 2759 N N . ALA A 1 341 ? -5.024 2.535 19.657 1.00 88.56 341 ALA A N 1
ATOM 2760 C CA . ALA A 1 341 ? -4.248 1.724 20.592 1.00 88.56 341 ALA A CA 1
ATOM 2761 C C . ALA A 1 341 ? -4.915 1.681 21.977 1.00 88.56 341 ALA A C 1
ATOM 2763 O O . ALA A 1 341 ? -5.079 0.603 22.545 1.00 88.56 341 ALA A O 1
ATOM 2764 N N . HIS A 1 342 ? -5.418 2.812 22.480 1.00 95.19 342 HIS A N 1
ATOM 2765 C CA . HIS A 1 342 ? -6.201 2.833 23.717 1.00 95.19 342 HIS A CA 1
ATOM 2766 C C . HIS A 1 342 ? -7.491 2.000 23.641 1.00 95.19 342 HIS A C 1
ATOM 2768 O O . HIS A 1 342 ? -7.800 1.272 24.585 1.00 95.19 342 HIS A O 1
ATOM 2774 N N . SER A 1 343 ? -8.216 2.038 22.518 1.00 93.75 343 SER A N 1
ATOM 2775 C CA . SER A 1 343 ? -9.422 1.217 22.325 1.00 93.75 343 SER A CA 1
ATOM 2776 C C . SER A 1 343 ? -9.100 -0.284 22.309 1.00 93.75 343 SER A C 1
ATOM 2778 O O . SER A 1 343 ? -9.776 -1.083 22.961 1.00 93.75 343 SER A O 1
ATOM 2780 N N . ASN A 1 344 ? -8.016 -0.665 21.627 1.00 93.56 344 ASN A N 1
ATOM 2781 C CA . ASN A 1 344 ? -7.529 -2.043 21.571 1.00 93.56 344 ASN A CA 1
ATOM 2782 C C . ASN A 1 344 ? -7.036 -2.540 22.945 1.00 93.56 344 ASN A C 1
ATOM 2784 O O . ASN A 1 344 ? -7.353 -3.664 23.331 1.00 93.56 344 ASN A O 1
ATOM 2788 N N . LEU A 1 345 ? -6.312 -1.707 23.702 1.00 96.81 345 LEU A N 1
ATOM 2789 C CA . LEU A 1 345 ? -5.868 -2.039 25.060 1.00 96.81 345 LEU A CA 1
ATOM 2790 C C . LEU A 1 345 ? -7.062 -2.247 25.994 1.00 96.81 345 LEU A C 1
ATOM 2792 O O . LEU A 1 345 ? -7.101 -3.226 26.736 1.00 96.81 345 LEU A O 1
ATOM 2796 N N . GLY A 1 346 ? -8.069 -1.374 25.909 1.00 96.75 346 GLY A N 1
ATOM 2797 C CA . GLY A 1 346 ? -9.306 -1.528 26.668 1.00 96.75 346 GLY A CA 1
ATOM 2798 C C . GLY A 1 346 ? -10.015 -2.853 26.379 1.00 96.75 346 GLY A C 1
ATOM 2799 O O . GLY A 1 346 ? -10.465 -3.526 27.303 1.00 96.75 346 GLY A O 1
ATOM 2800 N N . LEU A 1 347 ? -10.050 -3.282 25.114 1.00 95.56 347 LEU A N 1
ATOM 2801 C CA . LEU A 1 347 ? -10.602 -4.585 24.740 1.00 95.56 347 LEU A CA 1
ATOM 2802 C C . LEU A 1 347 ? -9.798 -5.754 25.338 1.00 95.56 347 LEU A C 1
ATOM 2804 O O . LEU A 1 347 ? -10.394 -6.664 25.909 1.00 95.56 347 LEU A O 1
ATOM 2808 N N . ALA A 1 348 ? -8.463 -5.710 25.264 1.00 95.69 348 ALA A N 1
ATOM 2809 C CA . ALA A 1 348 ? -7.601 -6.749 25.835 1.00 95.69 348 ALA A CA 1
ATOM 2810 C C . ALA A 1 348 ? -7.778 -6.870 27.359 1.00 95.69 348 ALA A C 1
ATOM 2812 O O . ALA A 1 348 ? -7.924 -7.969 27.888 1.00 95.69 348 ALA A O 1
ATOM 2813 N N . LEU A 1 349 ? -7.804 -5.733 28.062 1.00 97.75 349 LEU A N 1
ATOM 2814 C CA . LEU A 1 349 ? -7.974 -5.671 29.516 1.00 97.75 349 LEU A CA 1
ATOM 2815 C C . LEU A 1 349 ? -9.344 -6.186 29.957 1.00 97.75 349 LEU A C 1
ATOM 2817 O O . LEU A 1 349 ? -9.435 -6.911 30.948 1.00 97.75 349 LEU A O 1
ATOM 2821 N N . LYS A 1 350 ? -10.398 -5.860 29.200 1.00 95.94 350 LYS A N 1
ATOM 2822 C CA . LYS A 1 350 ? -11.744 -6.386 29.430 1.00 95.94 350 LYS A CA 1
ATOM 2823 C C . LYS A 1 350 ? -11.744 -7.915 29.367 1.00 95.94 350 LYS A C 1
ATOM 2825 O O . LYS A 1 350 ? -12.248 -8.558 30.282 1.00 95.94 350 LYS A O 1
ATOM 2830 N N . ASP A 1 351 ? -11.148 -8.498 28.328 1.00 94.62 351 ASP A N 1
ATOM 2831 C CA . ASP A 1 351 ? -11.110 -9.958 28.163 1.00 94.62 351 ASP A CA 1
ATOM 2832 C C . ASP A 1 351 ? -10.212 -10.663 29.202 1.00 94.62 351 ASP A C 1
ATOM 2834 O O . ASP A 1 351 ? -10.421 -11.839 29.498 1.00 94.62 351 ASP A O 1
ATOM 2838 N N . LEU A 1 352 ? -9.273 -9.940 29.824 1.00 96.00 352 LEU A N 1
ATOM 2839 C CA . LEU A 1 352 ? -8.508 -10.393 30.996 1.00 96.00 352 LEU A CA 1
ATOM 2840 C C . LEU A 1 352 ? -9.248 -10.213 32.334 1.00 96.00 352 LEU A C 1
ATOM 2842 O O . LEU A 1 352 ? -8.724 -10.595 33.379 1.00 96.00 352 LEU A O 1
ATOM 2846 N N . GLY A 1 353 ? -10.443 -9.615 32.340 1.00 94.50 353 GLY A N 1
ATOM 2847 C CA . GLY A 1 353 ? -11.200 -9.329 33.562 1.00 94.50 353 GLY A CA 1
ATOM 2848 C C . GLY A 1 353 ? -10.723 -8.094 34.337 1.00 94.50 353 GLY A C 1
ATOM 2849 O O . GLY A 1 353 ? -11.201 -7.847 35.442 1.00 94.50 353 GLY A O 1
ATOM 2850 N N . ARG A 1 354 ? -9.812 -7.290 33.777 1.00 97.12 354 ARG A N 1
ATOM 2851 C CA . ARG A 1 354 ? -9.329 -6.018 34.350 1.00 97.12 354 ARG A CA 1
ATOM 2852 C C . ARG A 1 354 ? -10.267 -4.875 33.940 1.00 97.12 354 ARG A C 1
ATOM 2854 O O . ARG A 1 354 ? -9.893 -3.966 33.197 1.00 97.12 354 ARG A O 1
ATOM 2861 N N . ILE A 1 355 ? -11.525 -4.972 34.367 1.00 96.06 355 ILE A N 1
ATOM 2862 C CA . ILE A 1 355 ? -12.652 -4.219 33.793 1.00 96.06 355 ILE A CA 1
ATOM 2863 C C . ILE A 1 355 ? -12.556 -2.703 34.058 1.00 96.06 355 ILE A C 1
ATOM 2865 O O . ILE A 1 355 ? -12.831 -1.896 33.170 1.00 96.06 355 ILE A O 1
ATOM 2869 N N . GLU A 1 356 ? -12.125 -2.281 35.244 1.00 96.00 356 GLU A N 1
ATOM 2870 C CA . GLU A 1 356 ? -11.965 -0.862 35.590 1.00 96.00 356 GLU A CA 1
ATOM 2871 C C . GLU A 1 356 ? -10.857 -0.182 34.767 1.00 96.00 356 GLU A C 1
ATOM 2873 O 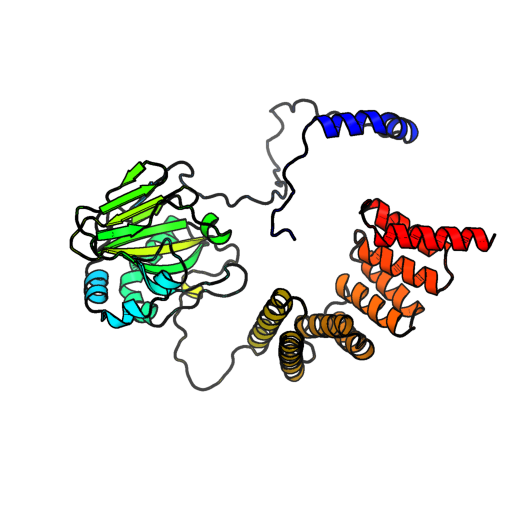O . GLU A 1 356 ? -10.992 0.968 34.332 1.00 96.00 356 GLU A O 1
ATOM 2878 N N . GLU A 1 357 ? -9.767 -0.902 34.507 1.00 96.31 357 GLU A N 1
ATOM 2879 C CA . GLU A 1 357 ? -8.673 -0.417 33.663 1.00 96.31 357 GLU A CA 1
ATOM 2880 C C . GLU A 1 357 ? -9.112 -0.333 32.198 1.00 96.31 357 GLU A C 1
ATOM 2882 O O . GLU A 1 357 ? -8.805 0.644 31.509 1.00 96.31 357 GLU A O 1
ATOM 2887 N N . ALA A 1 358 ? -9.915 -1.302 31.742 1.00 97.31 358 ALA A N 1
ATOM 2888 C CA . ALA A 1 358 ? -10.527 -1.267 30.421 1.00 97.31 358 ALA A CA 1
ATOM 2889 C C . ALA A 1 358 ? -11.385 -0.008 30.213 1.00 97.31 358 ALA A C 1
ATOM 2891 O O . ALA A 1 358 ? -11.260 0.650 29.177 1.00 97.31 358 ALA A O 1
ATOM 2892 N N . ALA A 1 359 ? -12.205 0.363 31.205 1.00 94.94 359 ALA A N 1
ATOM 2893 C CA . ALA A 1 359 ? -13.031 1.573 31.148 1.00 94.94 359 ALA A CA 1
ATOM 2894 C C . ALA A 1 359 ? -12.160 2.823 30.975 1.00 94.94 359 ALA A C 1
ATOM 2896 O O . ALA A 1 359 ? -12.384 3.615 30.062 1.00 94.94 359 ALA A O 1
ATOM 2897 N N . THR A 1 360 ? -11.102 2.932 31.783 1.00 96.62 360 THR A N 1
ATOM 2898 C CA . THR A 1 360 ? -10.165 4.064 31.758 1.00 96.62 360 THR A CA 1
ATOM 2899 C C . THR A 1 360 ? -9.532 4.246 30.373 1.00 96.62 360 THR A C 1
ATOM 2901 O O . THR A 1 360 ? -9.422 5.365 29.869 1.00 96.62 360 THR A O 1
ATOM 2904 N N . HIS A 1 361 ? -9.114 3.156 29.724 1.00 96.00 361 HIS A N 1
ATOM 2905 C CA . HIS A 1 361 ? -8.504 3.228 28.396 1.00 96.00 361 HIS A CA 1
ATOM 2906 C C . HIS A 1 361 ? -9.516 3.511 27.280 1.00 96.00 361 HIS A C 1
ATOM 2908 O O . HIS A 1 361 ? -9.209 4.274 26.365 1.00 96.00 361 HIS A O 1
ATOM 2914 N N . LEU A 1 362 ? -10.737 2.983 27.366 1.00 92.31 362 LEU A N 1
ATOM 2915 C CA . LEU A 1 362 ? -11.799 3.297 26.405 1.00 92.31 362 LEU A CA 1
ATOM 2916 C C . LEU A 1 362 ? -12.271 4.756 26.518 1.00 92.31 362 LEU A C 1
ATOM 2918 O O . LEU A 1 362 ? -12.519 5.399 25.499 1.00 92.31 362 LEU A O 1
ATOM 2922 N N . GLU A 1 363 ? -12.326 5.314 27.728 1.00 92.12 363 GLU A N 1
ATOM 2923 C CA . GLU A 1 363 ? -12.590 6.740 27.958 1.00 92.12 363 GLU A CA 1
ATOM 2924 C C . GLU A 1 363 ? -11.486 7.622 27.354 1.00 92.12 363 GLU A C 1
ATOM 2926 O O . GLU A 1 363 ? -11.786 8.584 26.645 1.00 92.12 363 GLU A O 1
ATOM 2931 N N . LYS A 1 364 ? -10.207 7.262 27.543 1.00 91.94 364 LYS A N 1
ATOM 2932 C CA . LYS A 1 364 ? -9.078 7.947 26.883 1.00 91.94 364 LYS A CA 1
ATOM 2933 C C . LYS A 1 364 ? -9.167 7.872 25.359 1.00 91.94 364 LYS A C 1
ATOM 2935 O O . LYS A 1 364 ? -8.938 8.872 24.686 1.00 91.94 364 LYS A O 1
ATOM 2940 N N . ALA A 1 365 ? -9.539 6.721 24.801 1.00 88.56 365 ALA A N 1
ATOM 2941 C CA . ALA A 1 365 ? -9.737 6.583 23.360 1.00 88.56 365 ALA A CA 1
ATOM 2942 C C . ALA A 1 365 ? -10.805 7.556 22.827 1.00 88.56 365 ALA A C 1
ATOM 2944 O O . ALA A 1 365 ? -10.618 8.151 21.767 1.00 88.56 365 ALA A O 1
ATOM 2945 N N . LEU A 1 366 ? -11.896 7.766 23.570 1.00 85.88 366 LEU A N 1
ATOM 2946 C CA . LEU A 1 366 ? -12.954 8.715 23.205 1.00 85.88 366 LEU A CA 1
ATOM 2947 C C . LEU A 1 366 ? -12.573 10.175 23.450 1.00 85.88 366 LEU A C 1
ATOM 2949 O O . LEU A 1 366 ? -13.061 11.047 22.737 1.00 85.88 366 LEU A O 1
ATOM 2953 N N . LEU A 1 367 ? -11.684 10.452 24.406 1.00 91.00 367 LEU A N 1
ATOM 2954 C CA . LEU A 1 367 ? -11.112 11.786 24.579 1.00 91.00 367 LEU A CA 1
ATOM 2955 C C . LEU A 1 367 ? -10.347 12.222 23.319 1.00 91.00 367 LEU A C 1
ATOM 2957 O O . LEU A 1 367 ? -10.496 13.358 22.876 1.00 91.00 367 LEU A O 1
ATOM 2961 N N . PHE A 1 368 ? -9.564 11.314 22.730 1.00 84.31 368 PHE A N 1
ATOM 2962 C CA . PHE A 1 368 ? -8.787 11.589 21.517 1.00 84.31 368 PHE A CA 1
ATOM 2963 C C . PHE A 1 368 ? -9.604 11.448 20.220 1.00 84.31 368 PHE A C 1
ATOM 2965 O O . PHE A 1 368 ? -9.329 12.144 19.245 1.00 84.31 368 PHE A O 1
ATOM 2972 N N . ALA A 1 369 ? -10.624 10.584 20.194 1.00 86.44 369 ALA A N 1
ATOM 2973 C CA . ALA A 1 369 ? -11.502 10.375 19.041 1.00 86.44 369 ALA A CA 1
ATOM 2974 C C . ALA A 1 369 ? -12.977 10.195 19.470 1.00 86.44 369 ALA A C 1
ATOM 2976 O O . ALA A 1 369 ? -13.480 9.066 19.517 1.00 86.44 369 ALA A O 1
ATOM 2977 N N . PRO A 1 370 ? -13.715 11.291 19.736 1.00 79.50 370 PRO A N 1
ATOM 2978 C CA . PRO A 1 370 ? -15.062 11.231 20.321 1.00 79.50 370 PRO A CA 1
ATOM 2979 C C . PRO A 1 370 ? -16.130 10.633 19.391 1.00 79.50 370 PRO A C 1
ATOM 2981 O O . PRO A 1 370 ? -17.182 10.198 19.851 1.00 79.50 370 PRO A O 1
ATOM 2984 N N . GLY A 1 371 ? -15.871 10.595 18.082 1.00 83.94 371 GLY A N 1
ATOM 2985 C CA . GLY A 1 371 ? -16.811 10.133 17.057 1.00 83.94 371 GLY A CA 1
ATOM 2986 C C . GLY A 1 371 ? -16.737 8.642 16.720 1.00 83.94 371 GLY A C 1
ATOM 2987 O O . GLY A 1 371 ? -17.183 8.264 15.641 1.00 83.94 371 GLY A O 1
ATOM 2988 N N . ASN A 1 372 ? -16.133 7.794 17.562 1.00 85.62 372 ASN A N 1
ATOM 2989 C CA . ASN A 1 372 ? -15.964 6.370 17.255 1.00 85.62 372 ASN A CA 1
ATOM 2990 C C . ASN A 1 372 ? -17.100 5.511 17.861 1.00 85.62 372 ASN A C 1
ATOM 2992 O O . ASN A 1 372 ? -17.051 5.192 19.056 1.00 85.62 372 ASN A O 1
ATOM 2996 N N . PRO A 1 373 ? -18.099 5.071 17.064 1.00 90.00 373 PRO A N 1
ATOM 2997 C CA . PRO A 1 373 ? -19.230 4.297 17.577 1.00 90.00 373 PRO A CA 1
ATOM 2998 C C . PRO A 1 373 ? -18.807 2.927 18.123 1.00 90.00 373 PRO A C 1
ATOM 3000 O O . PRO A 1 373 ? -19.394 2.443 19.091 1.00 90.00 373 PRO A O 1
ATOM 3003 N N . ARG A 1 374 ? -17.751 2.309 17.572 1.00 92.69 374 ARG A N 1
ATOM 3004 C CA . ARG A 1 374 ? -17.227 1.023 18.059 1.00 92.69 374 ARG A CA 1
ATOM 3005 C C . ARG A 1 374 ? -16.649 1.151 19.465 1.00 92.69 374 ARG A C 1
ATOM 3007 O O . ARG A 1 374 ? -16.969 0.329 20.319 1.00 92.69 374 ARG A O 1
ATOM 3014 N N . THR A 1 375 ? -15.845 2.182 19.720 1.00 92.19 375 THR A N 1
ATOM 3015 C CA . THR A 1 375 ? -15.287 2.440 21.055 1.00 92.19 375 THR A CA 1
ATOM 3016 C C . THR A 1 375 ? -16.394 2.750 22.068 1.00 92.19 375 THR A C 1
ATOM 3018 O O . THR A 1 375 ? -16.353 2.226 23.177 1.00 92.19 375 THR A O 1
ATOM 3021 N N . LEU A 1 376 ? -17.430 3.506 21.680 1.00 94.94 376 LEU A N 1
ATOM 3022 C CA . LEU A 1 376 ? -18.611 3.750 22.524 1.00 94.94 376 LEU A CA 1
ATOM 3023 C C . LEU A 1 376 ? -19.372 2.457 22.864 1.00 94.94 376 LEU A C 1
ATOM 3025 O O . LEU A 1 376 ? -19.734 2.249 24.020 1.00 94.94 376 LEU A O 1
ATOM 3029 N N . ASN A 1 377 ? -19.572 1.556 21.895 1.00 96.12 377 ASN A N 1
ATOM 3030 C CA . ASN A 1 377 ? -20.155 0.233 22.155 1.00 96.12 377 ASN A CA 1
ATOM 3031 C C . ASN A 1 377 ? -19.292 -0.592 23.124 1.00 96.12 377 ASN A C 1
ATOM 3033 O O . ASN A 1 377 ? -19.812 -1.184 24.068 1.00 96.12 377 ASN A O 1
ATOM 3037 N N . ASN A 1 378 ? -17.971 -0.600 22.931 1.00 95.56 378 ASN A N 1
ATOM 3038 C CA . ASN A 1 378 ? -17.050 -1.314 23.817 1.00 95.56 378 ASN A CA 1
ATOM 3039 C C . ASN A 1 378 ? -17.086 -0.751 25.245 1.00 95.56 378 ASN A C 1
ATOM 3041 O O . ASN A 1 378 ? -17.151 -1.525 26.198 1.00 95.56 378 ASN A O 1
ATOM 3045 N N . LEU A 1 379 ? -17.118 0.576 25.399 1.00 96.88 379 LEU A N 1
ATOM 3046 C CA . LEU A 1 379 ? -17.249 1.226 26.704 1.00 96.88 379 LEU A CA 1
ATOM 3047 C C . LEU A 1 379 ? -18.588 0.882 27.366 1.00 96.88 379 LEU A C 1
ATOM 3049 O O . LEU A 1 379 ? -18.625 0.553 28.549 1.00 96.88 379 LEU A O 1
ATOM 3053 N N . GLY A 1 380 ? -19.677 0.856 26.590 1.00 97.06 380 GLY A N 1
ATOM 3054 C CA . GLY A 1 380 ? -20.978 0.404 27.076 1.00 97.06 380 GLY A CA 1
ATOM 3055 C C . GLY A 1 380 ? -20.949 -1.038 27.592 1.00 97.06 380 GLY A C 1
ATOM 3056 O O . GLY A 1 380 ? -21.549 -1.341 28.626 1.00 97.06 380 GLY A O 1
ATOM 3057 N N . ASN A 1 381 ? -20.218 -1.929 26.916 1.00 97.06 381 ASN A N 1
ATOM 3058 C CA . ASN A 1 381 ? -20.047 -3.316 27.353 1.00 97.06 381 ASN A CA 1
ATOM 3059 C C . ASN A 1 381 ? -19.259 -3.406 28.662 1.00 97.06 381 ASN A C 1
ATOM 3061 O O . ASN A 1 381 ? -19.663 -4.146 29.557 1.00 97.06 381 ASN A O 1
ATOM 3065 N N . VAL A 1 382 ? -18.197 -2.613 28.802 1.00 97.69 382 VAL A N 1
ATOM 3066 C CA . VAL A 1 382 ? -17.409 -2.529 30.037 1.00 97.69 382 VAL A CA 1
ATOM 3067 C C . VAL A 1 382 ? -18.244 -1.980 31.199 1.00 97.69 382 VAL A C 1
ATOM 3069 O O . VAL A 1 382 ? -18.287 -2.592 32.263 1.00 97.69 382 VAL A O 1
ATOM 3072 N N . TYR A 1 383 ? -18.994 -0.889 31.011 1.00 97.38 383 TYR A N 1
ATOM 3073 C CA . TYR A 1 383 ? -19.881 -0.369 32.059 1.00 97.38 383 TYR A CA 1
ATOM 3074 C C . TYR A 1 383 ? -20.976 -1.363 32.453 1.00 97.38 383 TYR A C 1
ATOM 3076 O O . TYR A 1 383 ? -21.308 -1.474 33.633 1.00 97.38 383 TYR A O 1
ATOM 3084 N N . LYS A 1 384 ? -21.517 -2.124 31.495 1.00 95.81 384 LYS A N 1
ATOM 3085 C CA . LYS A 1 384 ? -22.466 -3.203 31.790 1.00 95.81 384 LYS A CA 1
ATOM 3086 C C . LYS A 1 384 ? -21.834 -4.263 32.697 1.00 95.81 384 LYS A C 1
ATOM 3088 O O . LYS A 1 384 ? -22.467 -4.657 33.673 1.00 95.81 384 LYS A O 1
ATOM 3093 N N . GLU A 1 385 ? -20.604 -4.691 32.411 1.00 95.31 385 GLU A N 1
ATOM 3094 C CA . GLU A 1 385 ? -19.864 -5.657 33.241 1.00 95.31 385 GLU A CA 1
ATOM 3095 C C . GLU A 1 385 ? -19.549 -5.111 34.646 1.00 95.31 385 GLU A C 1
ATOM 3097 O O . GLU A 1 385 ? -19.610 -5.864 35.614 1.00 95.31 385 GLU A O 1
ATOM 3102 N N . LEU A 1 386 ? -19.346 -3.796 34.790 1.00 93.06 386 LEU A N 1
ATOM 3103 C CA . LEU A 1 386 ? -19.214 -3.112 36.090 1.00 93.06 386 LEU A CA 1
ATOM 3104 C C . LEU A 1 386 ? -20.548 -2.920 36.842 1.00 93.06 386 LEU A C 1
ATOM 3106 O O . LEU A 1 386 ? -20.568 -2.316 37.914 1.00 93.06 386 LEU A O 1
ATOM 3110 N N . GLY A 1 387 ? -21.684 -3.346 36.279 1.00 92.38 387 GLY A N 1
ATOM 3111 C CA . GLY A 1 387 ? -23.020 -3.093 36.841 1.00 92.38 387 GLY A CA 1
ATOM 3112 C C . GLY A 1 387 ? -23.500 -1.640 36.705 1.00 92.38 387 GLY A C 1
ATOM 3113 O O . GLY A 1 387 ? -24.558 -1.270 37.216 1.00 92.38 387 GLY A O 1
ATOM 3114 N N . ARG A 1 388 ? -22.760 -0.806 35.974 1.00 93.12 388 ARG A N 1
ATOM 3115 C CA . ARG A 1 388 ? -23.038 0.610 35.704 1.00 93.12 388 ARG A CA 1
ATOM 3116 C C . ARG A 1 388 ? -23.998 0.772 34.523 1.00 93.12 388 ARG A C 1
ATOM 3118 O O . ARG A 1 388 ? -23.683 1.337 33.478 1.00 93.12 388 ARG A O 1
ATOM 3125 N N . LEU A 1 389 ? -25.208 0.237 34.680 1.00 91.19 389 LEU A N 1
ATOM 3126 C CA . LEU A 1 389 ? -26.166 0.076 33.577 1.00 91.19 389 LEU A CA 1
ATOM 3127 C C . LEU A 1 389 ? -26.637 1.403 32.949 1.00 91.19 389 LEU A C 1
ATOM 3129 O O . LEU A 1 389 ? -26.919 1.460 31.749 1.00 91.19 389 LEU A O 1
ATOM 3133 N N . ASN A 1 390 ? -26.705 2.484 33.732 1.00 89.00 390 ASN A N 1
ATOM 3134 C CA . ASN A 1 390 ? -27.077 3.805 33.217 1.00 89.00 390 ASN A CA 1
ATOM 3135 C C . ASN A 1 390 ? -25.989 4.379 32.297 1.00 89.00 390 ASN A C 1
ATOM 3137 O O . ASN A 1 390 ? -26.307 4.847 31.205 1.00 89.00 390 ASN A O 1
ATOM 3141 N N . GLU A 1 391 ? -24.721 4.301 32.707 1.00 91.62 391 GLU A N 1
ATOM 3142 C CA . GLU A 1 391 ? -23.577 4.726 31.888 1.00 91.62 391 GLU A CA 1
ATOM 3143 C C . GLU A 1 391 ? -23.499 3.885 30.606 1.00 91.62 391 GLU A C 1
ATOM 3145 O O . GLU A 1 391 ? -23.413 4.442 29.513 1.00 91.62 391 GLU A O 1
ATOM 3150 N N . ALA A 1 392 ? -23.688 2.563 30.712 1.00 92.38 392 ALA A N 1
ATOM 3151 C CA . ALA A 1 392 ? -23.762 1.676 29.552 1.00 92.38 392 ALA A CA 1
ATOM 3152 C C . ALA A 1 392 ? -24.849 2.100 28.547 1.00 92.38 392 ALA A C 1
ATOM 3154 O O . ALA A 1 392 ? -24.598 2.197 27.345 1.00 92.38 392 ALA A O 1
ATOM 3155 N N . THR A 1 393 ? -26.051 2.414 29.043 1.00 89.88 393 THR A N 1
ATOM 3156 C CA . THR A 1 393 ? -27.177 2.892 28.223 1.00 89.88 393 THR A CA 1
ATOM 3157 C C . THR A 1 393 ? -26.826 4.176 27.469 1.00 89.88 393 THR A C 1
ATOM 3159 O O . THR A 1 393 ? -27.174 4.315 26.294 1.00 89.88 393 THR A O 1
ATOM 3162 N N . VAL A 1 394 ? -26.151 5.122 28.130 1.00 93.88 394 VAL A N 1
ATOM 3163 C CA . VAL A 1 394 ? -25.714 6.378 27.505 1.00 93.88 394 VAL A CA 1
ATOM 3164 C C . VAL A 1 394 ? -24.712 6.096 26.388 1.00 93.88 394 VAL A C 1
ATOM 3166 O O . VAL A 1 394 ? -24.916 6.584 25.277 1.00 93.88 394 VAL A O 1
ATOM 3169 N N . SER A 1 395 ? -23.700 5.262 26.637 1.00 89.25 395 SER A N 1
ATOM 3170 C CA . SER A 1 395 ? -22.677 4.933 25.639 1.00 89.25 395 SER A CA 1
ATOM 3171 C C . SER A 1 395 ? -23.269 4.269 24.391 1.00 89.25 395 SER A C 1
ATOM 3173 O O . SER A 1 395 ? -22.960 4.687 23.276 1.00 89.25 395 SER A O 1
ATOM 3175 N N . TYR A 1 396 ? -24.185 3.302 24.536 1.00 91.25 396 TYR A N 1
ATOM 3176 C CA . TYR A 1 396 ? -24.828 2.685 23.365 1.00 91.25 396 TYR A CA 1
ATOM 3177 C C . TYR A 1 396 ? -25.713 3.664 22.593 1.00 91.25 396 TYR A C 1
ATOM 3179 O O . TYR A 1 396 ? -25.718 3.652 21.365 1.00 91.25 396 TYR A O 1
ATOM 3187 N N . ARG A 1 397 ? -26.448 4.545 23.284 1.00 90.88 397 ARG A N 1
ATOM 3188 C CA . ARG A 1 397 ? -27.252 5.578 22.611 1.00 90.88 397 ARG A CA 1
ATOM 3189 C C . ARG A 1 397 ? -26.383 6.564 21.842 1.00 90.88 397 ARG A C 1
ATOM 3191 O O . ARG A 1 397 ? -26.767 6.961 20.751 1.00 90.88 397 ARG A O 1
ATOM 3198 N N . GLN A 1 398 ? -25.224 6.936 22.382 1.00 90.19 398 GLN A N 1
ATOM 3199 C CA . GLN A 1 398 ? -24.254 7.766 21.669 1.00 90.19 398 GLN A CA 1
ATOM 3200 C C . GLN A 1 398 ? -23.692 7.039 20.441 1.00 90.19 398 GLN A C 1
ATOM 3202 O O . GLN A 1 398 ? -23.619 7.642 19.374 1.00 90.19 398 GLN A O 1
ATOM 3207 N N . ALA A 1 399 ? -23.375 5.743 20.553 1.00 88.75 399 ALA A N 1
ATOM 3208 C CA . ALA A 1 399 ? -22.948 4.941 19.406 1.00 88.75 399 ALA A CA 1
ATOM 3209 C C . ALA A 1 399 ? -24.016 4.927 18.295 1.00 88.75 399 ALA A C 1
ATOM 3211 O O . ALA A 1 399 ? -23.689 5.161 17.136 1.00 88.75 399 ALA A O 1
ATOM 3212 N N . LEU A 1 400 ? -25.290 4.737 18.657 1.00 88.75 400 LEU A N 1
ATOM 3213 C CA . LEU A 1 400 ? -26.423 4.723 17.721 1.00 88.75 400 LEU A CA 1
ATOM 3214 C C . LEU A 1 400 ? -26.798 6.105 17.174 1.00 88.75 400 LEU A C 1
ATOM 3216 O O . LEU A 1 400 ? -27.380 6.204 16.099 1.00 88.75 400 LEU A O 1
ATOM 3220 N N . ALA A 1 401 ? -26.486 7.178 17.900 1.00 89.62 401 ALA A N 1
ATOM 3221 C CA . ALA A 1 401 ? -26.655 8.537 17.397 1.00 89.62 401 ALA A CA 1
ATOM 3222 C C . ALA A 1 401 ? -25.650 8.854 16.277 1.00 89.62 401 ALA A C 1
ATOM 3224 O O . ALA A 1 401 ? -25.967 9.632 15.381 1.00 89.62 401 ALA A O 1
ATOM 3225 N N . ILE A 1 402 ? -24.457 8.250 16.324 1.00 84.38 402 ILE A N 1
ATOM 3226 C CA . ILE A 1 402 ? -23.425 8.385 15.287 1.00 84.38 402 ILE A CA 1
ATOM 3227 C C . ILE A 1 402 ? -23.694 7.417 14.130 1.00 84.38 402 ILE A C 1
ATOM 3229 O O . ILE A 1 402 ? -23.646 7.815 12.970 1.00 84.38 402 ILE A O 1
ATOM 3233 N N . ASP A 1 403 ? -23.994 6.157 14.443 1.00 90.31 403 ASP A N 1
ATOM 3234 C CA . ASP A 1 403 ? -24.334 5.122 13.470 1.00 90.31 403 ASP A CA 1
ATOM 3235 C C . ASP A 1 403 ? -25.642 4.431 13.867 1.00 90.31 403 ASP A C 1
ATOM 3237 O O . ASP A 1 403 ? -25.670 3.449 14.613 1.00 90.31 403 ASP A O 1
ATOM 3241 N N . SER A 1 404 ? -26.747 4.948 13.329 1.00 86.94 404 SER A N 1
ATOM 3242 C CA . SER A 1 404 ? -28.090 4.400 13.566 1.00 86.94 404 SER A CA 1
ATOM 3243 C C . SER A 1 404 ? -28.267 2.957 13.077 1.00 86.94 404 SER A C 1
ATOM 3245 O O . SER A 1 404 ? -29.191 2.274 13.522 1.00 86.94 404 SER A O 1
ATOM 3247 N N . GLY A 1 405 ? -27.385 2.486 12.187 1.00 90.69 405 GLY A N 1
ATOM 3248 C CA . GLY A 1 405 ? -27.365 1.124 11.666 1.00 90.69 405 GLY A CA 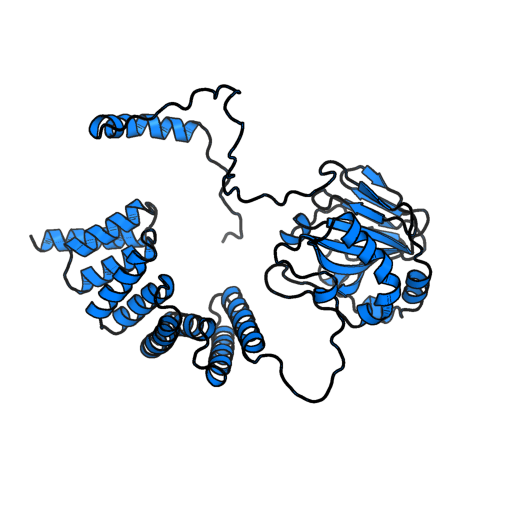1
ATOM 3249 C C . GLY A 1 405 ? -26.506 0.161 12.483 1.00 90.69 405 GLY A C 1
ATOM 3250 O O . GLY A 1 405 ? -26.376 -0.996 12.087 1.00 90.69 405 GLY A O 1
ATOM 3251 N N . TYR A 1 406 ? -25.917 0.589 13.607 1.00 90.06 406 TYR A N 1
ATOM 3252 C CA . TYR A 1 406 ? -24.998 -0.257 14.362 1.00 90.06 406 TYR A CA 1
ATOM 3253 C C . TYR A 1 406 ? -25.731 -1.355 15.153 1.00 90.06 406 TYR A C 1
ATOM 3255 O O . TYR A 1 406 ? -26.073 -1.201 16.329 1.00 90.06 406 TYR A O 1
ATOM 3263 N N . GLU A 1 407 ? -25.960 -2.491 14.490 1.00 93.00 407 GLU A N 1
ATOM 3264 C CA . GLU A 1 407 ? -26.753 -3.622 14.994 1.00 93.00 407 GLU A CA 1
ATOM 3265 C C . GLU A 1 407 ? -26.292 -4.121 16.371 1.00 93.00 407 GLU A C 1
ATOM 3267 O O . GLU A 1 407 ? -27.120 -4.367 17.250 1.00 93.00 407 GLU A O 1
ATOM 3272 N N . GLU A 1 408 ? -24.977 -4.222 16.588 1.00 91.12 408 GLU A N 1
ATOM 3273 C CA . GLU A 1 408 ? -24.412 -4.703 17.852 1.00 91.12 408 GLU A CA 1
ATOM 3274 C C . GLU A 1 408 ? -24.738 -3.762 19.023 1.00 91.12 408 GLU A C 1
ATOM 3276 O O . GLU A 1 408 ? -25.181 -4.216 20.080 1.00 91.12 408 GLU A O 1
ATOM 3281 N N . ALA A 1 409 ? -24.596 -2.447 18.826 1.00 90.00 409 ALA A N 1
ATOM 3282 C CA . ALA A 1 409 ? -24.926 -1.452 19.844 1.00 90.00 409 ALA A CA 1
ATOM 3283 C C . ALA A 1 409 ? -26.431 -1.425 20.149 1.00 90.00 409 ALA A C 1
ATOM 3285 O O . ALA A 1 409 ? -26.823 -1.266 21.305 1.00 90.00 409 ALA A O 1
ATOM 3286 N N . ASN A 1 410 ? -27.276 -1.630 19.134 1.00 92.19 410 ASN A N 1
ATOM 3287 C CA . ASN A 1 410 ? -28.726 -1.724 19.302 1.00 92.19 410 ASN A CA 1
ATOM 3288 C C . ASN A 1 410 ? -29.117 -2.957 20.129 1.00 92.19 410 ASN A C 1
ATOM 3290 O O . ASN A 1 410 ? -29.841 -2.847 21.121 1.00 92.19 410 ASN A O 1
ATOM 3294 N N . HIS A 1 411 ? -28.563 -4.121 19.785 1.00 93.94 411 HIS A N 1
ATOM 3295 C CA . HIS A 1 411 ? -28.754 -5.345 20.557 1.00 93.94 411 HIS A CA 1
ATOM 3296 C C . HIS A 1 411 ? -28.298 -5.173 22.015 1.00 93.94 411 HIS A C 1
ATOM 3298 O O . HIS A 1 411 ? -29.050 -5.469 22.946 1.00 93.94 411 HIS A O 1
ATOM 3304 N N . ASN A 1 412 ? -27.091 -4.640 22.229 1.00 92.19 412 ASN A N 1
ATOM 3305 C CA . ASN A 1 412 ? -26.536 -4.439 23.567 1.00 92.19 412 ASN A CA 1
ATOM 3306 C C . ASN A 1 412 ? -27.351 -3.434 24.398 1.00 92.19 412 ASN A C 1
ATOM 3308 O O . ASN A 1 412 ? -27.556 -3.654 25.596 1.00 92.19 412 ASN A O 1
ATOM 3312 N N . LEU A 1 413 ? -27.876 -2.376 23.769 1.00 92.44 413 LEU A N 1
ATOM 3313 C CA . LEU A 1 413 ? -28.795 -1.436 24.407 1.00 92.44 413 LEU A CA 1
ATOM 3314 C C . LEU A 1 413 ? -30.084 -2.131 24.859 1.00 92.44 413 LEU A C 1
ATOM 3316 O O . LEU A 1 413 ? -30.509 -1.927 25.995 1.00 92.44 413 LEU A O 1
ATOM 3320 N N . GLY A 1 414 ? -30.687 -2.968 24.008 1.00 92.12 414 GLY A N 1
ATOM 3321 C CA . GLY A 1 414 ? -31.889 -3.732 24.355 1.00 92.12 414 GLY A CA 1
ATOM 3322 C C . GLY A 1 414 ? -31.684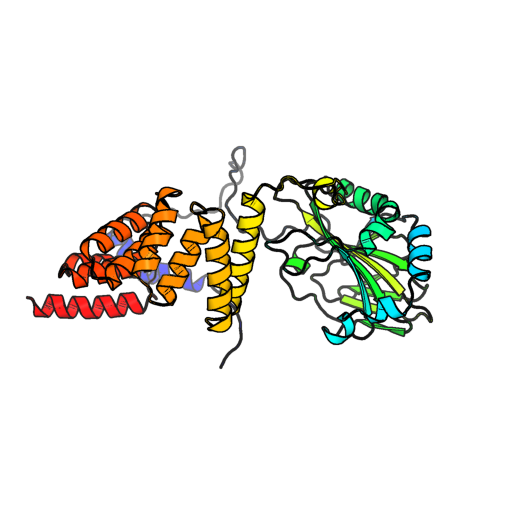 -4.620 25.585 1.00 92.12 414 GLY A C 1
ATOM 3323 O O . GLY A 1 414 ? -32.490 -4.581 26.516 1.00 92.12 414 GLY A O 1
ATOM 3324 N N . VAL A 1 415 ? -30.560 -5.345 25.633 1.00 92.94 415 VAL A N 1
ATOM 3325 C CA . VAL A 1 415 ? -30.186 -6.193 26.778 1.00 92.94 415 VAL A CA 1
ATOM 3326 C C . VAL A 1 415 ? -30.052 -5.372 28.065 1.00 92.94 415 VAL A C 1
ATOM 3328 O O . VAL A 1 415 ? -30.593 -5.754 29.103 1.00 92.94 415 VAL A O 1
ATOM 3331 N N . VAL A 1 416 ? -29.366 -4.226 28.015 1.00 92.81 416 VAL A N 1
ATOM 3332 C CA . VAL A 1 416 ? -29.177 -3.383 29.207 1.00 92.81 416 VAL A CA 1
ATOM 3333 C C . VAL A 1 416 ? -30.484 -2.754 29.679 1.00 92.81 416 VAL A C 1
ATOM 3335 O O . VAL A 1 416 ? -30.724 -2.715 30.883 1.00 92.81 416 VAL A O 1
ATOM 3338 N N . LEU A 1 417 ? -31.354 -2.300 28.773 1.00 89.69 417 LEU A N 1
ATOM 3339 C CA . LEU A 1 417 ? -32.648 -1.722 29.151 1.00 89.69 417 LEU A CA 1
ATOM 3340 C C . LEU A 1 417 ? -33.535 -2.738 29.880 1.00 89.69 417 LEU A C 1
ATOM 3342 O O . LEU A 1 417 ? -34.110 -2.396 30.912 1.00 89.69 417 LEU A O 1
ATOM 3346 N N . GLN A 1 418 ? -33.570 -3.992 29.420 1.00 90.00 418 GLN A N 1
ATOM 3347 C CA . GLN A 1 418 ? -34.292 -5.067 30.108 1.00 90.00 418 GLN A CA 1
ATOM 3348 C C . GLN A 1 418 ? -33.751 -5.302 31.528 1.00 90.00 418 GLN A C 1
ATOM 3350 O O . GLN A 1 418 ? -34.516 -5.517 32.471 1.00 90.00 418 GLN A O 1
ATOM 3355 N N . GLN A 1 419 ? -32.430 -5.236 31.701 1.00 88.19 419 GLN A N 1
ATOM 3356 C CA . GLN A 1 419 ? -31.792 -5.412 33.004 1.00 88.19 419 GLN A CA 1
ATOM 3357 C C . GLN A 1 419 ? -32.046 -4.221 33.942 1.00 88.19 419 GLN A C 1
ATOM 3359 O O . GLN A 1 419 ? -32.281 -4.420 35.131 1.00 88.19 419 GLN A O 1
ATOM 3364 N N . VAL A 1 420 ? -32.058 -2.988 33.420 1.00 83.94 420 VAL A N 1
ATOM 3365 C CA . VAL A 1 420 ? -32.431 -1.787 34.188 1.00 83.94 420 VAL A CA 1
ATOM 3366 C C . VAL A 1 420 ? -33.883 -1.863 34.653 1.00 83.94 420 VAL A C 1
ATOM 3368 O O . VAL A 1 420 ? -34.162 -1.515 35.797 1.00 83.94 420 VAL A O 1
ATOM 3371 N N . GLU A 1 421 ? -34.799 -2.320 33.796 1.00 82.06 421 GLU A N 1
ATOM 3372 C CA . GLU A 1 421 ? -36.205 -2.517 34.163 1.00 82.06 421 GLU A CA 1
ATOM 3373 C C . GLU A 1 421 ? -36.386 -3.617 35.207 1.00 82.06 421 GLU A C 1
ATOM 3375 O O . GLU A 1 421 ? -37.179 -3.447 36.121 1.00 82.06 421 GLU A O 1
ATOM 3380 N N . SER A 1 422 ? -35.618 -4.704 35.119 1.00 80.19 422 SER A N 1
ATOM 3381 C CA . SER A 1 422 ? -35.683 -5.809 36.089 1.00 80.19 422 SER A CA 1
ATOM 3382 C C . SER A 1 422 ? -35.119 -5.445 37.471 1.00 80.19 422 SER A C 1
ATOM 3384 O O . SER A 1 422 ? -35.429 -6.113 38.453 1.00 80.19 422 SER A O 1
ATOM 3386 N N . ASN A 1 423 ? -34.277 -4.410 37.547 1.00 74.19 423 ASN A N 1
ATOM 3387 C CA . ASN A 1 423 ? -33.682 -3.906 38.788 1.00 74.19 423 ASN A CA 1
ATOM 3388 C C . ASN A 1 423 ? -34.507 -2.783 39.449 1.00 74.19 423 ASN A C 1
ATOM 3390 O O . ASN A 1 423 ? -34.107 -2.285 40.505 1.00 74.19 423 ASN A O 1
ATOM 3394 N N . ARG A 1 424 ? -35.601 -2.345 38.815 1.00 63.59 424 ARG A N 1
ATOM 3395 C CA . ARG A 1 424 ? -36.580 -1.393 39.360 1.00 63.59 424 ARG A CA 1
ATOM 3396 C C . ARG A 1 424 ? -37.738 -2.139 40.000 1.00 63.59 424 ARG A C 1
ATOM 3398 O O . ARG A 1 424 ? -38.253 -1.602 41.005 1.00 63.59 424 ARG A O 1
#

pLDDT: mean 73.69, std 21.93, range [25.48, 97.75]

Sequence (424 aa):
TSRHSHYSHYYDDELRDLVAKKEGRLIEKYGYTFELIGPVDNAVLSATNASTVSYQNFEKLLGREKNYLRLHDSFDVQAIAEKIEAIPQAKWLESERERRFDVHRDTQALLCIHFEDYKYTKPEVRELYHEFQDELKPLLDFIAAFYQDNGFVVRLIFAKLLAGGKIPRHADGGFSLMNSHRIHIPIVTGDNNIFLVNGEQKNMQVGEMWEINNELPHMVENRSDKDRIHLIVDWIPNYTGQSQAEVLAPQRAEGTEGERSDSETLDMMVAEAYQAHRSANGQVPVLRRTESIYRQVLDIDAGHLTANNLLGLLCLQTKRFDEAVTFIEAALVQKPDDAQAHSNLGLALKDLGRIEEAATHLEKALLFAPGNPRTLNNLGNVYKELGRLNEATVSYRQALAIDSGYEEANHNLGVVLQQVESNR

Nearest PDB structures (foldseek):
  8dti-assembly1_B  TM=9.014E-01  e=5.633E-08  Arabidopsis thaliana
  8fe7-assembly4_G  TM=8.405E-01  e=4.222E-07  Homo sapiens
  6tka-assembly1_AAA  TM=7.837E-01  e=3.302E-07  Homo sapiens
  4n3c-assembly1_A  TM=7.858E-01  e=9.266E-07  Homo sapiens
  5bnw-assembly1_A  TM=7.883E-01  e=1.442E-06  Homo sapiens

Mean predicted aligned error: 19.24 Å

Foldseek 3Di:
DDDDDDDDPDDDCVVVVVCCVVCVVVCVVVVPDDDPPDDDDPDPPDDDDPDDPDPPPQPPPPDLPDQKDFLDDFDPLVVVLVVVVPDDPVQQVPACQLVVDVLQVQKTKDWQWEAPAPPDDAIDGDPVCVVCVVVCVVVVVSVCVSVPDDKEWNTKMKMKGFAQGKRDWDADPDPLVQNWFKKKAWNDADQDKWKDFQRDTDRHDHGTIMTGNRRTTIMIGRNHRGMTIIIITTMHGNPPPDDRCRSPPDPPPDDPDDDDPLLVVLVVLLVVLVVLVVVPVPDPVSLVVSLVSLVVSCVVPVLNLSSLQVNLVSCVVVVVLVSNLVSLVSNCVVVVQQLVSLLSNLSSCVSVVVLVSSLVSLVSSCVSPVLDLVSLQSNLVSCVVVVVLVSSLVSLVSSCVNPVPPPSSVVSNVVSVVVVVVVD